Protein AF-0000000080109966 (afdb_homodimer)

Solvent-accessible surface area (backbone atoms only — not comparable to full-atom values): 27355 Å² total; per-residue (Å²): 128,80,76,70,74,78,79,80,49,72,64,58,54,46,51,51,26,49,49,49,33,51,51,50,41,39,62,75,49,40,36,89,79,48,76,66,46,79,45,30,52,70,54,49,49,53,51,50,55,56,47,50,54,44,41,43,67,30,45,49,44,52,56,58,69,74,52,90,69,56,68,71,59,49,49,52,36,50,65,65,22,52,47,59,45,52,53,48,54,26,33,63,72,16,30,91,47,97,38,50,34,45,89,60,54,27,27,40,50,80,90,51,39,43,59,24,57,37,54,87,89,49,63,86,81,40,62,62,16,48,54,47,27,68,67,49,42,58,53,55,53,46,36,39,60,32,33,26,50,42,46,45,71,68,56,68,52,70,68,57,47,49,51,51,50,49,48,55,42,44,50,67,72,49,89,89,61,48,71,67,56,39,51,50,21,50,51,52,44,53,51,51,39,50,51,49,41,52,47,38,61,69,62,56,80,44,98,45,43,40,45,48,49,51,56,56,52,47,48,54,51,29,46,52,50,37,49,51,52,51,54,58,44,44,61,50,35,51,72,70,57,65,49,57,94,69,42,74,80,71,104,131,79,75,69,74,75,79,79,49,72,65,56,54,46,50,52,26,49,48,49,34,53,51,49,39,39,62,76,49,40,36,90,80,47,76,66,46,78,46,31,52,69,54,49,49,52,51,49,56,56,46,50,55,45,41,43,67,28,45,47,45,55,57,59,68,74,51,90,68,56,66,72,58,49,50,50,36,47,66,66,23,53,46,58,46,52,53,49,52,26,34,64,70,16,30,90,47,95,38,48,34,45,88,59,54,28,28,40,51,80,87,50,39,42,61,23,56,37,55,87,89,49,63,87,80,39,62,62,17,49,54,49,27,68,66,50,43,58,52,56,52,46,35,39,59,32,33,25,51,43,46,43,70,68,56,68,51,70,69,57,47,49,50,51,50,50,48,54,41,44,52,67,72,49,90,88,60,48,70,67,55,38,52,50,22,49,53,54,44,52,50,50,40,49,51,48,41,52,45,37,61,69,62,56,81,44,97,44,44,38,46,50,50,50,57,56,51,48,48,54,53,28,47,51,51,35,49,52,52,50,53,59,44,43,59,53,34,52,73,70,56,65,49,57,93,70,41,73,79,69,105

Structure (mmCIF, N/CA/C/O backbone):
data_AF-0000000080109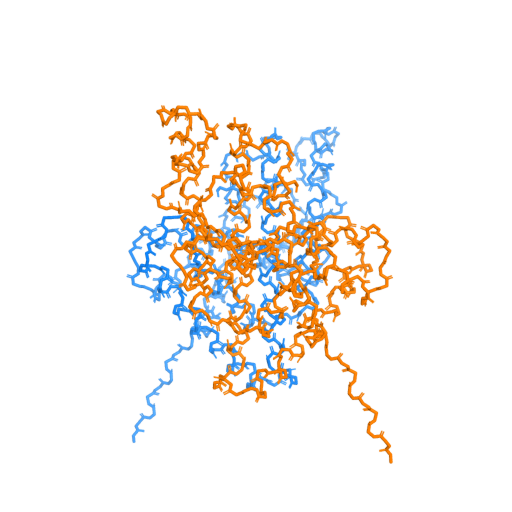966-model_v1
#
loop_
_entity.id
_entity.type
_entity.pdbx_description
1 polymer 'NR LBD domain-containing protein'
#
loop_
_atom_site.group_PDB
_atom_site.id
_atom_site.type_symbol
_atom_site.label_atom_id
_atom_site.label_alt_id
_atom_site.label_comp_id
_atom_site.label_asym_id
_atom_site.label_entity_id
_atom_site.label_seq_id
_atom_site.pdbx_PDB_ins_code
_atom_site.Cartn_x
_atom_site.Cartn_y
_atom_site.Cartn_z
_atom_site.occupancy
_atom_site.B_iso_or_equiv
_atom_site.auth_seq_id
_atom_site.auth_comp_id
_atom_site.auth_asym_id
_atom_site.auth_atom_id
_atom_site.pdbx_PDB_model_num
ATOM 1 N N . MET A 1 1 ? -33.906 -0.438 33.156 1 23.98 1 MET A N 1
ATOM 2 C CA . MET A 1 1 ? -32.656 -1.022 32.75 1 23.98 1 MET A CA 1
ATOM 3 C C . MET A 1 1 ? -31.734 0.039 32.125 1 23.98 1 MET A C 1
ATOM 5 O O . MET A 1 1 ? -32.094 0.695 31.156 1 23.98 1 MET A O 1
ATOM 9 N N . LYS A 1 2 ? -30.953 0.72 32.875 1 25.47 2 LYS A N 1
ATOM 10 C CA . LYS A 1 2 ? -30.219 1.925 32.531 1 25.47 2 LYS A CA 1
ATOM 11 C C . LYS A 1 2 ? -29.328 1.691 31.312 1 25.47 2 LYS A C 1
ATOM 13 O O . LYS A 1 2 ? -28.547 0.739 31.266 1 25.47 2 LYS A O 1
ATOM 18 N N . LEU A 1 3 ? -29.703 2.074 30.141 1 28.98 3 LEU A N 1
ATOM 19 C CA . LEU A 1 3 ? -29.016 1.954 28.875 1 28.98 3 LEU A CA 1
ATOM 20 C C . LEU A 1 3 ? -27.547 2.332 29.016 1 28.98 3 LEU A C 1
ATOM 22 O O . LEU A 1 3 ? -27.219 3.447 29.422 1 28.98 3 LEU A O 1
ATOM 26 N N . GLU A 1 4 ? -26.719 1.454 29.531 1 35.88 4 GLU A N 1
ATOM 27 C CA . GLU A 1 4 ? -25.297 1.695 29.781 1 35.88 4 GLU A CA 1
ATOM 28 C C . GLU A 1 4 ? -24.703 2.625 28.734 1 35.88 4 GLU A C 1
ATOM 30 O O . GLU A 1 4 ? -25.062 2.547 27.547 1 35.88 4 GLU A O 1
ATOM 35 N N . LYS A 1 5 ? -24.312 3.693 28.984 1 40.41 5 LYS A N 1
ATOM 36 C CA . LYS A 1 5 ? -23.734 4.746 28.156 1 40.41 5 LYS A CA 1
ATOM 37 C C . LYS A 1 5 ? -22.906 4.16 27.016 1 40.41 5 LYS A C 1
ATOM 39 O O . LYS A 1 5 ? -22.031 3.33 27.234 1 40.41 5 LYS A O 1
ATOM 44 N N . PRO A 1 6 ? -23.234 4.098 25.766 1 42.22 6 PRO A N 1
ATOM 45 C CA . PRO A 1 6 ? -22.562 3.508 24.609 1 42.22 6 PRO A CA 1
ATOM 46 C C . PRO A 1 6 ? -21.062 3.748 24.594 1 42.22 6 PRO A C 1
ATOM 48 O O . PRO A 1 6 ? -20.609 4.844 24.922 1 42.22 6 PRO A O 1
ATOM 51 N N . ARG A 1 7 ? -20.125 2.805 24.969 1 49.78 7 ARG A N 1
ATOM 52 C CA . ARG A 1 7 ? -18.672 2.848 24.938 1 49.78 7 ARG A CA 1
ATOM 53 C C . ARG A 1 7 ? -18.172 3.76 23.812 1 49.78 7 ARG A C 1
ATOM 55 O O . ARG A 1 7 ? -18.625 3.654 22.672 1 49.78 7 ARG A O 1
ATOM 62 N N . SER A 1 8 ? -17.609 4.941 24.125 1 65 8 SER A N 1
ATOM 63 C CA . SER A 1 8 ? -17.094 5.953 23.203 1 65 8 SER A CA 1
ATOM 64 C C . SER A 1 8 ? -16.312 5.316 22.062 1 65 8 SER A C 1
ATOM 66 O O . SER A 1 8 ? -15.492 4.426 22.297 1 65 8 SER A O 1
ATOM 68 N N . SER A 1 9 ? -16.734 5.551 20.812 1 88.12 9 SER A N 1
ATOM 69 C CA . SER A 1 9 ? -16.188 4.926 19.625 1 88.12 9 SER A CA 1
ATOM 70 C C . SER A 1 9 ? -14.734 5.348 19.391 1 88.12 9 SER A C 1
ATOM 72 O O . SER A 1 9 ? -14.289 6.367 19.938 1 88.12 9 SER A O 1
ATOM 74 N N . LEU A 1 10 ? -13.844 4.48 19.062 1 93.44 10 LEU A N 1
ATOM 75 C CA . LEU A 1 10 ? -12.469 4.773 18.688 1 93.44 10 LEU A CA 1
ATOM 76 C C . LEU A 1 10 ? -12.398 6.012 17.797 1 93.44 10 LEU A C 1
ATOM 78 O O . LEU A 1 10 ? -11.523 6.863 17.969 1 93.44 10 LEU A O 1
ATOM 82 N N . LEU A 1 11 ? -13.383 6.195 17.016 1 94.38 11 LEU A N 1
ATOM 83 C CA . LEU A 1 11 ? -13.422 7.301 16.062 1 94.38 11 LEU A CA 1
ATOM 84 C C . LEU A 1 11 ? -13.688 8.625 16.781 1 94.38 11 LEU A C 1
ATOM 86 O O . LEU A 1 11 ? -13.055 9.633 16.469 1 94.38 11 LEU A O 1
ATOM 90 N N . ASP A 1 12 ? -14.547 8.586 17.719 1 94.25 12 ASP A N 1
ATOM 91 C CA . ASP A 1 12 ? -14.852 9.805 18.453 1 94.25 12 ASP A CA 1
ATOM 92 C C . ASP A 1 12 ? -13.672 10.227 19.328 1 94.25 12 ASP A C 1
ATOM 94 O O . ASP A 1 12 ? -13.359 11.414 19.422 1 94.25 12 ASP A O 1
ATOM 98 N N . GLY A 1 13 ? -13.156 9.242 19.938 1 95.44 13 GLY A N 1
ATOM 99 C CA . GLY A 1 13 ? -11.961 9.547 20.703 1 95.44 13 GLY A CA 1
ATOM 100 C C . GLY A 1 13 ? -10.836 10.125 19.875 1 95.44 13 GLY A C 1
ATOM 101 O O . GLY A 1 13 ? -10.141 11.047 20.312 1 95.44 13 GLY A O 1
ATOM 102 N N . LEU A 1 14 ? -10.688 9.617 18.734 1 96.44 14 LEU A N 1
ATOM 103 C CA . LEU A 1 14 ? -9.625 10.094 17.844 1 96.44 14 LEU A CA 1
ATOM 104 C C . LEU A 1 14 ? -9.93 11.492 17.328 1 96.44 14 LEU A C 1
ATOM 106 O O . LEU A 1 14 ? -9.016 12.297 17.125 1 96.44 14 LEU A O 1
ATOM 110 N N . LYS A 1 15 ? -11.188 11.781 17.141 1 97 15 LYS A N 1
ATOM 111 C CA . LYS A 1 15 ? -11.57 13.141 16.734 1 97 15 LYS A CA 1
ATOM 112 C C . LYS A 1 15 ? -11.141 14.156 17.781 1 97 15 LYS A C 1
ATOM 114 O O . LYS A 1 15 ? -10.641 15.234 17.453 1 97 15 LYS A O 1
ATOM 119 N N . ASN A 1 16 ? -11.352 13.734 18.953 1 96.81 16 ASN A N 1
ATOM 120 C CA . ASN A 1 16 ? -10.93 14.602 20.047 1 96.81 16 ASN A CA 1
ATOM 121 C C . ASN A 1 16 ? -9.414 14.758 20.078 1 96.81 16 ASN A C 1
ATOM 123 O O . ASN A 1 16 ? -8.898 15.859 20.281 1 96.81 16 ASN A O 1
ATOM 127 N N . ALA A 1 17 ? -8.711 13.703 19.922 1 97.75 17 ALA A N 1
ATOM 128 C CA . ALA A 1 17 ? -7.254 13.727 19.938 1 97.75 17 ALA A CA 1
ATOM 129 C C . ALA A 1 17 ? -6.707 14.562 18.781 1 97.75 17 ALA A C 1
ATOM 131 O O . ALA A 1 17 ? -5.746 15.32 18.969 1 97.75 17 ALA A O 1
ATOM 132 N N . TYR A 1 18 ? -7.277 14.422 17.672 1 98.06 18 TYR A N 1
ATOM 133 C CA . TYR A 1 18 ? -6.859 15.195 16.5 1 98.06 18 TYR A CA 1
ATOM 134 C C . TYR A 1 18 ? -7.16 16.672 16.703 1 98.06 18 TYR A C 1
ATOM 136 O O . TYR A 1 18 ? -6.387 17.531 16.266 1 98.06 18 TYR A O 1
ATOM 144 N N . GLY A 1 19 ? -8.289 16.953 17.359 1 97.75 19 GLY A N 1
ATOM 145 C CA . GLY A 1 19 ? -8.578 18.328 17.734 1 97.75 19 GLY A CA 1
ATOM 146 C C . GLY A 1 19 ? -7.531 18.922 18.656 1 97.75 19 GLY A C 1
ATOM 147 O O . GLY A 1 19 ? -7.102 20.062 18.469 1 97.75 19 GLY A O 1
ATOM 148 N N . LYS A 1 20 ? -7.121 18.156 19.547 1 97.94 20 LYS A N 1
ATOM 149 C CA . LYS A 1 20 ? -6.07 18.594 20.453 1 97.94 20 LYS A CA 1
ATOM 150 C C . LYS A 1 20 ? -4.762 18.844 19.703 1 97.94 20 LYS A C 1
ATOM 152 O O . LYS A 1 20 ? -4.012 19.766 20.031 1 97.94 20 LYS A O 1
ATOM 157 N N . LEU A 1 21 ? -4.484 17.984 18.766 1 98.12 21 LEU A N 1
ATOM 158 C CA . LEU A 1 21 ? -3.299 18.172 17.938 1 98.12 21 LEU A CA 1
ATOM 159 C C . LEU A 1 21 ? -3.359 19.5 17.188 1 98.12 21 LEU A C 1
ATOM 161 O O . LEU A 1 21 ? -2.377 20.234 17.156 1 98.12 21 LEU A O 1
ATOM 165 N N . GLN A 1 22 ? -4.527 19.812 16.656 1 97 22 GLN A N 1
ATOM 166 C CA . GLN A 1 22 ? -4.691 21.062 15.922 1 97 22 GLN A CA 1
ATOM 167 C C . GLN A 1 22 ? -4.535 22.266 16.844 1 97 22 GLN A C 1
ATOM 169 O O . GLN A 1 22 ? -3.912 23.266 16.484 1 97 22 GLN A O 1
ATOM 174 N N . ASP A 1 23 ? -5.039 22.109 18.016 1 97.56 23 ASP A N 1
ATOM 175 C CA . ASP A 1 23 ? -4.898 23.172 19 1 97.56 23 ASP A CA 1
ATOM 176 C C . ASP A 1 23 ? -3.434 23.375 19.391 1 97.56 23 ASP A C 1
ATOM 178 O O . ASP A 1 23 ? -2.969 24.516 19.5 1 97.56 23 ASP A O 1
ATOM 182 N N . SER A 1 24 ? -2.77 22.328 19.578 1 97.94 24 SER A N 1
ATOM 183 C CA . SER A 1 24 ? -1.355 22.391 19.938 1 97.94 24 SER A CA 1
ATOM 184 C C . SER A 1 24 ? -0.531 23 18.812 1 97.94 24 SER A C 1
ATOM 186 O O . SER A 1 24 ? 0.406 23.766 19.047 1 97.94 24 SER A O 1
ATOM 188 N N . ARG A 1 25 ? -0.848 22.656 17.609 1 97.25 25 ARG A N 1
ATOM 189 C CA . ARG A 1 25 ? -0.185 23.234 16.453 1 97.25 25 ARG A CA 1
ATOM 190 C C . ARG A 1 25 ? -0.422 24.75 16.406 1 97.25 25 ARG A C 1
ATOM 192 O O . ARG A 1 25 ? 0.512 25.516 16.172 1 97.25 25 ARG A O 1
ATOM 199 N N . ASN A 1 26 ? -1.651 25.141 16.609 1 96.94 26 ASN A N 1
ATOM 200 C CA . ASN A 1 26 ? -1.993 26.547 16.594 1 96.94 26 ASN A CA 1
ATOM 201 C C . ASN A 1 26 ? -1.209 27.344 17.641 1 96.94 26 ASN A C 1
ATOM 203 O O . ASN A 1 26 ? -0.72 28.438 17.359 1 96.94 26 ASN A O 1
ATOM 207 N N . LYS A 1 27 ? -1.107 26.766 18.75 1 97 27 LYS A N 1
ATOM 208 C CA . LYS A 1 27 ? -0.393 27.422 19.844 1 97 27 LYS A CA 1
ATOM 209 C C . LYS A 1 27 ? 1.11 27.438 19.578 1 97 27 LYS A C 1
ATOM 211 O O . LYS A 1 27 ? 1.758 28.469 19.719 1 97 27 LYS A O 1
ATOM 216 N N . THR A 1 28 ? 1.694 26.312 19.188 1 97.12 28 THR A N 1
ATOM 217 C CA . THR A 1 28 ? 3.137 26.156 19.047 1 97.12 28 THR A CA 1
ATOM 218 C C . THR A 1 28 ? 3.662 26.953 17.859 1 97.12 28 THR A C 1
ATOM 220 O O . THR A 1 28 ? 4.727 27.562 17.938 1 97.12 28 THR A O 1
ATOM 223 N N . PHE A 1 29 ? 2.863 26.969 16.797 1 95.81 29 PHE A N 1
ATOM 224 C CA . PHE A 1 29 ? 3.322 27.641 15.586 1 95.81 29 PHE A CA 1
ATOM 225 C C . PHE A 1 29 ? 2.756 29.062 15.508 1 95.81 29 PHE A C 1
ATOM 227 O O . PHE A 1 29 ? 2.967 29.766 14.516 1 95.81 29 PHE A O 1
ATOM 234 N N . GLN A 1 30 ? 1.985 29.469 16.531 1 91.06 30 GLN A N 1
ATOM 235 C CA . GLN A 1 30 ? 1.347 30.781 16.547 1 91.06 30 GLN A CA 1
ATOM 236 C C . GLN A 1 30 ? 0.65 31.078 15.219 1 91.06 30 GLN A C 1
ATOM 238 O O . GLN A 1 30 ? 0.884 32.125 14.609 1 91.06 30 GLN A O 1
ATOM 243 N N . LYS A 1 31 ? -0.192 30.25 14.781 1 86.56 31 LYS A N 1
ATOM 244 C CA . LYS A 1 31 ? -0.74 30.234 13.43 1 86.56 31 LYS A CA 1
ATOM 245 C C . LYS A 1 31 ? -1.611 31.469 13.18 1 86.56 31 LYS A C 1
ATOM 247 O O . LYS A 1 31 ? -1.695 31.953 12.047 1 86.56 31 LYS A O 1
ATOM 252 N N . LYS A 1 32 ? -2.234 31.969 14.172 1 85 32 LYS A N 1
ATOM 253 C CA . LYS A 1 32 ? -3.098 33.125 14 1 85 32 LYS A CA 1
ATOM 254 C C . LYS A 1 32 ? -2.291 34.344 13.57 1 85 32 LYS A C 1
ATOM 256 O O . LYS A 1 32 ? -2.768 35.188 12.781 1 85 32 LYS A O 1
ATOM 261 N N . ALA A 1 33 ? -1.132 34.406 13.984 1 87.75 33 ALA A N 1
ATOM 262 C CA . ALA A 1 33 ? -0.291 35.562 13.695 1 87.75 33 ALA A CA 1
ATOM 263 C C . ALA A 1 33 ? 0.687 35.281 12.562 1 87.75 33 ALA A C 1
ATOM 265 O O . ALA A 1 33 ? 1.364 36.188 12.062 1 87.75 33 ALA A O 1
ATOM 266 N N . HIS A 1 34 ? 0.586 34.094 12.164 1 88.62 34 HIS A N 1
ATOM 267 C CA . HIS A 1 34 ? 1.585 33.656 11.203 1 88.62 34 HIS A CA 1
ATOM 268 C C . HIS A 1 34 ? 1.136 33.938 9.773 1 88.62 34 HIS A C 1
ATOM 270 O O . HIS A 1 34 ? -0.003 33.656 9.406 1 88.62 34 HIS A O 1
ATOM 276 N N . ILE A 1 35 ? 2.002 34.625 9.016 1 92.06 35 ILE A N 1
ATOM 277 C CA . ILE A 1 35 ? 1.755 34.812 7.59 1 92.06 35 ILE A CA 1
ATOM 278 C C . ILE A 1 35 ? 2.4 33.688 6.793 1 92.06 35 ILE A C 1
ATOM 280 O O . ILE A 1 35 ? 3.627 33.562 6.77 1 92.06 35 ILE A O 1
ATOM 284 N N . PRO A 1 36 ? 1.608 32.906 6.156 1 92.75 36 PRO A N 1
ATOM 285 C CA . PRO A 1 36 ? 2.145 31.766 5.402 1 92.75 36 PRO A CA 1
ATOM 286 C C . PRO A 1 36 ? 3.193 32.188 4.371 1 92.75 36 PRO A C 1
ATOM 288 O O . PRO A 1 36 ? 3.045 33.219 3.723 1 92.75 36 PRO A O 1
ATOM 291 N N . LYS A 1 37 ? 4.195 31.359 4.227 1 94.56 37 LYS A N 1
ATOM 292 C CA . LYS A 1 37 ? 5.262 31.625 3.264 1 94.56 37 LYS A CA 1
ATOM 293 C C . LYS A 1 37 ? 5.777 30.328 2.648 1 94.56 37 LYS A C 1
ATOM 295 O O . LYS A 1 37 ? 5.508 29.25 3.162 1 94.56 37 LYS A O 1
ATOM 300 N N . VAL A 1 38 ? 6.551 30.547 1.606 1 94.44 38 VAL A N 1
ATOM 301 C CA . VAL A 1 38 ? 7.254 29.422 0.988 1 94.44 38 VAL A CA 1
ATOM 302 C C . VAL A 1 38 ? 8.469 29.047 1.834 1 94.44 38 VAL A C 1
ATOM 304 O O . VAL A 1 38 ? 9.18 29.922 2.338 1 94.44 38 VAL A O 1
ATOM 307 N N . VAL A 1 39 ? 8.633 27.719 1.934 1 93.38 39 VAL A N 1
ATOM 308 C CA . VAL A 1 39 ? 9.742 27.297 2.781 1 93.38 39 VAL A CA 1
ATOM 309 C C . VAL A 1 39 ? 10.781 26.547 1.944 1 93.38 39 VAL A C 1
ATOM 311 O O . VAL A 1 39 ? 10.469 26.031 0.87 1 93.38 39 VAL A O 1
ATOM 314 N N . ASN A 1 40 ? 12.016 26.547 2.459 1 89.06 40 ASN A N 1
ATOM 315 C CA . ASN A 1 40 ? 13.055 25.703 1.894 1 89.06 40 ASN A CA 1
ATOM 316 C C . ASN A 1 40 ? 13.18 24.375 2.654 1 89.06 40 ASN A C 1
ATOM 318 O O . ASN A 1 40 ? 12.414 24.125 3.59 1 89.06 40 ASN A O 1
ATOM 322 N N . TYR A 1 41 ? 14.086 23.609 2.229 1 86.19 41 TYR A N 1
ATOM 323 C CA . TYR A 1 41 ? 14.211 22.25 2.742 1 86.19 41 TYR A CA 1
ATOM 324 C C . TYR A 1 41 ? 14.539 22.266 4.23 1 86.19 41 TYR A C 1
ATOM 326 O O . TYR A 1 41 ? 13.992 21.469 4.996 1 86.19 41 TYR A O 1
ATOM 334 N N . GLN A 1 42 ? 15.438 23.078 4.59 1 84.69 42 GLN A N 1
ATOM 335 C CA . GLN A 1 42 ? 15.828 23.156 5.992 1 84.69 42 GLN A CA 1
ATOM 336 C C . GLN A 1 42 ? 14.664 23.594 6.871 1 84.69 42 GLN A C 1
ATOM 338 O O . GLN A 1 42 ? 14.484 23.078 7.977 1 84.69 42 GLN A O 1
ATOM 343 N N . GLU A 1 43 ? 13.938 24.516 6.41 1 89 43 GLU A N 1
ATOM 344 C CA . GLU A 1 43 ? 12.758 24.984 7.145 1 89 43 GLU A CA 1
ATOM 345 C C . GLU A 1 43 ? 11.719 23.875 7.266 1 89 43 GLU A C 1
ATOM 347 O O . GLU A 1 43 ? 11.094 23.719 8.32 1 89 43 GLU A O 1
ATOM 352 N N . LEU A 1 44 ? 11.5 23.172 6.223 1 90.44 44 LEU A N 1
ATOM 353 C CA . LEU A 1 44 ? 10.586 22.031 6.258 1 90.44 44 LEU A CA 1
ATOM 354 C C . LEU A 1 44 ? 11 21.031 7.328 1 90.44 44 LEU A C 1
ATOM 356 O O . LEU A 1 44 ? 10.164 20.562 8.102 1 90.44 44 LEU A O 1
ATOM 360 N N . LYS A 1 45 ? 12.242 20.703 7.352 1 86.31 45 LYS A N 1
ATOM 361 C CA . LYS A 1 45 ? 12.758 19.75 8.32 1 86.31 45 LYS A CA 1
ATOM 362 C C . LYS A 1 45 ? 12.484 20.203 9.75 1 86.31 45 LYS A C 1
ATOM 364 O O . LYS A 1 45 ? 12.102 19.406 10.602 1 86.31 45 LYS A O 1
ATOM 369 N N . ASN A 1 46 ? 12.727 21.438 9.938 1 89.5 46 ASN A N 1
ATOM 370 C CA . ASN A 1 46 ? 12.516 22 11.273 1 89.5 46 ASN A CA 1
ATOM 371 C C . ASN A 1 46 ? 11.039 21.953 11.664 1 89.5 46 ASN A C 1
ATOM 373 O O . ASN A 1 46 ? 10.711 21.609 12.805 1 89.5 46 ASN A O 1
ATOM 377 N N . ILE A 1 47 ? 10.234 22.312 10.781 1 93.12 47 ILE A N 1
ATOM 378 C CA . ILE A 1 47 ? 8.797 22.312 11.031 1 93.12 47 ILE A CA 1
ATOM 379 C C . ILE A 1 47 ? 8.328 20.891 11.312 1 93.12 47 ILE A C 1
ATOM 381 O O . ILE A 1 47 ? 7.578 20.641 12.266 1 93.12 47 ILE A O 1
ATOM 385 N N . CYS A 1 48 ? 8.75 19.922 10.547 1 91.62 48 CYS A N 1
ATOM 386 C CA . CYS A 1 48 ? 8.367 18.531 10.734 1 91.62 48 CYS A CA 1
ATOM 387 C C . CYS A 1 48 ? 8.852 18.016 12.078 1 91.62 48 CYS A C 1
ATOM 389 O O . CYS A 1 48 ? 8.156 17.25 12.742 1 91.62 48 CYS A O 1
ATOM 391 N N . GLY A 1 49 ? 10.062 18.422 12.422 1 91.06 49 GLY A N 1
ATOM 392 C CA . GLY A 1 49 ? 10.586 18.016 13.711 1 91.06 49 GLY A CA 1
ATOM 393 C C . GLY A 1 49 ? 9.711 18.438 14.875 1 91.06 49 GLY A C 1
ATOM 394 O O . GLY A 1 49 ? 9.43 17.641 15.773 1 91.06 49 GLY A O 1
ATOM 395 N N . ILE A 1 50 ? 9.32 19.625 14.852 1 94.69 50 ILE A N 1
ATOM 396 C CA . ILE A 1 50 ? 8.438 20.141 15.891 1 94.69 50 ILE A CA 1
ATOM 397 C C . ILE A 1 50 ? 7.094 19.422 15.836 1 94.69 50 ILE A C 1
ATOM 399 O O . ILE A 1 50 ? 6.559 19.016 16.875 1 94.69 50 ILE A O 1
ATOM 403 N N . ASP A 1 51 ? 6.617 19.297 14.672 1 95.56 51 ASP A N 1
ATOM 404 C CA . ASP A 1 51 ? 5.301 18.688 14.492 1 95.56 51 ASP A CA 1
ATOM 405 C C . ASP A 1 51 ? 5.301 17.234 14.961 1 95.56 51 ASP A C 1
ATOM 407 O O . ASP A 1 51 ? 4.297 16.75 15.492 1 95.56 51 ASP A O 1
ATOM 411 N N . PHE A 1 52 ? 6.398 16.469 14.773 1 95.12 52 PHE A N 1
ATOM 412 C CA . PHE A 1 52 ? 6.488 15.094 15.234 1 95.12 52 PHE A CA 1
ATOM 413 C C . PHE A 1 52 ? 6.27 15.016 16.734 1 95.12 52 PHE A C 1
ATOM 415 O O . PHE A 1 52 ? 5.598 14.102 17.219 1 95.12 52 PHE A O 1
ATOM 422 N N . LYS A 1 53 ? 6.824 15.953 17.375 1 95.25 53 LYS A N 1
ATOM 423 C CA . LYS A 1 53 ? 6.641 15.969 18.828 1 95.25 53 LYS A CA 1
ATOM 424 C C . LYS A 1 53 ? 5.172 16.188 19.188 1 95.25 53 LYS A C 1
ATOM 426 O O . LYS A 1 53 ? 4.656 15.547 20.125 1 95.25 53 LYS A O 1
ATOM 431 N N . LEU A 1 54 ? 4.539 17.047 18.484 1 97.56 54 LEU A N 1
ATOM 432 C CA . LEU A 1 54 ? 3.131 17.312 18.734 1 97.56 54 LEU A CA 1
ATOM 433 C C . LEU A 1 54 ? 2.268 16.109 18.406 1 97.56 54 LEU A C 1
ATOM 435 O O . LEU A 1 54 ? 1.308 15.812 19.109 1 97.56 54 LEU A O 1
ATOM 439 N N . ILE A 1 55 ? 2.562 15.438 17.344 1 97.62 55 ILE A N 1
ATOM 440 C CA . ILE A 1 55 ? 1.835 14.25 16.922 1 97.62 55 ILE A CA 1
ATOM 441 C C . ILE A 1 55 ? 1.97 13.156 17.984 1 97.62 55 ILE A C 1
ATOM 443 O O . ILE A 1 55 ? 0.986 12.5 18.328 1 97.62 55 ILE A O 1
ATOM 447 N N . ILE A 1 56 ? 3.176 13.016 18.469 1 96.88 56 ILE A N 1
ATOM 448 C CA . ILE A 1 56 ? 3.416 12 19.484 1 96.88 56 ILE A CA 1
ATOM 449 C C . ILE A 1 56 ? 2.617 12.336 20.75 1 96.88 56 ILE A C 1
ATOM 451 O O . ILE A 1 56 ? 1.92 11.469 21.281 1 96.88 56 ILE A O 1
ATOM 455 N N . GLN A 1 57 ? 2.592 13.523 21.094 1 97.06 57 GLN A N 1
ATOM 456 C CA . GLN A 1 57 ? 1.991 13.961 22.359 1 97.06 57 GLN A CA 1
ATOM 457 C C . GLN A 1 57 ? 0.469 13.867 22.297 1 97.06 57 GLN A C 1
ATOM 459 O O . GLN A 1 57 ? -0.183 13.617 23.312 1 97.06 57 GLN A O 1
ATOM 464 N N . ASN A 1 58 ? -0.048 14.062 21.156 1 96.75 58 ASN A N 1
ATOM 465 C CA . ASN A 1 58 ? -1.495 14.242 21.109 1 96.75 58 ASN A CA 1
ATOM 466 C C . ASN A 1 58 ? -2.184 13.055 20.438 1 96.75 58 ASN A C 1
ATOM 468 O O . ASN A 1 58 ? -3.23 12.602 20.891 1 96.75 58 ASN A O 1
ATOM 472 N N . LEU A 1 59 ? -1.642 12.562 19.344 1 96.06 59 LEU A N 1
ATOM 473 C CA . LEU A 1 59 ? -2.307 11.516 18.594 1 96.06 59 LEU A CA 1
ATOM 474 C C . LEU A 1 59 ? -1.768 10.141 18.969 1 96.06 59 LEU A C 1
ATOM 476 O O . LEU A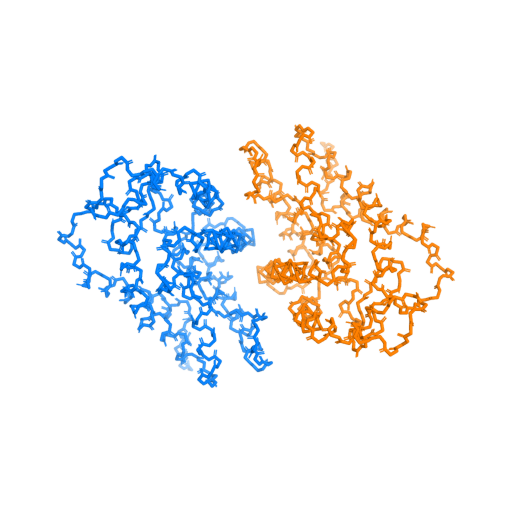 1 59 ? -2.539 9.227 19.266 1 96.06 59 LEU A O 1
ATOM 480 N N . VAL A 1 60 ? -0.498 10.016 18.938 1 96.38 60 VAL A N 1
ATOM 481 C CA . VAL A 1 60 ? 0.122 8.734 19.25 1 96.38 60 VAL A CA 1
ATOM 482 C C . VAL A 1 60 ? -0.211 8.328 20.688 1 96.38 60 VAL A C 1
ATOM 484 O O . VAL A 1 60 ? -0.477 7.152 20.953 1 96.38 60 VAL A O 1
ATOM 487 N N . SER A 1 61 ? -0.175 9.297 21.547 1 95.62 61 SER A N 1
ATOM 488 C CA . SER A 1 61 ? -0.509 9.016 22.938 1 95.62 61 SER A CA 1
ATOM 489 C C . SER A 1 61 ? -1.924 8.461 23.062 1 95.62 61 SER A C 1
ATOM 491 O O . SER A 1 61 ? -2.191 7.621 23.922 1 95.62 61 SER A O 1
ATOM 493 N N . PHE A 1 62 ? -2.82 8.891 22.312 1 96.31 62 PHE A N 1
ATOM 494 C CA . PHE A 1 62 ? -4.176 8.352 22.281 1 96.31 62 PHE A CA 1
ATOM 495 C C . PHE A 1 62 ? -4.168 6.871 21.922 1 96.31 62 PHE A C 1
ATOM 497 O O . PHE A 1 62 ? -4.805 6.062 22.609 1 96.31 62 PHE A O 1
ATOM 504 N N . PHE A 1 63 ? -3.434 6.512 20.859 1 95.94 63 PHE A N 1
ATOM 505 C CA . PHE A 1 63 ? -3.355 5.125 20.438 1 95.94 63 PHE A CA 1
ATOM 506 C C . PHE A 1 63 ? -2.693 4.258 21.5 1 95.94 63 PHE A C 1
ATOM 508 O O . PHE A 1 63 ? -3.154 3.152 21.781 1 95.94 63 PHE A O 1
ATOM 515 N N . GLU A 1 64 ? -1.681 4.805 22.094 1 93.94 64 GLU A N 1
ATOM 516 C CA . GLU A 1 64 ? -0.932 4.043 23.094 1 93.94 64 GLU A CA 1
ATOM 517 C C . GLU A 1 64 ? -1.764 3.816 24.344 1 93.94 64 GLU A C 1
ATOM 519 O O . GLU A 1 64 ? -1.553 2.838 25.078 1 93.94 64 GLU A O 1
ATOM 524 N N . SER A 1 65 ? -2.668 4.633 24.562 1 91.81 65 SER A N 1
ATOM 525 C CA . SER A 1 65 ? -3.535 4.496 25.734 1 91.81 65 SER A CA 1
ATOM 526 C C . SER A 1 65 ? -4.598 3.424 25.5 1 91.81 65 SER A C 1
ATOM 528 O O . SER A 1 65 ? -5.227 2.953 26.453 1 91.81 65 SER A O 1
ATOM 530 N N . LYS A 1 66 ? -4.82 3.029 24.312 1 87.5 66 LYS A N 1
ATOM 531 C CA . LYS A 1 66 ? -5.863 2.064 23.969 1 87.5 66 LYS A CA 1
ATOM 532 C C . LYS A 1 66 ? -5.312 0.642 23.953 1 87.5 66 LYS A C 1
ATOM 534 O O . LYS A 1 66 ? -6.062 -0.319 23.766 1 87.5 66 LYS A O 1
ATOM 539 N N . ASP A 1 67 ? -3.99 0.538 24.062 1 82.5 67 ASP A N 1
ATOM 540 C CA . ASP A 1 67 ? -3.457 -0.812 23.906 1 82.5 67 ASP A CA 1
ATOM 541 C C . ASP A 1 67 ? -2.703 -1.255 25.156 1 82.5 67 ASP A C 1
ATOM 543 O O . ASP A 1 67 ? -2.477 -0.455 26.062 1 82.5 67 ASP A O 1
ATOM 547 N N . PHE A 1 68 ? -2.539 -2.588 25.188 1 88.69 68 PHE A N 1
ATOM 548 C CA . PHE A 1 68 ? -1.844 -3.199 26.312 1 88.69 68 PHE A CA 1
ATOM 549 C C . PHE A 1 68 ? -0.506 -3.781 25.875 1 88.69 68 PHE A C 1
ATOM 551 O O . PHE A 1 68 ? -0.04 -4.777 26.438 1 88.69 68 PHE A O 1
ATOM 558 N N . LEU A 1 69 ? 0.041 -3.191 24.812 1 93.5 69 LEU A N 1
ATOM 559 C CA . LEU A 1 69 ? 1.294 -3.705 24.266 1 93.5 69 LEU A CA 1
ATOM 560 C C . LEU A 1 69 ? 2.48 -3.246 25.094 1 93.5 69 LEU A C 1
ATOM 562 O O . LEU A 1 69 ? 2.4 -2.225 25.797 1 93.5 69 LEU A O 1
ATOM 566 N N . ASP A 1 70 ? 3.512 -4.027 25.031 1 94.38 70 ASP A N 1
ATOM 567 C CA . ASP A 1 70 ? 4.727 -3.627 25.734 1 94.38 70 ASP A CA 1
ATOM 568 C C . ASP A 1 70 ? 5.41 -2.459 25.031 1 94.38 70 ASP A C 1
ATOM 570 O O . ASP A 1 70 ? 5.055 -2.113 23.906 1 94.38 70 ASP A O 1
ATOM 574 N N . ASN A 1 71 ? 6.359 -1.816 25.656 1 94.25 71 ASN A N 1
ATOM 575 C CA . ASN A 1 71 ? 6.961 -0.572 25.188 1 94.25 71 ASN A CA 1
ATOM 576 C C . ASN A 1 71 ? 7.695 -0.764 23.859 1 94.25 71 ASN A C 1
ATOM 578 O O . ASN A 1 71 ? 7.598 0.077 22.969 1 94.25 71 ASN A O 1
ATOM 582 N N . PRO A 1 72 ? 8.383 -1.861 23.672 1 95.19 72 PRO A N 1
ATOM 583 C CA . PRO A 1 72 ? 9.062 -2.037 22.391 1 95.19 72 PRO A CA 1
ATOM 584 C C . PRO A 1 72 ? 8.094 -2.092 21.203 1 95.19 72 PRO A C 1
ATOM 586 O O . PRO A 1 72 ? 8.391 -1.555 20.141 1 95.19 72 PRO A O 1
ATOM 589 N N . GLN A 1 73 ? 6.953 -2.678 21.422 1 96.12 73 GLN A N 1
ATOM 590 C CA . GLN A 1 73 ? 5.969 -2.785 20.344 1 96.12 73 GLN A CA 1
ATOM 591 C C . GLN A 1 73 ? 5.246 -1.458 20.125 1 96.12 73 GLN A C 1
ATOM 593 O O . GLN A 1 73 ? 4.922 -1.104 19 1 96.12 73 GLN A O 1
ATOM 598 N N . LYS A 1 74 ? 5.07 -0.745 21.219 1 96 74 LYS A N 1
ATOM 599 C CA . LYS A 1 74 ? 4.512 0.598 21.078 1 96 74 LYS A CA 1
ATOM 600 C C . LYS A 1 74 ? 5.449 1.503 20.281 1 96 74 LYS A C 1
ATOM 602 O O . LYS A 1 74 ? 5.008 2.252 19.406 1 96 74 LYS A O 1
ATOM 607 N N . LYS A 1 75 ? 6.676 1.404 20.609 1 95.06 75 LYS A N 1
ATOM 608 C CA . LYS A 1 75 ? 7.68 2.197 19.906 1 95.06 75 LYS A CA 1
ATOM 609 C C . LYS A 1 75 ? 7.727 1.833 18.422 1 95.06 75 LYS A C 1
ATOM 611 O O . LYS A 1 75 ? 7.887 2.707 17.562 1 95.06 75 LYS A O 1
ATOM 616 N N . LEU A 1 76 ? 7.629 0.557 18.156 1 95.06 76 LEU A N 1
ATOM 617 C CA . LEU A 1 76 ? 7.645 0.073 16.781 1 95.06 76 LEU A CA 1
ATOM 618 C C . LEU A 1 76 ? 6.504 0.685 15.977 1 95.06 76 LEU A C 1
ATOM 620 O O . LEU A 1 76 ? 6.719 1.174 14.867 1 95.06 76 LEU A O 1
ATOM 624 N N . LEU A 1 77 ? 5.309 0.68 16.578 1 95.94 77 LEU A N 1
ATOM 625 C CA . LEU A 1 77 ? 4.137 1.22 15.898 1 95.94 77 LEU A CA 1
ATOM 626 C C . LEU A 1 77 ? 4.25 2.732 15.742 1 95.94 77 LEU A C 1
ATOM 628 O O . LEU A 1 77 ? 3.916 3.277 14.688 1 95.94 77 LEU A O 1
ATOM 632 N N . ARG A 1 78 ? 4.75 3.375 16.734 1 95.5 78 ARG A N 1
ATOM 633 C CA . ARG A 1 78 ? 4.941 4.82 16.703 1 95.5 78 ARG A CA 1
ATOM 634 C C . ARG A 1 78 ? 5.91 5.219 15.594 1 95.5 78 ARG A C 1
ATOM 636 O O . ARG A 1 78 ? 5.613 6.105 14.789 1 95.5 78 ARG A O 1
ATOM 643 N N . ASP A 1 79 ? 7.008 4.566 15.547 1 92.75 79 ASP A N 1
ATOM 644 C CA . ASP A 1 79 ? 8.047 4.895 14.578 1 92.75 79 ASP A CA 1
ATOM 645 C C . ASP A 1 79 ? 7.57 4.641 13.148 1 92.75 79 ASP A C 1
ATOM 647 O O . ASP A 1 79 ? 7.93 5.383 12.227 1 92.75 79 ASP A O 1
ATOM 651 N N . ASN A 1 80 ? 6.789 3.607 13.016 1 92 80 ASN A N 1
ATOM 652 C CA . ASN A 1 80 ? 6.281 3.264 11.695 1 92 80 ASN A CA 1
ATOM 653 C C . ASN A 1 80 ? 5.164 4.207 11.258 1 92 80 ASN A C 1
ATOM 655 O O . ASN A 1 80 ? 4.832 4.281 10.07 1 92 80 ASN A O 1
ATOM 659 N N . PHE A 1 81 ? 4.621 4.953 12.18 1 95.5 81 PHE A N 1
ATOM 660 C CA . PHE A 1 81 ? 3.412 5.738 11.961 1 95.5 81 PHE A CA 1
ATOM 661 C C . PHE A 1 81 ? 3.76 7.18 11.609 1 95.5 81 PHE A C 1
ATOM 663 O O . PHE A 1 81 ? 3.07 7.816 10.812 1 95.5 81 PHE A O 1
ATOM 670 N N . LEU A 1 82 ? 4.766 7.719 12.109 1 94.62 82 LEU A N 1
ATOM 671 C CA . LEU A 1 82 ? 5 9.156 12.133 1 94.62 82 LEU A CA 1
ATOM 672 C C . LEU A 1 82 ? 5.145 9.711 10.719 1 94.62 82 LEU A C 1
ATOM 674 O O . LEU A 1 82 ? 4.477 10.68 10.352 1 94.62 82 LEU A O 1
ATOM 678 N N . VAL A 1 83 ? 5.887 9.086 9.93 1 91.75 83 VAL A N 1
ATOM 679 C CA . VAL A 1 83 ? 6.152 9.602 8.594 1 91.75 83 VAL A CA 1
ATOM 680 C C . VAL A 1 83 ? 4.918 9.422 7.715 1 91.75 83 VAL A C 1
ATOM 682 O O . VAL A 1 83 ? 4.484 10.367 7.043 1 91.75 83 VAL A O 1
ATOM 685 N N . PRO A 1 84 ? 4.305 8.25 7.789 1 93.94 84 PRO A N 1
ATOM 686 C CA . PRO A 1 84 ? 3.078 8.102 7.004 1 93.94 84 PRO A CA 1
ATOM 687 C C . PRO A 1 84 ? 1.993 9.102 7.406 1 93.94 84 PRO A C 1
ATOM 689 O O . PRO A 1 84 ? 1.286 9.633 6.547 1 93.94 84 PRO A O 1
ATOM 692 N N . PHE A 1 85 ? 1.91 9.32 8.633 1 96.56 85 PHE A N 1
ATOM 693 C CA . PHE A 1 85 ? 0.888 10.258 9.078 1 96.56 85 PHE A CA 1
ATOM 694 C C . PHE A 1 85 ? 1.209 11.672 8.609 1 96.56 85 PHE A C 1
ATOM 696 O O . PHE A 1 85 ? 0.324 12.391 8.141 1 96.56 85 PHE A O 1
ATOM 703 N N . GLU A 1 86 ? 2.396 12.07 8.781 1 94.19 86 GLU A N 1
ATOM 704 C CA . GLU A 1 86 ? 2.793 13.414 8.359 1 94.19 86 GLU A CA 1
ATOM 705 C C . GLU A 1 86 ? 2.492 13.641 6.883 1 94.19 86 GLU A C 1
ATOM 707 O O . GLU A 1 86 ? 1.977 14.695 6.504 1 94.19 86 GLU A O 1
ATOM 712 N N . LEU A 1 87 ? 2.838 12.695 6.137 1 92.56 87 LEU A N 1
ATOM 713 C CA . LEU A 1 87 ? 2.58 12.797 4.707 1 92.56 87 LEU A CA 1
ATOM 714 C C . LEU A 1 87 ? 1.082 12.836 4.426 1 92.56 87 LEU A C 1
ATOM 716 O O . LEU A 1 87 ? 0.619 13.641 3.619 1 92.56 87 LEU A O 1
ATOM 720 N N . PHE A 1 88 ? 0.391 11.992 5.074 1 96.38 88 PHE A N 1
ATOM 721 C CA . PHE A 1 88 ? -1.047 11.875 4.867 1 96.38 88 PHE A CA 1
ATOM 722 C C . PHE A 1 88 ? -1.77 13.133 5.336 1 96.38 88 PHE A C 1
ATOM 724 O O . PHE A 1 88 ? -2.605 13.68 4.613 1 96.38 88 PHE A O 1
ATOM 731 N N . ASP A 1 89 ? -1.467 13.523 6.473 1 97 89 ASP A N 1
ATOM 732 C CA . ASP A 1 89 ? -2.062 14.719 7.062 1 97 89 ASP A CA 1
ATOM 733 C C . ASP A 1 89 ? -1.743 15.961 6.23 1 97 89 ASP A C 1
ATOM 735 O O . ASP A 1 89 ? -2.6 16.828 6.043 1 97 89 ASP A O 1
ATOM 739 N N . GLY A 1 90 ? -0.509 16.062 5.805 1 93.88 90 GLY A N 1
ATOM 740 C CA . GLY A 1 90 ? -0.135 17.156 4.922 1 93.88 90 GLY A CA 1
ATOM 741 C C . GLY A 1 90 ? -0.915 17.156 3.619 1 93.88 90 GLY A C 1
ATOM 742 O O . GLY A 1 90 ? -1.378 18.219 3.174 1 93.88 90 GLY A O 1
ATOM 743 N N . ALA A 1 91 ? -1.039 16.016 3.053 1 94.44 91 ALA A N 1
ATOM 744 C CA . ALA A 1 91 ? -1.8 15.898 1.812 1 94.44 91 ALA A CA 1
ATOM 745 C C . ALA A 1 91 ? -3.271 16.234 2.039 1 94.44 91 ALA A C 1
ATOM 747 O O . ALA A 1 91 ? -3.912 16.859 1.189 1 94.44 91 ALA A O 1
ATOM 748 N N . PHE A 1 92 ? -3.777 15.773 3.162 1 95.56 92 PHE A N 1
ATOM 749 C CA . PHE A 1 92 ? -5.172 16.031 3.506 1 95.56 92 PHE A CA 1
ATOM 750 C C . PHE A 1 92 ? -5.426 17.516 3.65 1 95.56 92 PHE A C 1
ATOM 752 O O . PHE A 1 92 ? -6.43 18.031 3.148 1 95.56 92 PHE A O 1
ATOM 759 N N . ARG A 1 93 ? -4.457 18.172 4.215 1 92.25 93 ARG A N 1
ATOM 760 C CA . ARG A 1 93 ? -4.574 19.625 4.383 1 92.25 93 ARG A CA 1
ATOM 7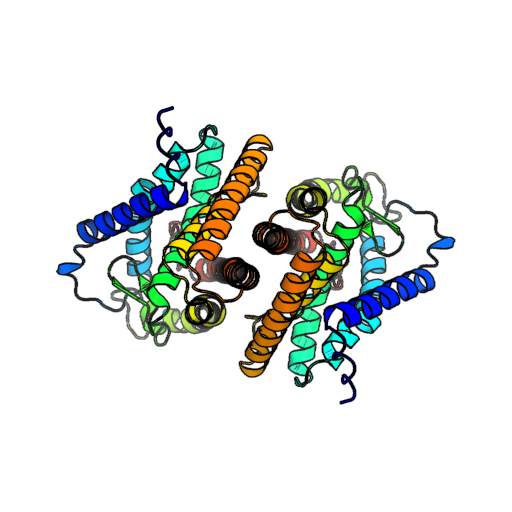61 C C . ARG A 1 93 ? -4.422 20.344 3.045 1 92.25 93 ARG A C 1
ATOM 763 O O . ARG A 1 93 ? -4.977 21.422 2.85 1 92.25 93 ARG A O 1
ATOM 770 N N . SER A 1 94 ? -3.758 19.703 2.117 1 90.81 94 SER A N 1
ATOM 771 C CA . SER A 1 94 ? -3.369 20.359 0.875 1 90.81 94 SER A CA 1
ATOM 772 C C . SER A 1 94 ? -4.32 20.016 -0.261 1 90.81 94 SER A C 1
ATOM 774 O O . SER A 1 94 ? -4.137 20.453 -1.396 1 90.81 94 SER A O 1
ATOM 776 N N . ALA A 1 95 ? -5.234 19.188 -0.02 1 86.62 95 ALA A N 1
ATOM 777 C CA . ALA A 1 95 ? -6.059 18.594 -1.068 1 86.62 95 ALA A CA 1
ATOM 778 C C . ALA A 1 95 ? -6.684 19.672 -1.95 1 86.62 95 ALA A C 1
ATOM 780 O O . ALA A 1 95 ? -6.781 19.5 -3.168 1 86.62 95 ALA A O 1
ATOM 781 N N . ASP A 1 96 ? -7 20.781 -1.455 1 83.56 96 ASP A N 1
ATOM 782 C CA . ASP A 1 96 ? -7.656 21.828 -2.223 1 83.56 96 ASP A CA 1
ATOM 783 C C . ASP A 1 96 ? -6.691 22.984 -2.518 1 83.56 96 ASP A C 1
ATOM 785 O O . ASP A 1 96 ? -7.117 24.078 -2.881 1 83.56 96 ASP A O 1
ATOM 789 N N . CYS A 1 97 ? -5.422 22.672 -2.309 1 82.5 97 CYS A N 1
ATOM 790 C CA . CYS A 1 97 ? -4.422 23.719 -2.467 1 82.5 97 CYS A CA 1
ATOM 791 C C . CYS A 1 97 ? -3.498 23.422 -3.643 1 82.5 97 CYS A C 1
ATOM 793 O O . CYS A 1 97 ? -3.4 22.281 -4.086 1 82.5 97 CYS A O 1
ATOM 795 N N . GLU A 1 98 ? -2.906 24.438 -4.109 1 81.81 98 GLU A N 1
ATOM 796 C CA . GLU A 1 98 ? -1.922 24.297 -5.176 1 81.81 98 GLU A CA 1
ATOM 797 C C . GLU A 1 98 ? -0.549 23.922 -4.621 1 81.81 98 GLU A C 1
ATOM 799 O O . GLU A 1 98 ? 0.304 23.406 -5.344 1 81.81 98 GLU A O 1
ATOM 804 N N . PHE A 1 99 ? -0.404 24.25 -3.326 1 88.12 99 PHE A N 1
ATOM 805 C CA . PHE A 1 99 ? 0.878 24.016 -2.67 1 88.12 99 PHE A CA 1
ATOM 806 C C . PHE A 1 99 ? 0.75 22.953 -1.584 1 88.12 99 PHE A C 1
ATOM 808 O O . PHE A 1 99 ? -0.355 22.656 -1.125 1 88.12 99 PHE A O 1
ATOM 815 N N . TYR A 1 100 ? 1.876 22.391 -1.293 1 91.25 100 TYR A N 1
ATOM 816 C CA . TYR A 1 100 ? 1.893 21.453 -0.18 1 91.25 100 TYR A CA 1
ATOM 817 C C . TYR A 1 100 ? 1.952 22.172 1.154 1 91.25 100 TYR A C 1
ATOM 819 O O . TYR A 1 100 ? 2.975 22.781 1.496 1 91.25 100 TYR A O 1
ATOM 827 N N . GLN A 1 101 ? 0.93 22.062 1.942 1 94 101 GLN A N 1
ATOM 828 C CA . GLN A 1 101 ? 0.793 22.828 3.17 1 94 101 GLN A CA 1
ATOM 829 C C . GLN A 1 101 ? 1.4 22.094 4.359 1 94 101 GLN A C 1
ATOM 831 O O . GLN A 1 101 ? 1.173 20.891 4.535 1 94 101 GLN A O 1
ATOM 836 N N . LEU A 1 102 ? 2.133 22.812 5.098 1 95 102 LEU A N 1
ATOM 837 C CA . LEU A 1 102 ? 2.75 22.266 6.305 1 95 102 LEU A CA 1
ATOM 838 C C . LEU A 1 102 ? 1.897 22.578 7.531 1 95 102 LEU A C 1
ATOM 840 O O . LEU A 1 102 ? 0.937 23.344 7.453 1 95 102 LEU A O 1
ATOM 844 N N . ALA A 1 103 ? 2.307 22 8.617 1 95 103 ALA A N 1
ATOM 845 C CA . ALA A 1 103 ? 1.508 22.078 9.836 1 95 103 ALA A CA 1
ATOM 846 C C . ALA A 1 103 ? 1.434 23.516 10.352 1 95 103 ALA A C 1
ATOM 848 O O . ALA A 1 103 ? 0.44 23.906 10.969 1 95 103 ALA A O 1
ATOM 849 N N . ASN A 1 104 ? 2.424 24.297 10.109 1 95.19 104 ASN A N 1
ATOM 850 C CA . ASN A 1 104 ? 2.455 25.656 10.609 1 95.19 104 ASN A CA 1
ATOM 851 C C . ASN A 1 104 ? 1.737 26.625 9.664 1 95.19 104 ASN A C 1
ATOM 853 O O . ASN A 1 104 ? 1.612 27.812 9.961 1 95.19 104 ASN A O 1
ATOM 857 N N . GLY A 1 105 ? 1.306 26.109 8.5 1 93.44 105 GLY A N 1
ATOM 858 C CA . GLY A 1 105 ? 0.625 26.953 7.523 1 93.44 105 GLY A CA 1
ATOM 859 C C . GLY A 1 105 ? 1.504 27.328 6.348 1 93.44 105 GLY A C 1
ATOM 860 O O . GLY A 1 105 ? 1.005 27.766 5.309 1 93.44 105 GLY A O 1
ATOM 861 N N . ASP A 1 106 ? 2.756 27.172 6.523 1 95.62 106 ASP A N 1
ATOM 862 C CA . ASP A 1 106 ? 3.664 27.422 5.406 1 95.62 106 ASP A CA 1
ATOM 863 C C . ASP A 1 106 ? 3.498 26.359 4.32 1 95.62 106 ASP A C 1
ATOM 865 O O . ASP A 1 106 ? 2.727 25.406 4.48 1 95.62 106 ASP A O 1
ATOM 869 N N . PHE A 1 107 ? 4.172 26.609 3.184 1 94.81 107 PHE A N 1
ATOM 870 C CA . PHE A 1 107 ? 3.92 25.656 2.102 1 94.81 107 PHE A CA 1
ATOM 871 C C . PHE A 1 107 ? 5.172 25.453 1.26 1 94.81 107 PHE A C 1
ATOM 873 O O . PHE A 1 107 ? 6.074 26.297 1.264 1 94.81 107 PHE A O 1
ATOM 880 N N . VAL A 1 108 ? 5.254 24.328 0.669 1 93.31 108 VAL A N 1
ATOM 881 C CA . VAL A 1 108 ? 6.27 24.031 -0.334 1 93.31 108 VAL A CA 1
ATOM 882 C C . VAL A 1 108 ? 5.73 24.344 -1.727 1 93.31 108 VAL A C 1
ATOM 884 O O . VAL A 1 108 ? 4.652 23.875 -2.104 1 93.31 108 VAL A O 1
ATOM 887 N N . ASP A 1 109 ? 6.508 25.172 -2.436 1 93.88 109 ASP A N 1
ATOM 888 C CA . ASP A 1 109 ? 6.16 25.453 -3.828 1 93.88 109 ASP A CA 1
ATOM 889 C C . ASP A 1 109 ? 6.777 24.406 -4.762 1 93.88 109 ASP A C 1
ATOM 891 O O . ASP A 1 109 ? 7.93 24.547 -5.18 1 93.88 109 ASP A O 1
ATOM 895 N N . ILE A 1 110 ? 6 23.516 -5.195 1 89.5 110 ILE A N 1
ATOM 896 C CA . ILE A 1 110 ? 6.512 22.375 -5.949 1 89.5 110 ILE A CA 1
ATOM 897 C C . ILE A 1 110 ? 6.855 22.812 -7.371 1 89.5 110 ILE A C 1
ATOM 899 O O . ILE A 1 110 ? 7.531 22.078 -8.102 1 89.5 110 ILE A O 1
ATOM 903 N N . ASN A 1 111 ? 6.387 23.969 -7.754 1 88.81 111 ASN A N 1
ATOM 904 C CA . ASN A 1 111 ? 6.691 24.469 -9.086 1 88.81 111 ASN A CA 1
ATOM 905 C C . ASN A 1 111 ? 8.008 25.25 -9.102 1 88.81 111 ASN A C 1
ATOM 907 O O . ASN A 1 111 ? 8.531 25.578 -10.164 1 88.81 111 ASN A O 1
ATOM 911 N N . ASN A 1 112 ? 8.57 25.531 -7.996 1 89.06 112 ASN A N 1
ATOM 912 C CA . ASN A 1 112 ? 9.836 26.25 -7.859 1 89.06 112 ASN A CA 1
ATOM 913 C C . ASN A 1 112 ? 10.766 25.562 -6.859 1 89.06 112 ASN A C 1
ATOM 915 O O . ASN A 1 112 ? 11.219 26.188 -5.898 1 89.06 112 ASN A O 1
ATOM 919 N N . LEU A 1 113 ? 11.164 24.391 -7.156 1 90 113 LEU A N 1
ATOM 920 C CA . LEU A 1 113 ? 11.891 23.547 -6.211 1 90 113 LEU A CA 1
ATOM 921 C C . LEU A 1 113 ? 13.359 23.938 -6.156 1 90 113 LEU A C 1
ATOM 923 O O . LEU A 1 113 ? 14.07 23.547 -5.227 1 90 113 LEU A O 1
ATOM 927 N N . ASN A 1 114 ? 13.789 24.688 -7.148 1 87.56 114 ASN A N 1
ATOM 928 C CA . ASN A 1 114 ? 15.164 25.188 -7.066 1 87.56 114 ASN A CA 1
ATOM 929 C C . ASN A 1 114 ? 15.383 26.031 -5.809 1 87.56 114 ASN A C 1
ATOM 931 O O . ASN A 1 114 ? 16.406 25.891 -5.145 1 87.56 114 ASN A O 1
ATOM 935 N N . LYS A 1 115 ? 14.461 26.781 -5.508 1 87.69 115 LYS A N 1
ATOM 936 C CA . LYS A 1 115 ? 14.539 27.609 -4.297 1 87.69 115 LYS A CA 1
ATOM 937 C C . LYS A 1 115 ? 14.375 26.75 -3.047 1 87.69 115 LYS A C 1
ATOM 939 O O . LYS A 1 115 ? 14.977 27.031 -2.01 1 87.69 115 LYS A O 1
ATOM 944 N N . PHE A 1 116 ? 13.641 25.703 -3.141 1 89.56 116 PHE A N 1
ATOM 945 C CA . PHE A 1 116 ? 13.398 24.781 -2.031 1 89.56 116 PHE A CA 1
ATOM 946 C C . PHE A 1 116 ? 14.695 24.125 -1.574 1 89.56 116 PHE A C 1
ATOM 948 O O . PHE A 1 116 ? 14.93 23.984 -0.373 1 89.56 116 PHE A O 1
ATOM 955 N N . TYR A 1 117 ? 15.5 23.828 -2.488 1 87.56 117 TYR A N 1
ATOM 956 C CA . TYR A 1 117 ? 16.703 23.062 -2.156 1 87.56 117 TYR A CA 1
ATOM 957 C C . TYR A 1 117 ? 17.891 24 -1.949 1 87.56 117 TYR A C 1
ATOM 959 O O . TYR A 1 117 ? 19 23.547 -1.692 1 87.56 117 TYR A O 1
ATOM 967 N N . GLN A 1 118 ? 17.594 25.234 -2.092 1 84 118 GLN A N 1
ATOM 968 C CA . GLN A 1 118 ? 18.641 26.219 -1.847 1 84 118 GLN A CA 1
ATOM 969 C C . GLN A 1 118 ? 18.828 26.469 -0.352 1 84 118 GLN A C 1
ATOM 971 O O . GLN A 1 118 ? 17.844 26.578 0.388 1 84 118 GLN A O 1
ATOM 976 N N . LYS A 1 119 ? 20.125 26.359 -0.02 1 74.75 119 LYS A N 1
ATOM 977 C CA . LYS A 1 119 ? 20.391 26.672 1.379 1 74.75 119 LYS A CA 1
ATOM 978 C C . LYS A 1 119 ? 20.25 28.172 1.639 1 74.75 119 LYS A C 1
ATOM 980 O O . LYS A 1 119 ? 20.547 29 0.767 1 74.75 119 LYS A O 1
ATOM 985 N N . SER A 1 120 ? 19.734 28.359 2.82 1 66.25 120 SER A N 1
ATOM 986 C CA . SER A 1 120 ? 19.609 29.766 3.176 1 66.25 120 SER A CA 1
ATOM 987 C C . SER A 1 120 ? 20.938 30.484 3.084 1 66.25 120 SER A C 1
ATOM 989 O O . SER A 1 120 ? 21.953 29.984 3.584 1 66.25 120 SER A O 1
ATOM 991 N N . GLY A 1 121 ? 20.953 31.516 2.449 1 65.12 121 GLY A N 1
ATOM 992 C CA . GLY A 1 121 ? 22.156 32.312 2.355 1 65.12 121 GLY A CA 1
ATOM 993 C C . GLY A 1 121 ? 23.047 31.938 1.188 1 65.12 121 GLY A C 1
ATOM 994 O O . GLY A 1 121 ? 24.062 32.562 0.943 1 65.12 121 GLY A O 1
ATOM 995 N N . GLU A 1 122 ? 22.672 30.781 0.667 1 66 122 GLU A N 1
ATOM 996 C CA . GLU A 1 122 ? 23.5 30.328 -0.451 1 66 122 GLU A CA 1
ATOM 997 C C . GLU A 1 122 ? 23.203 31.141 -1.708 1 66 122 GLU A C 1
ATOM 999 O O . GLU A 1 122 ? 22.125 31.719 -1.851 1 66 122 GLU A O 1
ATOM 1004 N N . ASN A 1 123 ? 24.312 31.25 -2.416 1 61.94 123 ASN A N 1
ATOM 1005 C CA . ASN A 1 123 ? 24.172 31.906 -3.715 1 61.94 123 ASN A CA 1
ATOM 1006 C C . ASN A 1 123 ? 23.109 31.234 -4.578 1 61.94 123 ASN A C 1
ATOM 1008 O O . ASN A 1 123 ? 23.094 30.016 -4.715 1 61.94 123 ASN A O 1
ATOM 1012 N N . PRO A 1 124 ? 22.172 32.094 -5.004 1 58.81 124 PRO A N 1
ATOM 1013 C CA . PRO A 1 124 ? 21.047 31.562 -5.805 1 58.81 124 PRO A CA 1
ATOM 1014 C C . PRO A 1 124 ? 21.516 30.734 -7 1 58.81 124 PRO A C 1
ATOM 1016 O O . PRO A 1 124 ? 20.797 29.875 -7.48 1 58.81 124 PRO A O 1
ATOM 1019 N N . ALA A 1 125 ? 22.703 31.078 -7.438 1 57.69 125 ALA A N 1
ATOM 1020 C CA . ALA A 1 125 ? 23.234 30.359 -8.594 1 57.69 125 ALA A CA 1
ATOM 1021 C C . ALA A 1 125 ? 23.812 29.016 -8.18 1 57.69 125 ALA A C 1
ATOM 1023 O O . ALA A 1 125 ? 24.531 28.375 -8.945 1 57.69 125 ALA A O 1
ATOM 1024 N N . ASN A 1 126 ? 23.328 28.516 -7.09 1 65.56 126 ASN A N 1
ATOM 1025 C CA . ASN A 1 126 ? 23.891 27.281 -6.566 1 65.56 126 ASN A CA 1
ATOM 1026 C C . ASN A 1 126 ? 23.5 26.078 -7.426 1 65.56 126 ASN A C 1
ATOM 1028 O O . ASN A 1 126 ? 22.344 25.656 -7.422 1 65.56 126 ASN A O 1
ATOM 1032 N N . ARG A 1 127 ? 24.344 25.672 -8.219 1 70.25 127 ARG A N 1
ATOM 1033 C CA . ARG A 1 127 ? 24.234 24.578 -9.18 1 70.25 127 ARG A CA 1
ATOM 1034 C C . ARG A 1 127 ? 23.766 23.297 -8.492 1 70.25 127 ARG A C 1
ATOM 1036 O O . ARG A 1 127 ? 23.062 22.5 -9.102 1 70.25 127 ARG A O 1
ATOM 1043 N N . ILE A 1 128 ? 23.953 23.297 -7.191 1 76.69 128 ILE A N 1
ATOM 1044 C CA . ILE A 1 128 ? 23.594 22.062 -6.488 1 76.69 128 ILE A CA 1
ATOM 1045 C C . ILE A 1 128 ? 22.078 21.984 -6.336 1 76.69 128 ILE A C 1
ATOM 1047 O O . ILE A 1 128 ? 21.469 20.938 -6.566 1 76.69 128 ILE A O 1
ATOM 1051 N N . ALA A 1 129 ? 21.516 23.172 -6.109 1 81.56 129 ALA A N 1
ATOM 1052 C CA . ALA A 1 129 ? 20.062 23.219 -5.965 1 81.56 129 ALA A CA 1
ATOM 1053 C C . ALA A 1 129 ? 19.375 22.859 -7.277 1 81.56 129 ALA A C 1
ATOM 1055 O O . ALA A 1 129 ? 18.359 22.172 -7.273 1 81.56 129 ALA A O 1
ATOM 1056 N N . ASP A 1 130 ? 20 23.266 -8.305 1 84.25 130 ASP A N 1
ATOM 1057 C CA . ASP A 1 130 ? 19.438 22.969 -9.617 1 84.25 130 ASP A CA 1
ATOM 1058 C C . ASP A 1 130 ? 19.531 21.469 -9.922 1 84.25 130 ASP A C 1
ATOM 1060 O O . ASP A 1 130 ? 18.594 20.875 -10.445 1 84.25 130 ASP A O 1
ATOM 1064 N N . ASP A 1 131 ? 20.641 20.906 -9.578 1 83.44 131 ASP A N 1
ATOM 1065 C CA . ASP A 1 131 ? 20.859 19.484 -9.836 1 83.44 131 ASP A CA 1
ATOM 1066 C C . ASP A 1 131 ? 19.922 18.625 -8.992 1 83.44 131 ASP A C 1
ATOM 1068 O O . ASP A 1 131 ? 19.359 17.656 -9.492 1 83.44 131 ASP A O 1
ATOM 1072 N N . VAL A 1 132 ? 19.75 19.031 -7.793 1 84 132 VAL A N 1
ATOM 1073 C CA . VAL A 1 132 ? 18.875 18.297 -6.887 1 84 132 VAL A CA 1
ATOM 1074 C C . VAL A 1 132 ? 17.422 18.406 -7.371 1 84 132 VAL A C 1
ATOM 1076 O O . VAL A 1 132 ? 16.688 17.422 -7.336 1 84 132 VAL A O 1
ATOM 1079 N N . THR A 1 133 ? 17.141 19.547 -7.852 1 87.94 133 THR A N 1
ATOM 1080 C CA . THR A 1 133 ? 15.789 19.766 -8.352 1 87.94 133 THR A CA 1
ATOM 1081 C C . THR A 1 133 ? 15.508 18.875 -9.562 1 87.94 133 THR A C 1
ATOM 1083 O O . THR A 1 133 ? 14.398 18.344 -9.703 1 87.94 133 THR A O 1
ATOM 1086 N N . LYS A 1 134 ? 16.453 18.766 -10.352 1 86.81 134 LYS A N 1
ATOM 1087 C CA . LYS A 1 134 ? 16.297 17.938 -11.547 1 86.81 134 LYS A CA 1
ATOM 1088 C C . LYS A 1 134 ? 16.047 16.484 -11.18 1 86.81 134 LYS A C 1
ATOM 1090 O O . LYS A 1 134 ? 15.266 15.789 -11.844 1 86.81 134 LYS A O 1
ATOM 1095 N N . VAL A 1 135 ? 16.625 16.094 -10.07 1 84.12 135 VAL A N 1
ATOM 1096 C CA . VAL A 1 135 ? 16.578 14.688 -9.703 1 84.12 135 VAL A CA 1
ATOM 1097 C C . VAL A 1 135 ? 15.375 14.438 -8.789 1 84.12 135 VAL A C 1
ATOM 1099 O O . VAL A 1 135 ? 14.664 13.438 -8.945 1 84.12 135 VAL A O 1
ATOM 1102 N N . LEU A 1 136 ? 15.125 15.312 -7.93 1 86.25 136 LEU A N 1
ATOM 1103 C CA . LEU A 1 136 ? 14.109 15.062 -6.906 1 86.25 136 LEU A CA 1
ATOM 1104 C C . LEU A 1 136 ? 12.789 15.719 -7.273 1 86.25 136 LEU A C 1
ATOM 1106 O O . LEU A 1 136 ? 11.742 15.359 -6.73 1 86.25 136 LEU A O 1
ATOM 1110 N N . GLY A 1 137 ? 12.805 16.656 -8.18 1 87.06 137 GLY A N 1
ATOM 1111 C CA . GLY A 1 137 ? 11.617 17.375 -8.594 1 87.06 137 GLY A CA 1
ATOM 1112 C C . GLY A 1 137 ? 10.516 16.469 -9.109 1 87.06 137 GLY A C 1
ATOM 1113 O O . GLY A 1 137 ? 9.359 16.594 -8.711 1 87.06 137 GLY A O 1
ATOM 1114 N N . PRO A 1 138 ? 10.891 15.586 -9.914 1 85.69 138 PRO A N 1
ATOM 1115 C CA . PRO A 1 138 ? 9.891 14.664 -10.461 1 85.69 138 PRO A CA 1
ATOM 1116 C C . PRO A 1 138 ? 9.172 13.867 -9.375 1 85.69 138 PRO A C 1
ATOM 1118 O O . PRO A 1 138 ? 7.988 13.539 -9.531 1 85.69 138 PRO A O 1
ATOM 1121 N N . TYR A 1 139 ? 9.82 13.617 -8.305 1 83.25 139 TYR A N 1
ATOM 1122 C CA . TYR A 1 139 ? 9.203 12.844 -7.23 1 83.25 139 TYR A CA 1
ATOM 1123 C C . TYR A 1 139 ? 8.133 13.664 -6.516 1 83.25 139 TYR A C 1
ATOM 1125 O O . TYR A 1 139 ? 7.113 13.125 -6.09 1 83.25 139 TYR A O 1
ATOM 1133 N N . TRP A 1 140 ? 8.344 14.938 -6.434 1 87.56 140 TRP A N 1
ATOM 1134 C CA . TRP A 1 140 ? 7.32 15.82 -5.879 1 87.56 140 TRP A CA 1
ATOM 1135 C C . TRP A 1 140 ? 6.066 15.805 -6.742 1 87.56 140 TRP A C 1
ATOM 1137 O O . TRP A 1 140 ? 4.949 15.695 -6.227 1 87.56 140 TRP A O 1
ATOM 1147 N N . LYS A 1 141 ? 6.312 15.836 -7.953 1 87.06 141 LYS A N 1
ATOM 1148 C CA . LYS A 1 141 ? 5.195 15.859 -8.891 1 87.06 141 LYS A CA 1
ATOM 1149 C C . LYS A 1 141 ? 4.457 14.523 -8.891 1 87.06 141 LYS A C 1
ATOM 1151 O O . LYS A 1 141 ? 3.227 14.484 -8.992 1 87.06 141 LYS A O 1
ATOM 1156 N N . LEU A 1 142 ? 5.211 13.539 -8.773 1 86.5 142 LEU A N 1
ATOM 1157 C CA . LEU A 1 142 ? 4.602 12.211 -8.734 1 86.5 142 LEU A CA 1
ATOM 1158 C C . LEU A 1 142 ? 3.76 12.039 -7.473 1 86.5 142 LEU A C 1
ATOM 1160 O O . LEU A 1 142 ? 2.666 11.477 -7.523 1 86.5 142 LEU A O 1
ATOM 1164 N N . ASN A 1 143 ? 4.258 12.461 -6.402 1 87.56 143 ASN A N 1
ATOM 1165 C CA . ASN A 1 143 ? 3.5 12.383 -5.16 1 87.56 143 ASN A CA 1
ATOM 1166 C C . ASN A 1 143 ? 2.219 13.211 -5.227 1 87.56 143 ASN A C 1
ATOM 1168 O O . ASN A 1 143 ? 1.184 12.805 -4.695 1 87.56 143 ASN A O 1
ATOM 1172 N N . GLN A 1 144 ? 2.322 14.336 -5.781 1 88.19 144 GLN A N 1
ATOM 1173 C CA . GLN A 1 144 ? 1.127 15.148 -5.98 1 88.19 144 GLN A CA 1
ATOM 1174 C C . GLN A 1 144 ? 0.086 14.414 -6.812 1 88.19 144 GLN A C 1
ATOM 1176 O O . GLN A 1 144 ? -1.1 14.406 -6.473 1 88.19 144 GLN A O 1
ATOM 1181 N N . LYS A 1 145 ? 0.585 13.852 -7.816 1 84.12 145 LYS A N 1
ATOM 1182 C CA . LYS A 1 145 ? -0.306 13.133 -8.719 1 84.12 145 LYS A CA 1
ATOM 1183 C C . LYS A 1 145 ? -0.944 11.938 -8.016 1 84.12 145 LYS A C 1
ATOM 1185 O O . LYS A 1 145 ? -2.131 11.664 -8.203 1 84.12 145 LYS A O 1
ATOM 1190 N N . VAL A 1 146 ? -0.221 11.273 -7.191 1 87.94 146 VAL A N 1
ATOM 1191 C CA . VAL A 1 146 ? -0.643 9.984 -6.641 1 87.94 146 VAL A CA 1
ATOM 1192 C C . VAL A 1 146 ? -1.512 10.219 -5.406 1 87.94 146 VAL A C 1
ATOM 1194 O O . VAL A 1 146 ? -2.572 9.602 -5.266 1 87.94 146 VAL A O 1
ATOM 1197 N N . LEU A 1 147 ? -1.089 11.109 -4.617 1 91.62 147 LEU A N 1
ATOM 1198 C CA . LEU A 1 147 ? -1.754 11.195 -3.322 1 91.62 147 LEU A CA 1
ATOM 1199 C C . LEU A 1 147 ? -2.617 12.453 -3.234 1 91.62 147 LEU A C 1
ATOM 1201 O O . LEU A 1 147 ? -3.818 12.367 -2.967 1 91.62 147 LEU A O 1
ATOM 1205 N N . TRP A 1 148 ? -2.062 13.594 -3.564 1 90 148 TRP A N 1
ATOM 1206 C CA . TRP A 1 148 ? -2.775 14.852 -3.359 1 90 148 TRP A CA 1
ATOM 1207 C C . TRP A 1 148 ? -4.012 14.93 -4.25 1 90 148 TRP A C 1
ATOM 1209 O O . TRP A 1 148 ? -5.102 15.258 -3.781 1 90 148 TRP A O 1
ATOM 1219 N N . LYS A 1 149 ? -3.807 14.672 -5.418 1 86.19 149 LYS A N 1
ATOM 1220 C CA . LYS A 1 149 ? -4.918 14.758 -6.355 1 86.19 149 LYS A CA 1
ATOM 1221 C C . LYS A 1 149 ? -5.977 13.703 -6.055 1 86.19 149 LYS A C 1
ATOM 1223 O O . LYS A 1 149 ? -7.172 13.945 -6.211 1 86.19 149 LYS A O 1
ATOM 1228 N N . HIS A 1 150 ? -5.492 12.602 -5.66 1 89.5 150 HIS A N 1
ATOM 1229 C CA . HIS A 1 150 ? -6.438 11.555 -5.312 1 89.5 150 HIS A CA 1
ATOM 1230 C C . HIS A 1 150 ? -7.285 11.945 -4.109 1 89.5 150 HIS A C 1
ATOM 1232 O O . HIS A 1 150 ? -8.492 11.695 -4.082 1 89.5 150 HIS A O 1
ATOM 1238 N N . LEU A 1 151 ? -6.672 12.523 -3.164 1 93 151 LEU A N 1
ATOM 1239 C CA . LEU A 1 151 ? -7.41 12.961 -1.982 1 93 151 LEU A CA 1
ATOM 1240 C C . LEU A 1 151 ? -8.438 14.023 -2.348 1 93 151 LEU A C 1
ATOM 1242 O O . LEU A 1 151 ? -9.539 14.047 -1.788 1 93 151 LEU A O 1
ATOM 1246 N N . LYS A 1 152 ? -8.047 14.836 -3.248 1 91.38 152 LYS A N 1
ATOM 1247 C CA . LYS A 1 152 ? -8.984 15.844 -3.732 1 91.38 152 LYS A CA 1
ATOM 1248 C C . LYS A 1 152 ? -10.195 15.188 -4.402 1 91.38 152 LYS A C 1
ATOM 1250 O O . LYS A 1 152 ? -11.328 15.633 -4.215 1 91.38 152 LYS A O 1
ATOM 1255 N N . GLU A 1 153 ? -9.961 14.211 -5.098 1 87.62 153 GLU A N 1
ATOM 1256 C CA . GLU A 1 153 ? -11.008 13.523 -5.84 1 87.62 153 GLU A CA 1
ATOM 1257 C C . GLU A 1 153 ? -11.93 12.75 -4.906 1 87.62 153 GLU A C 1
ATOM 1259 O O . GLU A 1 153 ? -13.148 12.758 -5.082 1 87.62 153 GLU A O 1
ATOM 1264 N N . VAL A 1 154 ? -11.32 12.078 -3.965 1 90.62 154 VAL A N 1
ATOM 1265 C CA . VAL A 1 154 ? -12.102 11.211 -3.086 1 90.62 154 VAL A CA 1
ATOM 1266 C C . VAL A 1 154 ? -12.867 12.062 -2.074 1 90.62 154 VAL A C 1
ATOM 1268 O O . VAL A 1 154 ? -13.922 11.656 -1.586 1 90.62 154 VAL A O 1
ATOM 1271 N N . GLN A 1 155 ? -12.359 13.211 -1.704 1 92.25 155 GLN A N 1
ATOM 1272 C CA . GLN A 1 155 ? -13 14.172 -0.81 1 92.25 155 GLN A CA 1
ATOM 1273 C C . GLN A 1 155 ? -13.367 13.516 0.521 1 92.25 155 GLN A C 1
ATOM 1275 O O . GLN A 1 155 ? -14.531 13.539 0.932 1 92.25 155 GLN A O 1
ATOM 1280 N N . LEU A 1 156 ? -12.391 13.086 1.217 1 95.31 156 LEU A N 1
ATOM 1281 C CA . LEU A 1 156 ? -12.594 12.508 2.543 1 95.31 156 LEU A CA 1
ATOM 1282 C C . LEU A 1 156 ? -13.094 13.562 3.52 1 95.31 156 LEU A C 1
ATOM 1284 O O . LEU A 1 156 ? -12.617 14.703 3.512 1 95.31 156 LEU A O 1
ATOM 1288 N N . ASP A 1 157 ? -14.094 13.195 4.262 1 95.38 157 ASP A N 1
ATOM 1289 C CA . ASP A 1 157 ? -14.367 14.047 5.418 1 95.38 157 ASP A CA 1
ATOM 1290 C C . ASP A 1 157 ? -13.469 13.664 6.598 1 95.38 157 ASP A C 1
ATOM 1292 O O . ASP A 1 157 ? -12.609 12.789 6.477 1 95.38 157 ASP A O 1
ATOM 1296 N N . LEU A 1 158 ? -13.641 14.328 7.711 1 96.19 158 LEU A N 1
ATOM 1297 C CA . LEU A 1 158 ? -12.734 14.156 8.852 1 96.19 158 LEU A CA 1
ATOM 1298 C C . LEU A 1 158 ? -12.836 12.742 9.406 1 96.19 158 LEU A C 1
ATOM 1300 O O . LEU A 1 158 ? -11.828 12.133 9.773 1 96.19 158 LEU A O 1
ATOM 1304 N N . SER A 1 159 ? -14.016 12.195 9.516 1 96.06 159 SER A N 1
ATOM 1305 C CA . SER A 1 159 ? -14.203 10.852 10.062 1 96.06 159 SER A CA 1
ATOM 1306 C C . SER A 1 159 ? -13.539 9.797 9.188 1 96.06 159 SER A C 1
ATOM 1308 O O . SER A 1 159 ? -12.906 8.875 9.703 1 96.06 159 SER A O 1
ATOM 1310 N N . GLU A 1 160 ? -13.672 9.969 7.914 1 96.12 160 GLU A N 1
ATOM 1311 C CA . GLU A 1 160 ? -13.055 9.055 6.957 1 96.12 160 GLU A CA 1
ATOM 1312 C C . GLU A 1 160 ? -11.539 9.156 7 1 96.12 160 GLU A C 1
ATOM 1314 O O . GLU A 1 160 ? -10.844 8.141 6.977 1 96.12 160 GLU A O 1
ATOM 1319 N N . PHE A 1 161 ? -11.109 10.391 7.062 1 97.69 161 PHE A N 1
ATOM 1320 C CA . PHE A 1 161 ? -9.68 10.625 7.199 1 97.69 161 PHE A CA 1
ATOM 1321 C C . PHE A 1 161 ? -9.133 9.961 8.461 1 97.69 161 PHE A C 1
ATOM 1323 O O . PHE A 1 161 ? -8.117 9.266 8.406 1 97.69 161 PHE A O 1
ATOM 1330 N N . LEU A 1 162 ? -9.797 10.125 9.508 1 97.75 162 LEU A N 1
ATOM 1331 C CA . LEU A 1 162 ? -9.32 9.609 10.781 1 97.75 162 LEU A CA 1
ATOM 1332 C C . LEU A 1 162 ? -9.43 8.086 10.828 1 97.75 162 LEU A C 1
ATOM 1334 O O . LEU A 1 162 ? -8.602 7.422 11.453 1 97.75 162 LEU A O 1
ATOM 1338 N N . PHE A 1 163 ? -10.422 7.543 10.188 1 97.31 163 PHE A N 1
ATOM 1339 C CA . PHE A 1 163 ? -10.469 6.094 10.016 1 97.31 163 PHE A CA 1
ATOM 1340 C C . PHE A 1 163 ? -9.164 5.578 9.43 1 97.31 163 PHE A C 1
ATOM 1342 O O . PHE A 1 163 ? -8.562 4.641 9.953 1 97.31 163 PHE A O 1
ATOM 1349 N N . LEU A 1 164 ? -8.711 6.195 8.352 1 97.06 164 LEU A N 1
ATOM 1350 C CA . LEU A 1 164 ? -7.484 5.77 7.68 1 97.06 164 LEU A CA 1
ATOM 1351 C C . LEU A 1 164 ? -6.273 5.961 8.586 1 97.06 164 LEU A C 1
ATOM 1353 O O . LEU A 1 164 ? -5.328 5.172 8.547 1 97.06 164 LEU A O 1
ATOM 1357 N N . VAL A 1 165 ? -6.324 6.988 9.367 1 97.81 165 VAL A N 1
ATOM 1358 C CA . VAL A 1 165 ? -5.238 7.238 10.312 1 97.81 165 VAL A CA 1
ATOM 1359 C C . VAL A 1 165 ? -5.117 6.066 11.281 1 97.81 165 VAL A C 1
ATOM 1361 O O . VAL A 1 165 ? -4.008 5.645 11.617 1 97.81 165 VAL A O 1
ATOM 1364 N N . VAL A 1 166 ? -6.184 5.555 11.711 1 96.62 166 VAL A N 1
ATOM 1365 C CA . VAL A 1 166 ? -6.188 4.414 12.625 1 96.62 166 VAL A CA 1
ATOM 1366 C C . VAL A 1 166 ? -5.586 3.195 11.93 1 96.62 166 VAL A C 1
ATOM 1368 O O . VAL A 1 166 ? -4.773 2.477 12.516 1 96.62 166 VAL A O 1
ATOM 1371 N N . VAL A 1 167 ? -5.977 3.025 10.734 1 95.06 167 VAL A N 1
ATOM 1372 C CA . VAL A 1 167 ? -5.5 1.872 9.977 1 95.06 167 VAL A CA 1
ATOM 1373 C C . VAL A 1 167 ? -3.992 1.977 9.766 1 95.06 167 VAL A C 1
ATOM 1375 O O . VAL A 1 167 ? -3.279 0.974 9.836 1 95.06 167 VAL A O 1
ATOM 1378 N N . VAL A 1 168 ? -3.555 3.164 9.555 1 95.44 168 VAL A N 1
ATOM 1379 C CA . VAL A 1 168 ? -2.129 3.396 9.336 1 95.44 168 VAL A CA 1
ATOM 1380 C C . VAL A 1 168 ? -1.361 3.133 10.633 1 95.44 168 VAL A C 1
ATOM 1382 O O . VAL A 1 168 ? -0.256 2.588 10.602 1 95.44 168 VAL A O 1
ATOM 1385 N N . TYR A 1 169 ? -1.916 3.51 11.727 1 97 169 TYR A N 1
ATOM 1386 C CA . TYR A 1 169 ? -1.213 3.314 12.992 1 97 169 TYR A CA 1
ATOM 1387 C C . TYR A 1 169 ? -1.114 1.833 13.336 1 97 169 TYR A C 1
ATOM 1389 O O . TYR A 1 169 ? -0.042 1.345 13.703 1 97 169 TYR A O 1
ATOM 1397 N N . TRP A 1 170 ? -2.219 1.19 13.281 1 95.25 170 TRP A N 1
ATOM 1398 C CA . TRP A 1 170 ? -2.248 -0.222 13.648 1 95.25 170 TRP A CA 1
ATOM 1399 C C . TRP A 1 170 ? -1.869 -1.1 12.461 1 95.25 170 TRP A C 1
ATOM 1401 O O . TRP A 1 170 ? -2.662 -1.938 12.023 1 95.25 170 TRP A O 1
ATOM 1411 N N . ASP A 1 171 ? -0.736 -0.928 12.102 1 90.56 171 ASP A N 1
ATOM 1412 C CA . ASP A 1 171 ? -0.164 -1.639 10.961 1 90.56 171 ASP A CA 1
ATOM 1413 C C . ASP A 1 171 ? 0.325 -3.027 11.367 1 90.56 171 ASP A C 1
ATOM 1415 O O . ASP A 1 171 ? 0.411 -3.336 12.562 1 90.56 171 ASP A O 1
ATOM 1419 N N . PHE A 1 172 ? 0.524 -3.836 10.375 1 84.44 172 PHE A N 1
ATOM 1420 C CA . PHE A 1 172 ? 1.023 -5.184 10.625 1 84.44 172 PHE A CA 1
ATOM 1421 C C . PHE A 1 172 ? 2.096 -5.562 9.617 1 84.44 172 PHE A C 1
ATOM 1423 O O . PHE A 1 172 ? 2.352 -4.816 8.664 1 84.44 172 PHE A O 1
ATOM 1430 N N . GLY A 1 173 ? 2.781 -6.641 9.953 1 80.69 173 GLY A N 1
ATOM 1431 C CA . GLY A 1 173 ? 3.816 -7.113 9.047 1 80.69 173 GLY A CA 1
ATOM 1432 C C . GLY A 1 173 ? 5.102 -6.309 9.141 1 80.69 173 GLY A C 1
ATOM 1433 O O . GLY A 1 173 ? 5.859 -6.23 8.172 1 80.69 173 GLY A O 1
ATOM 1434 N N . ILE A 1 174 ? 5.223 -5.613 10.125 1 86.06 174 ILE A N 1
ATOM 1435 C CA . ILE A 1 174 ? 6.449 -4.859 10.367 1 86.06 174 ILE A CA 1
ATOM 1436 C C . ILE A 1 174 ? 7.531 -5.789 10.914 1 86.06 174 ILE A C 1
ATOM 1438 O O . ILE A 1 174 ? 7.246 -6.664 11.734 1 86.06 174 ILE A O 1
ATOM 1442 N N . SER A 1 175 ? 8.734 -5.523 10.461 1 81.81 175 SER A N 1
ATOM 1443 C CA . SER A 1 175 ? 9.852 -6.309 10.977 1 81.81 175 SER A CA 1
ATOM 1444 C C . SER A 1 175 ? 9.93 -6.227 12.5 1 81.81 175 SER A C 1
ATOM 1446 O O . SER A 1 175 ? 9.797 -5.141 13.07 1 81.81 175 SER A O 1
ATOM 1448 N N . SER A 1 176 ? 10 -7.242 13.273 1 87.88 176 SER A N 1
ATOM 1449 C CA . SER A 1 176 ? 10.188 -7.328 14.719 1 87.88 176 SER A CA 1
ATOM 1450 C C . SER A 1 176 ? 8.852 -7.234 15.453 1 87.88 176 SER A C 1
ATOM 1452 O O . SER A 1 176 ? 8.82 -7.184 16.688 1 87.88 176 SER A O 1
ATOM 1454 N N . GLN A 1 177 ? 7.816 -7.137 14.641 1 91.81 177 GLN A N 1
ATOM 1455 C CA . GLN A 1 177 ? 6.496 -7.156 15.266 1 91.81 177 GLN A CA 1
ATOM 1456 C C . GLN A 1 177 ? 6.156 -8.547 15.789 1 91.81 177 GLN A C 1
ATOM 1458 O O . GLN A 1 177 ? 6.27 -9.539 15.055 1 91.81 177 GLN A O 1
ATOM 1463 N N . THR A 1 178 ? 5.781 -8.609 17.078 1 92.19 178 THR A N 1
ATOM 1464 C CA . THR A 1 178 ? 5.406 -9.891 17.656 1 92.19 178 THR A CA 1
ATOM 1465 C C . THR A 1 178 ? 4.039 -10.336 17.156 1 92.19 178 THR A C 1
ATOM 1467 O O . THR A 1 178 ? 3.271 -9.523 16.625 1 92.19 178 THR A O 1
ATOM 1470 N N . GLU A 1 179 ? 3.764 -11.617 17.312 1 88.06 179 GLU A N 1
ATOM 1471 C CA . GLU A 1 179 ? 2.457 -12.141 16.922 1 88.06 179 GLU A CA 1
ATOM 1472 C C . GLU A 1 179 ? 1.342 -11.508 17.75 1 88.06 179 GLU A C 1
ATOM 1474 O O . GLU A 1 179 ? 0.25 -11.258 17.234 1 88.06 179 GLU A O 1
ATOM 1479 N N . GLU A 1 180 ? 1.619 -11.297 18.953 1 92.56 180 GLU A N 1
ATOM 1480 C CA . GLU A 1 180 ? 0.649 -10.672 19.844 1 92.56 180 GLU A CA 1
ATOM 1481 C C . GLU A 1 180 ? 0.302 -9.258 19.375 1 92.56 180 GLU A C 1
ATOM 1483 O O . GLU A 1 180 ? -0.87 -8.883 19.344 1 92.56 180 GLU A O 1
ATOM 1488 N N . CYS A 1 181 ? 1.322 -8.539 19.016 1 94.38 181 CYS A N 1
ATOM 1489 C CA . CYS A 1 181 ? 1.106 -7.184 18.516 1 94.38 181 CYS A CA 1
ATOM 1490 C C . CYS A 1 181 ? 0.32 -7.203 17.203 1 94.38 181 CYS A C 1
ATOM 1492 O O . CYS A 1 181 ? -0.62 -6.426 17.031 1 94.38 181 CYS A O 1
ATOM 1494 N N . ALA A 1 182 ? 0.661 -8.102 16.359 1 89.94 182 ALA A N 1
ATOM 1495 C CA . ALA A 1 182 ? -0.023 -8.211 15.07 1 89.94 182 ALA A CA 1
ATOM 1496 C C . ALA A 1 182 ? -1.498 -8.555 15.258 1 89.94 182 ALA A C 1
ATOM 1498 O O . ALA A 1 182 ? -2.363 -8.008 14.57 1 89.94 182 ALA A O 1
ATOM 1499 N N . THR A 1 183 ? -1.792 -9.438 16.156 1 89.69 183 THR A N 1
ATOM 1500 C CA . THR A 1 183 ? -3.164 -9.852 16.438 1 89.69 183 THR A CA 1
ATOM 1501 C C . THR A 1 183 ? -3.971 -8.688 17 1 89.69 183 THR A C 1
ATOM 1503 O O . THR A 1 183 ? -5.117 -8.469 16.609 1 89.69 183 THR A O 1
ATOM 1506 N N . PHE A 1 184 ? -3.348 -8.016 17.859 1 94.25 184 PHE A N 1
ATOM 1507 C CA . PHE A 1 184 ? -4.012 -6.852 18.438 1 94.25 184 PHE A CA 1
ATOM 1508 C C . PHE A 1 184 ? -4.316 -5.812 17.359 1 94.25 184 PHE A C 1
ATOM 1510 O O . PHE A 1 184 ? -5.426 -5.273 17.312 1 94.25 184 PHE A O 1
ATOM 1517 N N . CYS A 1 185 ? -3.355 -5.504 16.531 1 93.12 185 CYS A N 1
ATOM 1518 C CA . CYS A 1 185 ? -3.537 -4.539 15.453 1 93.12 185 CYS A CA 1
ATOM 1519 C C . CYS A 1 185 ? -4.672 -4.961 14.531 1 93.12 185 CYS A C 1
ATOM 1521 O O . CYS A 1 185 ? -5.469 -4.129 14.102 1 93.12 185 CYS A O 1
ATOM 1523 N N . HIS A 1 186 ? -4.738 -6.211 14.297 1 87.31 186 HIS A N 1
ATOM 1524 C CA . HIS A 1 186 ? -5.809 -6.746 13.461 1 87.31 186 HIS A CA 1
ATOM 1525 C C . HIS A 1 186 ? -7.172 -6.504 14.102 1 87.31 186 HIS A C 1
ATOM 1527 O O . HIS A 1 186 ? -8.125 -6.109 13.422 1 87.31 186 HIS A O 1
ATOM 1533 N N . GLU A 1 187 ? -7.25 -6.723 15.328 1 89.44 187 GLU A N 1
ATOM 1534 C CA . GLU A 1 187 ? -8.5 -6.512 16.062 1 89.44 187 GLU A CA 1
ATOM 1535 C C . GLU A 1 187 ? -8.922 -5.047 16.031 1 89.44 187 GLU A C 1
ATOM 1537 O O . GLU A 1 187 ? -10.102 -4.742 15.875 1 89.44 187 GLU A O 1
ATOM 1542 N N . MET A 1 188 ? -7.953 -4.191 16.203 1 92.69 188 MET A N 1
ATOM 1543 C CA . MET A 1 188 ? -8.25 -2.76 16.188 1 92.69 188 MET A CA 1
ATOM 1544 C C . MET A 1 188 ? -8.727 -2.324 14.805 1 92.69 188 MET A C 1
ATOM 1546 O O . MET A 1 188 ? -9.609 -1.47 14.688 1 92.69 188 MET A O 1
ATOM 1550 N N . ARG A 1 189 ? -8.211 -2.895 13.82 1 90.5 189 ARG A N 1
ATOM 1551 C CA . ARG A 1 189 ? -8.609 -2.568 12.461 1 90.5 189 ARG A CA 1
ATOM 1552 C C . ARG A 1 189 ? -10.031 -3.047 12.18 1 90.5 189 ARG A C 1
ATOM 1554 O O . ARG A 1 189 ? -10.82 -2.34 11.539 1 90.5 189 ARG A O 1
ATOM 1561 N N . ILE A 1 190 ? -10.344 -4.203 12.688 1 86.88 190 ILE A N 1
ATOM 1562 C CA . ILE A 1 190 ? -11.703 -4.699 12.531 1 86.88 190 ILE A CA 1
ATOM 1563 C C . ILE A 1 190 ? -12.68 -3.756 13.234 1 86.88 190 ILE A C 1
ATOM 1565 O O . ILE A 1 190 ? -13.734 -3.42 12.688 1 86.88 190 ILE A O 1
ATOM 1569 N N . LYS A 1 191 ? -12.25 -3.404 14.352 1 91.44 191 LYS A N 1
ATOM 1570 C CA . LYS A 1 191 ? -13.109 -2.523 15.141 1 91.44 191 LYS A CA 1
ATOM 1571 C C . LYS A 1 191 ? -13.344 -1.198 14.422 1 91.44 191 LYS A C 1
ATOM 1573 O O . LYS A 1 191 ? -14.477 -0.717 14.352 1 91.44 191 LYS A O 1
ATOM 1578 N N . ILE A 1 192 ? -12.297 -0.638 13.953 1 94.31 192 ILE A N 1
ATOM 1579 C CA . ILE A 1 192 ? -12.453 0.667 13.32 1 94.31 192 ILE A CA 1
ATOM 1580 C C . ILE A 1 192 ? -13.219 0.517 12.008 1 94.31 192 ILE A C 1
ATOM 1582 O O . ILE A 1 192 ? -13.953 1.421 11.602 1 94.31 192 ILE A O 1
ATOM 1586 N N . PHE A 1 193 ? -13.125 -0.555 11.336 1 92.12 193 PHE A N 1
ATOM 1587 C CA . PHE A 1 193 ? -13.898 -0.804 10.125 1 92.12 193 PHE A CA 1
ATOM 1588 C C . PHE A 1 193 ? -15.383 -0.873 10.43 1 92.12 193 PHE A C 1
ATOM 1590 O O . PHE A 1 193 ? -16.203 -0.386 9.656 1 92.12 193 PHE A O 1
ATOM 1597 N N . GLN A 1 194 ? -15.641 -1.485 11.523 1 92.44 194 GLN A N 1
ATOM 1598 C CA . GLN A 1 194 ? -17.031 -1.524 11.945 1 92.44 194 GLN A CA 1
ATOM 1599 C C . GLN A 1 194 ? -17.578 -0.12 12.203 1 92.44 194 GLN A C 1
ATOM 1601 O O . GLN A 1 194 ? -18.703 0.204 11.805 1 92.44 194 GLN A O 1
ATOM 1606 N N . GLU A 1 195 ? -16.781 0.607 12.789 1 94.38 195 GLU A N 1
ATOM 1607 C CA . GLU A 1 195 ? -17.203 1.973 13.086 1 94.38 195 GLU A CA 1
ATOM 1608 C C . GLU A 1 195 ? -17.391 2.781 11.797 1 94.38 195 GLU A C 1
ATOM 1610 O O . GLU A 1 195 ? -18.312 3.59 11.695 1 94.38 195 GLU A O 1
ATOM 1615 N N . LEU A 1 196 ? -16.484 2.559 10.859 1 94 196 LEU A N 1
ATOM 1616 C CA . LEU A 1 196 ? -16.625 3.254 9.586 1 94 196 LEU A CA 1
ATOM 1617 C C . LEU A 1 196 ? -17.891 2.811 8.859 1 94 196 LEU A C 1
ATOM 1619 O O . LEU A 1 196 ? -18.609 3.637 8.297 1 94 196 LEU A O 1
ATOM 1623 N N . SER A 1 197 ? -18.109 1.539 8.883 1 89.94 197 SER A N 1
ATOM 1624 C CA . SER A 1 197 ? -19.312 0.998 8.242 1 89.94 197 SER A CA 1
ATOM 1625 C C . SER A 1 197 ? -20.578 1.608 8.828 1 89.94 197 SER A C 1
ATOM 1627 O O . SER A 1 197 ? -21.469 2.023 8.086 1 89.94 197 SER A O 1
ATOM 1629 N N . ASP A 1 198 ? -20.594 1.684 10.117 1 92.12 198 ASP A N 1
ATOM 1630 C CA . ASP A 1 198 ? -21.734 2.279 10.797 1 92.12 198 ASP A CA 1
ATOM 1631 C C . ASP A 1 198 ? -21.875 3.762 10.453 1 92.12 198 ASP A C 1
ATOM 1633 O O . ASP A 1 198 ? -22.969 4.254 10.211 1 92.12 198 ASP A O 1
ATOM 1637 N N . TYR A 1 199 ? -20.781 4.359 10.453 1 93.81 199 TYR A N 1
ATOM 1638 C CA . TYR A 1 199 ? -20.766 5.785 10.133 1 93.81 199 TYR A CA 1
ATOM 1639 C C . TYR A 1 199 ? -21.312 6.035 8.734 1 93.81 199 TYR A C 1
ATOM 1641 O O . TYR A 1 199 ? -22.141 6.922 8.531 1 93.81 199 TYR A O 1
ATOM 1649 N N . GLU A 1 200 ? -20.859 5.281 7.73 1 91.75 200 GLU A N 1
ATOM 1650 C CA . GLU A 1 200 ? -21.25 5.484 6.34 1 91.75 200 GLU A CA 1
ATOM 1651 C C . GLU A 1 200 ? -22.734 5.148 6.125 1 91.75 200 GLU A C 1
ATOM 1653 O O . GLU A 1 200 ? -23.406 5.797 5.328 1 91.75 200 GLU A O 1
ATOM 1658 N N . LYS A 1 201 ? -23.156 4.207 6.805 1 88.94 201 LYS A N 1
ATOM 1659 C CA . LYS A 1 201 ? -24.562 3.848 6.711 1 88.94 201 LYS A CA 1
ATOM 1660 C C . LYS A 1 201 ? -25.453 4.938 7.309 1 88.94 201 LYS A C 1
ATOM 1662 O O . LYS A 1 201 ? -26.516 5.262 6.758 1 88.94 201 LYS A O 1
ATOM 1667 N N . LYS A 1 202 ? -25 5.484 8.344 1 90.5 202 LYS A N 1
ATOM 1668 C CA . LYS A 1 202 ? -25.781 6.488 9.062 1 90.5 202 LYS A CA 1
ATOM 1669 C C . LYS A 1 202 ? -25.719 7.84 8.359 1 90.5 202 LYS A C 1
ATOM 1671 O O . LYS A 1 202 ? -26.703 8.578 8.328 1 90.5 202 LYS A O 1
ATOM 1676 N N . SER A 1 203 ? -24.547 8.125 7.879 1 87.25 203 SER A N 1
ATOM 1677 C CA . SER A 1 203 ? -24.344 9.438 7.285 1 87.25 203 SER A CA 1
ATOM 1678 C C . SER A 1 203 ? -25.109 9.578 5.98 1 87.25 203 SER A C 1
ATOM 1680 O O . SER A 1 203 ? -25.422 10.688 5.551 1 87.25 203 SER A O 1
ATOM 1682 N N . GLN A 1 204 ? -25.422 8.57 5.277 1 79.94 204 GLN A N 1
ATOM 1683 C CA . GLN A 1 204 ? -26.141 8.539 4.012 1 79.94 204 GLN A CA 1
ATOM 1684 C C . GLN A 1 204 ? -25.516 9.484 2.994 1 79.94 204 GLN A C 1
ATOM 1686 O O . GLN A 1 204 ? -26.219 10.062 2.164 1 79.94 204 GLN A O 1
ATOM 1691 N N . LYS A 1 205 ? -24.312 9.711 3.219 1 79 205 LYS A N 1
ATOM 1692 C CA . LYS A 1 205 ? -23.609 10.57 2.277 1 79 205 LYS A CA 1
ATOM 1693 C C . LYS A 1 205 ? -23.5 9.914 0.905 1 79 205 LYS A C 1
ATOM 1695 O O . LYS A 1 205 ? -23.469 10.594 -0.119 1 79 205 LYS A O 1
ATOM 1700 N N . SER A 1 206 ? -23.391 8.586 0.975 1 81.06 206 SER A N 1
ATOM 1701 C CA . SER A 1 206 ? -23.266 7.84 -0.27 1 81.06 206 SER A CA 1
ATOM 1702 C C . SER A 1 206 ? -24.469 6.926 -0.487 1 81.06 206 SER A C 1
ATOM 1704 O O . SER A 1 206 ? -25.031 6.395 0.472 1 81.06 206 SER A O 1
ATOM 1706 N N . LYS A 1 207 ? -24.812 6.891 -1.731 1 82.56 207 LYS A N 1
ATOM 1707 C CA . LYS A 1 207 ? -25.906 5.992 -2.09 1 82.56 207 LYS A CA 1
ATOM 1708 C C . LYS A 1 207 ? -25.516 4.535 -1.865 1 82.56 207 LYS A C 1
ATOM 1710 O O . LYS A 1 207 ? -26.359 3.688 -1.597 1 82.56 207 LYS A O 1
ATOM 1715 N N . ASP A 1 208 ? -24.266 4.324 -1.892 1 88 208 ASP A N 1
ATOM 1716 C CA . ASP A 1 208 ? -23.734 2.979 -1.688 1 88 208 ASP A CA 1
ATOM 1717 C C . ASP A 1 208 ? -22.562 2.99 -0.71 1 88 208 ASP A C 1
ATOM 1719 O O . ASP A 1 208 ? -21.406 3.146 -1.116 1 88 208 ASP A O 1
ATOM 1723 N N . PRO A 1 209 ? -22.828 2.68 0.523 1 88.44 209 PRO A N 1
ATOM 1724 C CA . PRO A 1 209 ? -21.781 2.703 1.547 1 88.44 209 PRO A CA 1
ATOM 1725 C C . PRO A 1 209 ? -20.625 1.746 1.236 1 88.44 209 PRO A C 1
ATOM 1727 O O . PRO A 1 209 ? -19.469 2.031 1.568 1 88.44 209 PRO A O 1
ATOM 1730 N N . CYS A 1 210 ? -20.906 0.677 0.624 1 87.69 210 CYS A N 1
ATOM 1731 C CA . CYS A 1 210 ? -19.875 -0.283 0.275 1 87.69 210 CYS A CA 1
ATOM 1732 C C . CYS A 1 210 ? -18.891 0.314 -0.729 1 87.69 210 CYS A C 1
ATOM 1734 O O . CYS A 1 210 ? -17.672 0.156 -0.588 1 87.69 210 CYS A O 1
ATOM 1736 N N . LEU A 1 211 ? -19.453 0.943 -1.633 1 87.75 211 LEU A N 1
ATOM 1737 C CA . LEU A 1 211 ? -18.625 1.606 -2.629 1 87.75 211 LEU A CA 1
ATOM 1738 C C . LEU A 1 211 ? -17.766 2.701 -1.985 1 87.75 211 LEU A C 1
ATOM 1740 O O . LEU A 1 211 ? -16.594 2.855 -2.318 1 87.75 211 LEU A O 1
ATOM 1744 N N . ARG A 1 212 ? -18.406 3.391 -1.112 1 92.12 212 ARG A N 1
ATOM 1745 C CA . ARG A 1 212 ? -17.688 4.473 -0.447 1 92.12 212 ARG A CA 1
ATOM 1746 C C . ARG A 1 212 ? -16.531 3.934 0.377 1 92.12 212 ARG A C 1
ATOM 1748 O O . ARG A 1 212 ? -15.43 4.492 0.349 1 92.12 212 ARG A O 1
ATOM 1755 N N . VAL A 1 213 ? -16.766 2.855 1.024 1 91.38 213 VAL A N 1
ATOM 1756 C CA . VAL A 1 213 ? -15.695 2.238 1.811 1 91.38 213 VAL A CA 1
ATOM 1757 C C . VAL A 1 213 ? -14.547 1.822 0.893 1 91.38 213 VAL A C 1
ATOM 1759 O O . VAL A 1 213 ? -13.375 2.023 1.222 1 91.38 213 VAL A O 1
ATOM 1762 N N . GLY A 1 214 ? -14.898 1.308 -0.187 1 89.06 214 GLY A N 1
ATOM 1763 C CA . GLY A 1 214 ? -13.883 0.954 -1.165 1 89.06 214 GLY A CA 1
ATOM 1764 C C . GLY A 1 214 ? -13.047 2.139 -1.614 1 89.06 214 GLY A C 1
ATOM 1765 O O . GLY A 1 214 ? -11.82 2.047 -1.695 1 89.06 214 GLY A O 1
ATOM 1766 N N . GLU A 1 215 ? -13.656 3.211 -1.834 1 89.19 215 GLU A N 1
ATOM 1767 C CA . GLU A 1 215 ? -12.969 4.426 -2.262 1 89.19 215 GLU A CA 1
ATOM 1768 C C . GLU A 1 215 ? -12.023 4.934 -1.177 1 89.19 215 GLU A C 1
ATOM 1770 O O . GLU A 1 215 ? -10.906 5.355 -1.472 1 89.19 215 GLU A O 1
ATOM 1775 N N . ILE A 1 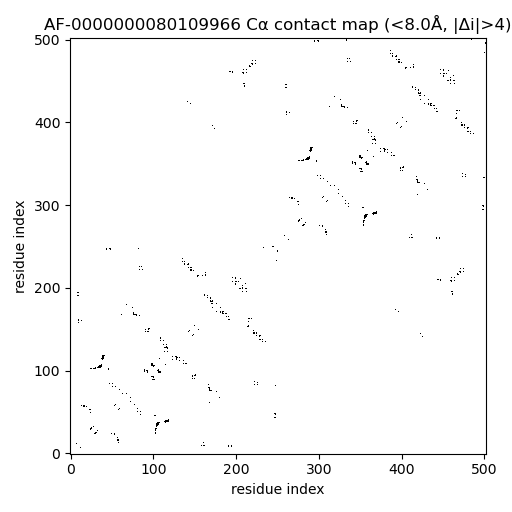216 ? -12.516 4.836 -0.049 1 93.31 216 ILE A N 1
ATOM 1776 C CA . ILE A 1 216 ? -11.727 5.285 1.09 1 93.31 216 ILE A CA 1
ATOM 1777 C C . ILE A 1 216 ? -10.484 4.414 1.233 1 93.31 216 ILE A C 1
ATOM 1779 O O . ILE A 1 216 ? -9.375 4.922 1.402 1 93.31 216 ILE A O 1
ATOM 1783 N N . MET A 1 217 ? -10.703 3.217 1.046 1 91.06 217 MET A N 1
ATOM 1784 C CA . MET A 1 217 ? -9.594 2.279 1.225 1 91.06 217 MET A CA 1
ATOM 1785 C C . MET A 1 217 ? -8.57 2.432 0.108 1 91.06 217 MET A C 1
ATOM 1787 O O . MET A 1 217 ? -7.383 2.164 0.31 1 91.06 217 MET A O 1
ATOM 1791 N N . MET A 1 218 ? -8.953 2.891 -0.951 1 89.88 218 MET A N 1
ATOM 1792 C CA . MET A 1 218 ? -8.023 3.115 -2.057 1 89.88 218 MET A CA 1
ATOM 1793 C C . MET A 1 218 ? -7.027 4.215 -1.713 1 89.88 218 MET A C 1
ATOM 1795 O O . MET A 1 218 ? -5.902 4.215 -2.217 1 89.88 218 MET A O 1
ATOM 1799 N N . VAL A 1 219 ? -7.473 5.02 -0.894 1 93.12 219 VAL A N 1
ATOM 1800 C CA . VAL A 1 219 ? -6.574 6.086 -0.466 1 93.12 219 VAL A CA 1
ATOM 1801 C C . VAL A 1 219 ? -5.375 5.492 0.265 1 93.12 219 VAL A C 1
ATOM 1803 O O . VAL A 1 219 ? -4.258 6.004 0.155 1 93.12 219 VAL A O 1
ATOM 1806 N N . LEU A 1 220 ? -5.637 4.461 0.959 1 91.19 220 LEU A N 1
ATOM 1807 C CA . LEU A 1 220 ? -4.539 3.801 1.661 1 91.19 220 LEU A CA 1
ATOM 1808 C C . LEU A 1 220 ? -3.492 3.289 0.677 1 91.19 220 LEU A C 1
ATOM 1810 O O . LEU A 1 220 ? -2.293 3.354 0.95 1 91.19 220 LEU A O 1
ATOM 1814 N N . GLN A 1 221 ? -3.936 2.844 -0.369 1 85.94 221 GLN A N 1
ATOM 1815 C CA . GLN A 1 221 ? -3.021 2.359 -1.398 1 85.94 221 GLN A CA 1
ATOM 1816 C C . GLN A 1 221 ? -2.186 3.5 -1.972 1 85.94 221 GLN A C 1
ATOM 1818 O O . GLN A 1 221 ? -0.983 3.342 -2.197 1 85.94 221 GLN A O 1
ATOM 1823 N N . THR A 1 222 ? -2.852 4.516 -2.189 1 90.19 222 THR A N 1
ATOM 1824 C CA . THR A 1 222 ? -2.15 5.672 -2.736 1 90.19 222 THR A CA 1
ATOM 1825 C C . THR A 1 222 ? -1.151 6.227 -1.724 1 90.19 222 THR A C 1
ATOM 1827 O O . THR A 1 222 ? -0.078 6.699 -2.1 1 90.19 222 THR A O 1
ATOM 1830 N N . LEU A 1 223 ? -1.525 6.156 -0.525 1 92.81 223 LEU A N 1
ATOM 1831 C CA . LEU A 1 223 ? -0.599 6.59 0.515 1 92.81 223 LEU A CA 1
ATOM 1832 C C . LEU A 1 223 ? 0.646 5.711 0.535 1 92.81 223 LEU A C 1
ATOM 1834 O O . LEU A 1 223 ? 1.766 6.215 0.652 1 92.81 223 LEU A O 1
ATOM 1838 N N . GLN A 1 224 ? 0.458 4.488 0.408 1 87.88 224 GLN A N 1
ATOM 1839 C CA . GLN A 1 224 ? 1.587 3.562 0.391 1 87.88 224 GLN A CA 1
ATOM 1840 C C . GLN A 1 224 ? 2.498 3.83 -0.804 1 87.88 224 GLN A C 1
ATOM 1842 O O . GLN A 1 224 ? 3.723 3.766 -0.684 1 87.88 224 GLN A O 1
ATOM 1847 N N . LYS A 1 225 ? 1.916 4.102 -1.848 1 86.56 225 LYS A N 1
ATOM 1848 C CA . LYS A 1 225 ? 2.699 4.434 -3.033 1 86.56 225 LYS A CA 1
ATOM 1849 C C . LYS A 1 225 ? 3.486 5.727 -2.826 1 86.56 225 LYS A C 1
ATOM 1851 O O . LYS A 1 225 ? 4.656 5.816 -3.205 1 86.56 225 LYS A O 1
ATOM 1856 N N . ALA A 1 226 ? 2.799 6.621 -2.299 1 90.69 226 ALA A N 1
ATOM 1857 C CA . ALA A 1 226 ? 3.445 7.902 -2.029 1 90.69 226 ALA A CA 1
ATOM 1858 C C . ALA A 1 226 ? 4.621 7.73 -1.072 1 90.69 226 ALA A C 1
ATOM 1860 O O . ALA A 1 226 ? 5.664 8.367 -1.241 1 90.69 226 ALA A O 1
ATOM 1861 N N . LEU A 1 227 ? 4.461 6.883 -0.151 1 88.06 227 LEU A N 1
ATOM 1862 C CA . LEU A 1 227 ? 5.539 6.594 0.788 1 88.06 227 LEU A CA 1
ATOM 1863 C C . LEU A 1 227 ? 6.711 5.922 0.079 1 88.06 227 LEU A C 1
ATOM 1865 O O . LEU A 1 227 ? 7.871 6.227 0.364 1 88.06 227 LEU A O 1
ATOM 1869 N N . GLY A 1 228 ? 6.371 5.047 -0.781 1 82.81 228 GLY A N 1
ATOM 1870 C CA . GLY A 1 228 ? 7.418 4.43 -1.579 1 82.81 228 GLY A CA 1
ATOM 1871 C C . GLY A 1 228 ? 8.227 5.434 -2.379 1 82.81 228 GLY A C 1
ATOM 1872 O O . GLY A 1 228 ? 9.461 5.355 -2.424 1 82.81 228 GLY A O 1
ATOM 1873 N N . ILE A 1 229 ? 7.527 6.352 -2.945 1 82.94 229 ILE A N 1
ATOM 1874 C CA . ILE A 1 229 ? 8.164 7.414 -3.717 1 82.94 229 ILE A CA 1
ATOM 1875 C C . ILE A 1 229 ? 9.07 8.242 -2.807 1 82.94 229 ILE A C 1
ATOM 1877 O O . ILE A 1 229 ? 10.203 8.562 -3.174 1 82.94 229 ILE A O 1
ATOM 1881 N N . MET A 1 230 ? 8.602 8.508 -1.696 1 82.56 230 MET A N 1
ATOM 1882 C CA . MET A 1 230 ? 9.367 9.305 -0.745 1 82.56 230 MET A CA 1
ATOM 1883 C C . MET A 1 230 ? 10.633 8.57 -0.317 1 82.56 230 MET A C 1
ATOM 1885 O O . MET A 1 230 ? 11.688 9.188 -0.163 1 82.56 230 MET A O 1
ATOM 1889 N N . PHE A 1 231 ? 10.539 7.332 -0.132 1 77.5 231 PHE A N 1
ATOM 1890 C CA . PHE A 1 231 ? 11.688 6.547 0.305 1 77.5 231 PHE A CA 1
ATOM 1891 C C . PHE A 1 231 ? 12.742 6.48 -0.79 1 77.5 231 PHE A C 1
ATOM 1893 O O . PHE A 1 231 ? 13.945 6.504 -0.504 1 77.5 231 PHE A O 1
ATOM 1900 N N . GLU A 1 232 ? 12.312 6.414 -1.989 1 73.19 232 GLU A N 1
ATOM 1901 C CA . GLU A 1 232 ? 13.258 6.449 -3.102 1 73.19 232 GLU A CA 1
ATOM 1902 C C . GLU A 1 232 ? 14.016 7.773 -3.146 1 73.19 232 GLU A C 1
ATOM 1904 O O . GLU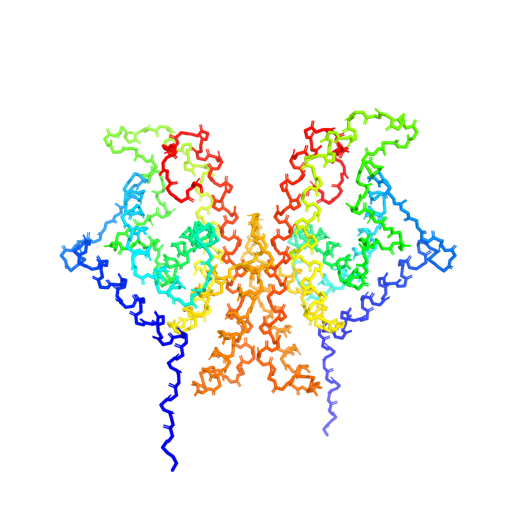 A 1 232 ? 15.195 7.812 -3.477 1 73.19 232 GLU A O 1
ATOM 1909 N N . CYS A 1 233 ? 13.312 8.766 -2.766 1 75.94 233 CYS A N 1
ATOM 1910 C CA . CYS A 1 233 ? 13.898 10.102 -2.752 1 75.94 233 CYS A CA 1
ATOM 1911 C C . CYS A 1 233 ? 14.922 10.234 -1.628 1 75.94 233 CYS A C 1
ATOM 1913 O O . CYS A 1 233 ? 15.93 10.922 -1.777 1 75.94 233 CYS A O 1
ATOM 1915 N N . ARG A 1 234 ? 14.594 9.578 -0.614 1 73.44 234 ARG A N 1
ATOM 1916 C CA . ARG A 1 234 ? 15.5 9.633 0.531 1 73.44 234 ARG A CA 1
ATOM 1917 C C . ARG A 1 234 ? 16.891 9.133 0.16 1 73.44 234 ARG A C 1
ATOM 1919 O O . ARG A 1 234 ? 17.891 9.758 0.518 1 73.44 234 ARG A O 1
ATOM 1926 N N . ASP A 1 235 ? 16.953 8.133 -0.529 1 68.31 235 ASP A N 1
ATOM 1927 C CA . ASP A 1 235 ? 18.234 7.539 -0.915 1 68.31 235 ASP A CA 1
ATOM 1928 C C . ASP A 1 235 ? 19.031 8.492 -1.807 1 68.31 235 ASP A C 1
ATOM 1930 O O . ASP A 1 235 ? 20.234 8.641 -1.637 1 68.31 235 ASP A O 1
ATOM 1934 N N . ILE A 1 236 ? 18.266 9.172 -2.59 1 72.81 236 ILE A N 1
ATOM 1935 C CA . ILE A 1 236 ? 18.906 10.117 -3.5 1 72.81 236 ILE A CA 1
ATOM 1936 C C . ILE A 1 236 ? 19.344 11.359 -2.732 1 72.81 236 ILE A C 1
ATOM 1938 O O . ILE A 1 236 ? 20.438 11.898 -2.971 1 72.81 236 ILE A O 1
ATOM 1942 N N . ALA A 1 237 ? 18.453 11.734 -1.876 1 73.75 237 ALA A N 1
ATOM 1943 C CA . ALA A 1 237 ? 18.766 12.906 -1.068 1 73.75 237 ALA A CA 1
ATOM 1944 C C . ALA A 1 237 ? 20.016 12.688 -0.224 1 73.75 237 ALA A C 1
ATOM 1946 O O . ALA A 1 237 ? 20.797 13.617 -0.002 1 73.75 237 ALA A O 1
ATOM 1947 N N . MET A 1 238 ? 20.219 11.523 0.189 1 71.38 238 MET A N 1
ATOM 1948 C CA . MET A 1 238 ? 21.406 11.188 0.969 1 71.38 238 MET A CA 1
ATOM 1949 C C . MET A 1 238 ? 22.672 11.32 0.124 1 71.38 238 MET A C 1
ATOM 1951 O O . MET A 1 238 ? 23.719 11.742 0.624 1 71.38 238 MET A O 1
ATOM 1955 N N . VAL A 1 239 ? 22.516 11.094 -1.111 1 69.94 239 VAL A N 1
ATOM 1956 C CA . VAL A 1 239 ? 23.656 11.195 -2.02 1 69.94 239 VAL A CA 1
ATOM 1957 C C . VAL A 1 239 ? 24.078 12.656 -2.166 1 69.94 239 VAL A C 1
ATOM 1959 O O . VAL A 1 239 ? 25.266 12.961 -2.258 1 69.94 239 VAL A O 1
ATOM 1962 N N . TYR A 1 240 ? 23.078 13.508 -2.129 1 73.19 240 TYR A N 1
ATOM 1963 C CA . TYR A 1 240 ? 23.375 14.93 -2.299 1 73.19 240 TYR A CA 1
ATOM 1964 C C . TYR A 1 240 ? 23.609 15.602 -0.952 1 73.19 240 TYR A C 1
ATOM 1966 O O . TYR A 1 240 ? 23.734 16.828 -0.876 1 73.19 240 TYR A O 1
ATOM 1974 N N . ASN A 1 241 ? 23.625 14.758 0.11 1 69.12 241 ASN A N 1
ATOM 1975 C CA . ASN A 1 241 ? 23.875 15.203 1.476 1 69.12 241 ASN A CA 1
ATOM 1976 C C . ASN A 1 241 ? 22.859 16.25 1.923 1 69.12 241 ASN A C 1
ATOM 1978 O O . ASN A 1 241 ? 23.203 17.234 2.564 1 69.12 241 ASN A O 1
ATOM 1982 N N . LEU A 1 242 ? 21.75 16.109 1.244 1 65.69 242 LEU A N 1
ATOM 1983 C CA . LEU A 1 242 ? 20.719 17.031 1.703 1 65.69 242 LEU A CA 1
ATOM 1984 C C . LEU A 1 242 ? 20.344 16.75 3.158 1 65.69 242 LEU A C 1
ATOM 1986 O O . LEU A 1 242 ? 19.906 17.656 3.875 1 65.69 242 LEU A O 1
ATOM 1990 N N . HIS A 1 243 ? 20.25 15.367 3.414 1 57.19 243 HIS A N 1
ATOM 1991 C CA . HIS A 1 243 ? 19.766 14.977 4.734 1 57.19 243 HIS A CA 1
ATOM 1992 C C . HIS A 1 243 ? 20.875 15.102 5.781 1 57.19 243 HIS A C 1
ATOM 1994 O O . HIS A 1 243 ? 21.953 14.547 5.617 1 57.19 243 HIS A O 1
ATOM 2000 N N . GLY A 1 244 ? 20.938 16.156 6.285 1 50.94 244 GLY A N 1
ATOM 2001 C CA . GLY A 1 244 ? 21.625 15.852 7.531 1 50.94 244 GLY A CA 1
ATOM 2002 C C . GLY A 1 244 ? 21.062 14.609 8.211 1 50.94 244 GLY A C 1
ATOM 2003 O O . GLY A 1 244 ? 19.953 14.18 7.922 1 50.94 244 GLY A O 1
ATOM 2004 N N . ARG A 1 245 ? 21.844 13.516 8.523 1 45.84 245 ARG A N 1
ATOM 2005 C CA . ARG A 1 245 ? 21.516 12.258 9.195 1 45.84 245 ARG A CA 1
ATOM 2006 C C . ARG A 1 245 ? 20.219 12.375 9.969 1 45.84 245 ARG A C 1
ATOM 2008 O O . ARG A 1 245 ? 19.625 11.359 10.352 1 45.84 245 ARG A O 1
ATOM 2015 N N . GLU A 1 246 ? 19.609 13.609 10.086 1 46.84 246 GLU A N 1
ATOM 2016 C CA . GLU A 1 246 ? 18.672 13.805 11.195 1 46.84 246 GLU A CA 1
ATOM 2017 C C . GLU A 1 246 ? 17.25 14.031 10.68 1 46.84 246 GLU A C 1
ATOM 2019 O O . GLU A 1 246 ? 16.359 14.414 11.445 1 46.84 246 GLU A O 1
ATOM 2024 N N . CYS A 1 247 ? 16.953 13.875 9.406 1 51.44 247 CYS A N 1
ATOM 2025 C CA . CYS A 1 247 ? 15.57 14.195 9.055 1 51.44 247 CYS A CA 1
ATOM 2026 C C . CYS A 1 247 ? 14.625 13.078 9.5 1 51.44 247 CYS A C 1
ATOM 2028 O O . CYS A 1 247 ? 14.773 11.93 9.078 1 51.44 247 CYS A O 1
ATOM 2030 N N . PRO A 1 248 ? 13.766 13.383 10.43 1 53.78 248 PRO A N 1
ATOM 2031 C CA . PRO A 1 248 ? 12.852 12.367 10.953 1 53.78 248 PRO A CA 1
ATOM 2032 C C . PRO A 1 248 ? 12.023 11.695 9.859 1 53.78 248 PRO A C 1
ATOM 2034 O O . PRO A 1 248 ? 11.602 10.547 10.016 1 53.78 248 PRO A O 1
ATOM 2037 N N . LEU A 1 249 ? 11.812 12.445 8.734 1 53.19 249 LEU A N 1
ATOM 2038 C CA . LEU A 1 249 ? 11.008 11.891 7.652 1 53.19 249 LEU A CA 1
ATOM 2039 C C . LEU A 1 249 ? 11.75 10.75 6.953 1 53.19 249 LEU A C 1
ATOM 2041 O O . LEU A 1 249 ? 11.133 9.922 6.281 1 53.19 249 LEU A O 1
ATOM 2045 N N . PHE A 1 250 ? 13.07 10.797 7.145 1 53.94 250 PHE A N 1
ATOM 2046 C CA . PHE A 1 250 ? 13.859 9.812 6.41 1 53.94 250 PHE A CA 1
ATOM 2047 C C . PHE A 1 250 ? 14.617 8.898 7.367 1 53.94 250 PHE A C 1
ATOM 2049 O O . PHE A 1 250 ? 15.578 8.242 6.973 1 53.94 250 PHE A O 1
ATOM 2056 N N . LYS A 1 251 ? 14.312 8.852 8.594 1 50.59 251 LYS A N 1
ATOM 2057 C CA . LYS A 1 251 ? 14.977 7.965 9.539 1 50.59 251 LYS A CA 1
ATOM 2058 C C . LYS A 1 251 ? 14.391 6.559 9.484 1 50.59 251 LYS A C 1
ATOM 2060 O O . LYS A 1 251 ? 13.172 6.395 9.414 1 50.59 251 LYS A O 1
ATOM 2065 N N . MET B 1 1 ? -40.781 -5.512 -24.391 1 24.55 1 MET B N 1
ATOM 2066 C CA . MET B 1 1 ? -39.562 -4.766 -24.203 1 24.55 1 MET B CA 1
ATOM 2067 C C . MET B 1 1 ? -38.406 -5.707 -23.891 1 24.55 1 MET B C 1
ATOM 2069 O O . MET B 1 1 ? -38.438 -6.441 -22.891 1 24.55 1 MET B O 1
ATOM 2073 N N . LYS B 1 2 ? -37.719 -6.219 -24.812 1 28.5 2 LYS B N 1
ATOM 2074 C CA . LYS B 1 2 ? -36.75 -7.301 -24.734 1 28.5 2 LYS B CA 1
ATOM 2075 C C . LYS B 1 2 ? -35.656 -6.977 -23.734 1 28.5 2 LYS B C 1
ATOM 2077 O O . LYS B 1 2 ? -35.031 -5.906 -23.797 1 28.5 2 LYS B O 1
ATOM 2082 N N . LEU B 1 3 ? -35.625 -7.449 -22.547 1 32.12 3 LEU B N 1
ATOM 2083 C CA . LEU B 1 3 ? -34.688 -7.238 -21.469 1 32.12 3 LEU B CA 1
ATOM 2084 C C . LEU B 1 3 ? -33.25 -7.359 -21.984 1 32.12 3 LEU B C 1
ATOM 2086 O O . LEU B 1 3 ? -32.844 -8.414 -22.484 1 32.12 3 LEU B O 1
ATOM 2090 N N . GLU B 1 4 ? -32.781 -6.379 -22.719 1 36.72 4 GLU B N 1
ATOM 2091 C CA . GLU B 1 4 ? -31.438 -6.414 -23.281 1 36.72 4 GLU B CA 1
ATOM 2092 C C . GLU B 1 4 ? -30.484 -7.191 -22.375 1 36.72 4 GLU B C 1
ATOM 2094 O O . GLU B 1 4 ? -30.562 -7.082 -21.156 1 36.72 4 GLU B O 1
ATOM 2099 N N . LYS B 1 5 ? -30.047 -8.227 -22.719 1 40.69 5 LYS B N 1
ATOM 2100 C CA . LYS B 1 5 ? -29.141 -9.148 -22.031 1 40.69 5 LYS B CA 1
ATOM 2101 C C . LYS B 1 5 ? -28.141 -8.391 -21.156 1 40.69 5 LYS B C 1
ATOM 2103 O O . LYS B 1 5 ? -27.469 -7.473 -21.625 1 40.69 5 LYS B O 1
ATOM 2108 N N . PRO B 1 6 ? -28.125 -8.297 -19.875 1 42.66 6 PRO B N 1
ATOM 2109 C CA . PRO B 1 6 ? -27.281 -7.547 -18.938 1 42.66 6 PRO B CA 1
ATOM 2110 C C . PRO B 1 6 ? -25.797 -7.574 -19.312 1 42.66 6 PRO B C 1
ATOM 2112 O O . PRO B 1 6 ? -25.297 -8.609 -19.766 1 42.66 6 PRO B O 1
ATOM 2115 N N . ARG B 1 7 ? -25.156 -6.527 -19.922 1 50.16 7 ARG B N 1
ATOM 2116 C CA . ARG B 1 7 ? -23.734 -6.371 -20.266 1 50.16 7 ARG B CA 1
ATOM 2117 C C . ARG B 1 7 ? -22.859 -7.172 -19.297 1 50.16 7 ARG B C 1
ATOM 2119 O O . ARG B 1 7 ? -23.031 -7.098 -18.078 1 50.16 7 ARG B O 1
ATOM 2126 N N . SER B 1 8 ? -22.219 -8.273 -19.75 1 65.38 8 SER B N 1
ATOM 2127 C CA . SER B 1 8 ? -21.375 -9.188 -19 1 65.38 8 SER B CA 1
ATOM 2128 C C . SER B 1 8 ? -20.422 -8.422 -18.094 1 65.38 8 SER B C 1
ATOM 2130 O O . SER B 1 8 ? -19.797 -7.441 -18.5 1 65.38 8 SER B O 1
ATOM 2132 N N . SER B 1 9 ? -20.5 -8.656 -16.781 1 88.19 9 SER B N 1
ATOM 2133 C CA . SER B 1 9 ? -19.75 -7.949 -15.75 1 88.19 9 SER B CA 1
ATOM 2134 C C . SER B 1 9 ? -18.25 -8.18 -15.898 1 88.19 9 SER B C 1
ATOM 2136 O O . SER B 1 9 ? -17.828 -9.141 -16.531 1 88.19 9 SER B O 1
ATOM 2138 N N . LEU B 1 10 ? -17.422 -7.191 -15.781 1 93.44 10 LEU B N 1
ATOM 2139 C CA . LEU B 1 10 ? -15.969 -7.301 -15.766 1 93.44 10 LEU B CA 1
ATOM 2140 C C . LEU B 1 10 ? -15.523 -8.5 -14.938 1 93.44 10 LEU B C 1
ATOM 2142 O O . LEU B 1 10 ? -14.625 -9.234 -15.336 1 93.44 10 LEU B O 1
ATOM 2146 N N . LEU B 1 11 ? -16.25 -8.797 -13.938 1 94.44 11 LEU B N 1
ATOM 2147 C CA . LEU B 1 11 ? -15.914 -9.883 -13.023 1 94.44 11 LEU B CA 1
ATOM 2148 C C . LEU B 1 11 ? -16.172 -11.234 -13.672 1 94.44 11 LEU B C 1
ATOM 2150 O O . LEU B 1 11 ? -15.352 -12.148 -13.555 1 94.44 11 LEU B O 1
ATOM 2154 N N . ASP B 1 12 ? -17.234 -11.32 -14.367 1 94.38 12 ASP B N 1
ATOM 2155 C CA . ASP B 1 12 ? -17.547 -12.578 -15.039 1 94.38 12 ASP B CA 1
ATOM 2156 C C . ASP B 1 12 ? -16.578 -12.852 -16.188 1 94.38 12 ASP B C 1
ATOM 2158 O O . ASP B 1 12 ? -16.141 -13.992 -16.375 1 94.38 12 ASP B O 1
ATOM 2162 N N . GLY B 1 13 ? -16.344 -11.82 -16.891 1 95.5 13 GLY B N 1
ATOM 2163 C CA . GLY B 1 13 ? -15.359 -11.977 -17.938 1 95.5 13 GLY B CA 1
ATOM 2164 C C . GLY B 1 13 ? -13.992 -12.391 -17.422 1 95.5 13 GLY B C 1
ATOM 2165 O O . GLY B 1 13 ? -13.32 -13.219 -18.031 1 95.5 13 GLY B O 1
ATOM 2166 N N . LEU B 1 14 ? -13.641 -11.852 -16.312 1 96.44 14 LEU B N 1
ATOM 2167 C CA . LEU B 1 14 ? -12.344 -12.164 -15.742 1 96.44 14 LEU B CA 1
ATOM 2168 C C . LEU B 1 14 ? -12.328 -13.586 -15.188 1 96.44 14 LEU B C 1
ATOM 2170 O O . LEU B 1 14 ? -11.297 -14.258 -15.227 1 96.44 14 LEU B O 1
ATOM 2174 N N . LYS B 1 15 ? -13.438 -14.039 -14.703 1 97 15 LYS B N 1
ATOM 2175 C CA . LYS B 1 15 ? -13.531 -15.43 -14.25 1 97 15 LYS B CA 1
ATOM 2176 C C . LYS B 1 15 ? -13.242 -16.391 -15.391 1 97 15 LYS B C 1
ATOM 2178 O O . LYS B 1 15 ? -12.539 -17.391 -15.211 1 97 15 LYS B O 1
ATOM 2183 N N . ASN B 1 16 ? -13.805 -16.016 -16.453 1 96.81 16 ASN B N 1
ATOM 2184 C CA . ASN B 1 16 ? -13.555 -16.844 -17.641 1 96.81 16 ASN B CA 1
ATOM 2185 C C . ASN B 1 16 ? -12.086 -16.781 -18.047 1 96.81 16 ASN B C 1
ATOM 2187 O O . ASN B 1 16 ? -11.492 -17.812 -18.391 1 96.81 16 ASN B O 1
ATOM 2191 N N . ALA B 1 17 ? -11.508 -15.648 -18.062 1 97.75 17 ALA B N 1
ATOM 2192 C CA . ALA B 1 17 ? -10.109 -15.477 -18.422 1 97.75 17 ALA B CA 1
ATOM 2193 C C . ALA B 1 17 ? -9.188 -16.219 -17.469 1 97.75 17 ALA B C 1
ATOM 2195 O O . ALA B 1 17 ? -8.211 -16.844 -17.891 1 97.75 17 ALA B O 1
ATOM 2196 N N . TYR B 1 18 ? -9.484 -16.156 -16.234 1 98.12 18 TYR B N 1
ATOM 2197 C CA . TYR B 1 18 ? -8.695 -16.844 -15.219 1 98.12 18 TYR B CA 1
ATOM 2198 C C . TYR B 1 18 ? -8.836 -18.359 -15.367 1 98.12 18 TYR B C 1
ATOM 2200 O O . TYR B 1 18 ? -7.879 -19.094 -15.148 1 98.12 18 TYR B O 1
ATOM 2208 N N . GLY B 1 19 ? -10.055 -18.781 -15.734 1 97.81 19 GLY B N 1
ATOM 2209 C CA . GLY B 1 19 ? -10.242 -20.188 -16.047 1 97.81 19 GLY B CA 1
ATOM 2210 C C . GLY B 1 19 ? -9.383 -20.641 -17.219 1 97.81 19 GLY B C 1
ATOM 2211 O O . GLY B 1 19 ? -8.781 -21.719 -17.156 1 97.81 19 GLY B O 1
ATOM 2212 N N . LYS B 1 20 ? -9.312 -19.844 -18.156 1 97.94 20 LYS B N 1
ATOM 2213 C CA . LYS B 1 20 ? -8.469 -20.156 -19.312 1 97.94 20 LYS B CA 1
ATOM 2214 C C . LYS B 1 20 ? -6.996 -20.203 -18.906 1 97.94 20 LYS B C 1
ATOM 2216 O O . LYS B 1 20 ? -6.234 -21.031 -19.438 1 97.94 20 LYS B O 1
ATOM 2221 N N . LEU B 1 21 ? -6.602 -19.312 -18.047 1 98.12 21 LEU B N 1
ATOM 2222 C CA . LEU B 1 21 ? -5.234 -19.328 -17.531 1 98.12 21 LEU B CA 1
ATOM 2223 C C . LEU B 1 21 ? -4.938 -20.641 -16.828 1 98.12 21 LEU B C 1
ATOM 2225 O O . LEU B 1 21 ? -3.891 -21.25 -17.047 1 98.12 21 LEU B O 1
ATOM 2229 N N . GLN B 1 22 ? -5.891 -21.094 -16.031 1 96.94 22 GLN B N 1
ATOM 2230 C CA . GLN B 1 22 ? -5.703 -22.359 -15.305 1 96.94 22 GLN B CA 1
ATOM 2231 C C . GLN B 1 22 ? -5.625 -23.531 -16.266 1 96.94 22 GLN B C 1
ATOM 2233 O O . GLN B 1 22 ? -4.809 -24.438 -16.078 1 96.94 22 GLN B O 1
ATOM 2238 N N . ASP B 1 23 ? -6.418 -23.469 -17.266 1 97.5 23 ASP B N 1
ATOM 2239 C CA . ASP B 1 23 ? -6.387 -24.516 -18.281 1 97.5 23 ASP B CA 1
ATOM 2240 C C . ASP B 1 23 ? -5.047 -24.531 -19.016 1 97.5 23 ASP B C 1
ATOM 2242 O O . ASP B 1 23 ? -4.48 -25.594 -19.25 1 97.5 23 ASP B O 1
ATOM 2246 N N . SER B 1 24 ? -4.594 -23.406 -19.359 1 97.94 24 SER B N 1
ATOM 2247 C CA . SER B 1 24 ? -3.312 -23.297 -20.047 1 97.94 24 SER B CA 1
ATOM 2248 C C . SER B 1 24 ? -2.164 -23.766 -19.156 1 97.94 24 SER B C 1
ATOM 2250 O O . SER B 1 24 ? -1.227 -24.406 -19.641 1 97.94 24 SER B O 1
ATOM 2252 N N . ARG B 1 25 ? -2.213 -23.453 -17.906 1 97.19 25 ARG B N 1
ATOM 2253 C CA . ARG B 1 25 ? -1.212 -23.938 -16.969 1 97.19 25 ARG B CA 1
ATOM 2254 C C . ARG B 1 25 ? -1.228 -25.453 -16.875 1 97.19 25 ARG B C 1
ATOM 2256 O O . ARG B 1 25 ? -0.175 -26.094 -16.906 1 97.19 25 ARG B O 1
ATOM 2263 N N . ASN B 1 26 ? -2.416 -26 -16.797 1 96.88 26 ASN B N 1
ATOM 2264 C CA . ASN B 1 26 ? -2.553 -27.453 -16.719 1 96.88 26 ASN B CA 1
ATOM 2265 C C . ASN B 1 26 ? -1.953 -28.141 -17.938 1 96.88 26 ASN B C 1
ATOM 2267 O O . ASN B 1 26 ? -1.269 -29.156 -17.797 1 96.88 26 ASN B O 1
ATOM 2271 N N . LYS B 1 27 ? -2.207 -27.578 -19.016 1 97 27 LYS B N 1
ATOM 2272 C CA . LYS B 1 27 ? -1.705 -28.156 -20.266 1 97 27 LYS B CA 1
ATOM 2273 C C . LYS B 1 27 ? -0.195 -27.969 -20.391 1 97 27 LYS B C 1
ATOM 2275 O O . LYS B 1 27 ? 0.528 -28.906 -20.703 1 97 27 LYS B O 1
ATOM 2280 N N . THR B 1 28 ? 0.321 -26.766 -20.141 1 97.06 28 THR B N 1
ATOM 2281 C CA . THR B 1 28 ? 1.719 -26.422 -20.359 1 97.06 28 THR B CA 1
ATOM 2282 C C . THR B 1 28 ? 2.619 -27.125 -19.344 1 97.06 28 THR B C 1
ATOM 2284 O O . THR B 1 28 ? 3.699 -27.609 -19.703 1 97.06 28 THR B O 1
ATOM 2287 N N . PHE B 1 29 ? 2.113 -27.25 -18.109 1 95.88 29 PHE B N 1
ATOM 2288 C CA . PHE B 1 29 ? 2.941 -27.828 -17.078 1 95.88 29 PHE B CA 1
ATOM 2289 C C . PHE B 1 29 ? 2.602 -29.297 -16.875 1 95.88 29 PHE B C 1
ATOM 2291 O O . PHE B 1 29 ? 3.146 -29.953 -15.977 1 95.88 29 PHE B O 1
ATOM 2298 N N . GLN B 1 30 ? 1.657 -29.828 -17.672 1 91.12 30 GLN B N 1
ATOM 2299 C CA . GLN B 1 30 ? 1.205 -31.203 -17.547 1 91.12 30 GLN B CA 1
ATOM 2300 C C . GLN B 1 30 ? 0.904 -31.562 -16.094 1 91.12 30 GLN B C 1
ATOM 2302 O O . GLN B 1 30 ? 1.411 -32.562 -15.57 1 91.12 30 GLN B O 1
ATOM 2307 N N . LYS B 1 31 ? 0.1 -30.844 -15.445 1 86.38 31 LYS B N 1
ATOM 2308 C CA . LYS B 1 31 ? -0.089 -30.875 -14 1 86.38 31 LYS B CA 1
ATOM 2309 C C . LYS B 1 31 ? -0.702 -32.188 -13.555 1 86.38 31 LYS B C 1
ATOM 2311 O O . LYS B 1 31 ? -0.434 -32.656 -12.445 1 86.38 31 LYS B O 1
ATOM 2316 N N . LYS B 1 32 ? -1.484 -32.781 -14.367 1 85 32 LYS B N 1
ATOM 2317 C CA . LYS B 1 32 ? -2.119 -34.062 -13.992 1 85 32 LYS B CA 1
ATOM 2318 C C . LYS B 1 32 ? -1.082 -35.156 -13.812 1 85 32 LYS B C 1
ATOM 2320 O O . LYS B 1 32 ? -1.233 -36.031 -12.938 1 85 32 LYS B O 1
ATOM 2325 N N . ALA B 1 33 ? -0.067 -35.062 -14.5 1 88.06 33 ALA B N 1
ATOM 2326 C CA . ALA B 1 33 ? 0.96 -36.094 -14.453 1 88.06 33 ALA B CA 1
ATOM 2327 C C . ALA B 1 33 ? 2.146 -35.656 -13.602 1 88.06 33 ALA B C 1
ATOM 2329 O O . ALA B 1 33 ? 3.033 -36.469 -13.297 1 88.06 33 ALA B O 1
ATOM 2330 N N . HIS B 1 34 ? 1.997 -34.5 -13.172 1 88.44 34 HIS B N 1
ATOM 2331 C CA . HIS B 1 34 ? 3.141 -33.938 -12.484 1 88.44 34 HIS B CA 1
ATOM 2332 C C . HIS B 1 34 ? 3.105 -34.25 -10.992 1 88.44 34 HIS B C 1
ATOM 2334 O O . HIS B 1 34 ? 2.07 -34.062 -10.344 1 88.44 34 HIS B O 1
ATOM 2340 N N . ILE B 1 35 ? 4.207 -34.781 -10.484 1 91.75 35 ILE B N 1
ATOM 2341 C CA . ILE B 1 35 ? 4.352 -35 -9.047 1 91.75 35 ILE B CA 1
ATOM 2342 C C . ILE B 1 35 ? 5.016 -33.781 -8.414 1 91.75 35 ILE B C 1
ATOM 2344 O O . ILE B 1 35 ? 6.18 -33.469 -8.695 1 91.75 35 ILE B O 1
ATOM 2348 N N . PRO B 1 36 ? 4.32 -33.094 -7.594 1 92.56 36 PRO B N 1
ATOM 2349 C CA . PRO B 1 36 ? 4.871 -31.891 -6.973 1 92.56 36 PRO B CA 1
ATOM 2350 C C . PRO B 1 36 ? 6.188 -32.156 -6.242 1 92.56 36 PRO B C 1
ATOM 2352 O O . PRO B 1 36 ? 6.34 -33.188 -5.594 1 92.56 36 PRO B O 1
ATOM 2355 N N . LYS B 1 37 ? 7.078 -31.203 -6.34 1 94.38 37 LYS B N 1
ATOM 2356 C CA . LYS B 1 37 ? 8.375 -31.297 -5.68 1 94.38 37 LYS B CA 1
ATOM 2357 C C . LYS B 1 37 ? 8.852 -29.938 -5.184 1 94.38 37 LYS B C 1
ATOM 2359 O O . LYS B 1 37 ? 8.305 -28.906 -5.578 1 94.38 37 LYS B O 1
ATOM 2364 N N . VAL B 1 38 ? 9.867 -30.031 -4.375 1 94.25 38 VAL B N 1
ATOM 2365 C CA . VAL B 1 38 ? 10.555 -28.828 -3.928 1 94.25 38 VAL B CA 1
ATOM 2366 C C . VAL B 1 38 ? 11.461 -28.297 -5.039 1 94.25 38 VAL B C 1
ATOM 2368 O O . VAL B 1 38 ? 12.133 -29.078 -5.719 1 94.25 38 VAL B O 1
ATOM 2371 N N . VAL B 1 39 ? 11.43 -26.984 -5.148 1 93.25 39 VAL B N 1
ATOM 2372 C CA . VAL B 1 39 ? 12.227 -26.422 -6.238 1 93.25 39 VAL B CA 1
ATOM 2373 C C . VAL B 1 39 ? 13.328 -25.531 -5.668 1 93.25 39 VAL B C 1
ATOM 2375 O O . VAL B 1 39 ? 13.219 -25.047 -4.543 1 93.25 39 VAL B O 1
ATOM 2378 N N . ASN B 1 40 ? 14.383 -25.375 -6.473 1 88.75 40 ASN B N 1
ATOM 2379 C CA . ASN B 1 40 ? 15.414 -24.391 -6.168 1 88.75 40 ASN B CA 1
ATOM 2380 C C . ASN B 1 40 ? 15.172 -23.078 -6.91 1 88.75 40 ASN B C 1
ATOM 2382 O O . ASN B 1 40 ? 14.18 -22.938 -7.629 1 88.75 40 ASN B O 1
ATOM 2386 N N . TYR B 1 41 ? 16.031 -22.188 -6.715 1 86.12 41 TYR B N 1
ATOM 2387 C CA . TYR B 1 41 ? 15.852 -20.844 -7.223 1 86.12 41 TYR B CA 1
ATOM 2388 C C . TYR B 1 41 ? 15.797 -20.828 -8.75 1 86.12 41 TYR B C 1
ATOM 2390 O O . TYR B 1 41 ? 14.977 -20.125 -9.344 1 86.12 41 TYR B O 1
ATOM 2398 N N . GLN B 1 42 ? 16.688 -21.531 -9.336 1 84.62 42 GLN B N 1
ATOM 2399 C CA . GLN B 1 42 ? 16.734 -21.578 -10.797 1 84.62 42 GLN B CA 1
ATOM 2400 C C . GLN B 1 42 ? 15.445 -22.188 -11.367 1 84.62 42 GLN B C 1
ATOM 2402 O O . GLN B 1 42 ? 14.938 -21.719 -12.383 1 84.62 42 GLN B O 1
ATOM 2407 N N . GLU B 1 43 ? 14.977 -23.172 -10.75 1 88.81 43 GLU B N 1
ATOM 2408 C CA . GLU B 1 43 ? 13.734 -23.797 -11.172 1 88.81 43 GLU B CA 1
ATOM 2409 C C . GLU B 1 43 ? 12.555 -22.844 -11.016 1 88.81 43 GLU B C 1
ATOM 2411 O O . GLU B 1 43 ? 11.672 -22.781 -11.883 1 88.81 43 GLU B O 1
ATOM 2416 N N . LEU B 1 44 ? 12.523 -22.156 -9.938 1 90.12 44 LEU B N 1
ATOM 2417 C CA . LEU B 1 44 ? 11.492 -21.141 -9.727 1 90.12 44 LEU B CA 1
ATOM 2418 C C . LEU B 1 44 ? 11.492 -20.109 -10.852 1 90.12 44 LEU B C 1
ATOM 2420 O O . LEU B 1 44 ? 10.438 -19.766 -11.383 1 90.12 44 LEU B O 1
ATOM 2424 N N . LYS B 1 45 ? 12.625 -19.641 -11.172 1 86.25 45 LYS B N 1
ATOM 2425 C CA . LYS B 1 45 ? 12.766 -18.641 -12.227 1 86.25 45 LYS B CA 1
ATOM 2426 C C . LYS B 1 45 ? 12.219 -19.141 -13.555 1 86.25 45 LYS B C 1
ATOM 2428 O O . LYS B 1 45 ? 11.531 -18.422 -14.273 1 86.25 45 LYS B O 1
ATOM 2433 N N . ASN B 1 46 ? 12.555 -20.344 -13.812 1 89.44 46 ASN B N 1
ATOM 2434 C CA . ASN B 1 46 ? 12.094 -20.953 -15.062 1 89.44 46 ASN B CA 1
ATOM 2435 C C . ASN B 1 46 ? 10.57 -21.094 -15.086 1 89.44 46 ASN B C 1
ATOM 2437 O O . ASN B 1 46 ? 9.938 -20.812 -16.094 1 89.44 46 ASN B O 1
ATOM 2441 N N . ILE B 1 47 ? 10.062 -21.547 -14.031 1 93 47 ILE B N 1
ATOM 2442 C CA . ILE B 1 47 ? 8.617 -21.734 -13.922 1 93 47 ILE B CA 1
ATOM 2443 C C . ILE B 1 47 ? 7.914 -20.391 -14.062 1 93 47 ILE B C 1
ATOM 2445 O O . ILE B 1 47 ? 6.93 -20.266 -14.797 1 93 47 ILE B O 1
ATOM 2449 N N . CYS B 1 48 ? 8.383 -19.375 -13.406 1 91.5 48 CYS B N 1
ATOM 2450 C CA . CYS B 1 48 ? 7.793 -18.047 -13.477 1 91.5 48 CYS B CA 1
ATOM 2451 C C . CYS B 1 48 ? 7.867 -17.484 -14.883 1 91.5 48 CYS B C 1
ATOM 2453 O O . CYS B 1 48 ? 6.934 -16.812 -15.352 1 91.5 48 CYS B O 1
ATOM 2455 N N . GLY B 1 49 ? 8.992 -17.734 -15.516 1 91 49 GLY B N 1
ATOM 2456 C CA . GLY B 1 49 ? 9.141 -17.281 -16.891 1 91 49 GLY B CA 1
ATOM 2457 C C . GLY B 1 49 ? 8.07 -17.844 -17.812 1 91 49 GLY B C 1
ATOM 2458 O O . GLY B 1 49 ? 7.488 -17.094 -18.609 1 91 49 GLY B O 1
ATOM 2459 N N . ILE B 1 50 ? 7.836 -19.078 -17.703 1 94.62 50 ILE B N 1
ATOM 2460 C CA . ILE B 1 50 ? 6.805 -19.719 -18.5 1 94.62 50 ILE B CA 1
ATOM 2461 C C . ILE B 1 50 ? 5.43 -19.188 -18.109 1 94.62 50 ILE B C 1
ATOM 2463 O O . ILE B 1 50 ? 4.613 -18.859 -18.969 1 94.62 50 ILE B O 1
ATOM 2467 N N . ASP B 1 51 ? 5.242 -19.094 -16.875 1 95.44 51 ASP B N 1
ATOM 2468 C CA . ASP B 1 51 ? 3.939 -18.672 -16.375 1 95.44 51 ASP B CA 1
ATOM 2469 C C . ASP B 1 51 ? 3.629 -17.234 -16.797 1 95.44 51 ASP B C 1
ATOM 2471 O O . ASP B 1 51 ? 2.473 -16.891 -17.047 1 95.44 51 ASP B O 1
ATOM 2475 N N . PHE B 1 52 ? 4.625 -16.344 -16.859 1 94.94 52 PHE B N 1
ATOM 2476 C CA . PHE B 1 52 ? 4.414 -14.969 -17.297 1 94.94 52 PHE B CA 1
ATOM 2477 C C . PHE B 1 52 ? 3.816 -14.93 -18.703 1 94.94 52 PHE B C 1
ATOM 2479 O O . PHE B 1 52 ? 2.938 -14.117 -18.984 1 94.94 52 PHE B O 1
ATOM 2486 N N . LYS B 1 53 ? 4.32 -15.805 -19.469 1 95.19 53 LYS B N 1
ATOM 2487 C CA . LYS B 1 53 ? 3.783 -15.859 -20.828 1 95.19 53 LYS B CA 1
ATOM 2488 C C . LYS B 1 53 ? 2.314 -16.266 -20.828 1 95.19 53 LYS B C 1
ATOM 2490 O O . LYS B 1 53 ? 1.509 -15.727 -21.578 1 95.19 53 LYS B O 1
ATOM 2495 N N . LEU B 1 54 ? 1.994 -17.188 -19.984 1 97.56 54 LEU B N 1
ATOM 2496 C CA . LEU B 1 54 ? 0.616 -17.656 -19.891 1 97.56 54 LEU B CA 1
ATOM 2497 C C . LEU B 1 54 ? -0.288 -16.562 -19.328 1 97.56 54 LEU B C 1
ATOM 2499 O O . LEU B 1 54 ? -1.426 -16.406 -19.781 1 97.56 54 LEU B O 1
ATOM 2503 N N . ILE B 1 55 ? 0.18 -15.852 -18.375 1 97.56 55 ILE B N 1
ATOM 2504 C CA . ILE B 1 55 ? -0.567 -14.758 -17.766 1 97.56 55 ILE B CA 1
ATOM 2505 C C . ILE B 1 55 ? -0.844 -13.672 -18.797 1 97.56 55 ILE B C 1
ATOM 2507 O O . ILE B 1 55 ? -1.961 -13.156 -18.875 1 97.56 55 ILE B O 1
ATOM 2511 N N . ILE B 1 56 ? 0.165 -13.383 -19.578 1 96.75 56 ILE B N 1
ATOM 2512 C CA . ILE B 1 56 ? 0.01 -12.359 -20.594 1 96.75 56 ILE B CA 1
ATOM 2513 C C . ILE B 1 56 ? -1.026 -12.812 -21.625 1 96.75 56 ILE B C 1
ATOM 2515 O O . ILE B 1 56 ? -1.942 -12.055 -21.969 1 96.75 56 ILE B O 1
ATOM 2519 N N . GLN B 1 57 ? -0.988 -14 -21.969 1 97.06 57 GLN B N 1
ATOM 2520 C CA . GLN B 1 57 ? -1.818 -14.531 -23.047 1 97.06 57 GLN B CA 1
ATOM 2521 C C . GLN B 1 57 ? -3.277 -14.648 -22.625 1 97.06 57 GLN B C 1
ATOM 2523 O O . GLN B 1 57 ? -4.188 -14.484 -23.438 1 97.06 57 GLN B O 1
ATOM 2528 N N . ASN B 1 58 ? -3.465 -14.898 -21.391 1 96.75 58 ASN B N 1
ATOM 2529 C CA . ASN B 1 58 ? -4.82 -15.258 -20.984 1 96.75 58 ASN B CA 1
ATOM 2530 C C . ASN B 1 58 ? -5.469 -14.164 -20.141 1 96.75 58 ASN B C 1
ATOM 2532 O O . ASN B 1 58 ? -6.648 -13.859 -20.328 1 96.75 58 ASN B O 1
ATOM 2536 N N . LEU B 1 59 ? -4.734 -13.586 -19.219 1 96.06 59 LEU B N 1
ATOM 2537 C CA . LEU B 1 59 ? -5.32 -12.617 -18.297 1 96.06 59 LEU B CA 1
ATOM 2538 C C . LEU B 1 59 ? -5.082 -11.195 -18.781 1 96.06 59 LEU B C 1
ATOM 2540 O O . LEU B 1 59 ? -6.016 -10.398 -18.875 1 96.06 59 LEU B O 1
ATOM 2544 N N . VAL B 1 60 ? -3.863 -10.906 -19.078 1 96.25 60 VAL B N 1
ATOM 2545 C CA . VAL B 1 60 ? -3.512 -9.555 -19.5 1 96.25 60 VAL B CA 1
ATOM 2546 C C . VAL B 1 60 ? -4.242 -9.219 -20.797 1 96.25 60 VAL B C 1
ATOM 2548 O O . VAL B 1 60 ? -4.723 -8.094 -20.969 1 96.25 60 VAL B O 1
ATOM 2551 N N . SER B 1 61 ? -4.301 -10.18 -21.672 1 95.5 61 SER B N 1
ATOM 2552 C CA . SER B 1 61 ? -5.004 -9.969 -22.922 1 95.5 61 SER B CA 1
ATOM 2553 C C . SER B 1 61 ? -6.469 -9.602 -22.688 1 95.5 61 SER B C 1
ATOM 2555 O O . SER B 1 61 ? -7.047 -8.812 -23.438 1 95.5 61 SER B O 1
ATOM 2557 N N . PHE B 1 62 ? -7.086 -10.148 -21.734 1 96.25 62 PHE B N 1
ATOM 2558 C CA . PHE B 1 62 ? -8.453 -9.797 -21.359 1 96.25 62 PHE B CA 1
ATOM 2559 C C . PHE B 1 62 ? -8.547 -8.32 -21 1 96.25 62 PHE B C 1
ATOM 2561 O O . PHE B 1 62 ? -9.438 -7.613 -21.484 1 96.25 62 PHE B O 1
ATOM 2568 N N . PHE B 1 63 ? -7.621 -7.84 -20.156 1 95.81 63 PHE B N 1
ATOM 2569 C CA . PHE B 1 63 ? -7.621 -6.445 -19.719 1 95.81 63 PHE B CA 1
ATOM 2570 C C . PHE B 1 63 ? -7.359 -5.52 -20.906 1 95.81 63 PHE B C 1
ATOM 2572 O O . PHE B 1 63 ? -8.016 -4.484 -21.047 1 95.81 63 PHE B O 1
ATOM 2579 N N . GLU B 1 64 ? -6.469 -5.945 -21.734 1 93.81 64 GLU B N 1
ATOM 2580 C CA . GLU B 1 64 ? -6.094 -5.109 -22.875 1 93.81 64 GLU B CA 1
ATOM 2581 C C . GLU B 1 64 ? -7.23 -5.004 -23.875 1 93.81 64 GLU B C 1
ATOM 2583 O O . GLU B 1 64 ? -7.332 -4.016 -24.609 1 93.81 64 GLU B O 1
ATOM 2588 N N . SER B 1 65 ? -8.055 -5.926 -23.891 1 91.62 65 SER B N 1
ATOM 2589 C CA . SER B 1 65 ? -9.195 -5.914 -24.797 1 91.62 65 SER B CA 1
ATOM 2590 C C . SER B 1 65 ? -10.297 -4.992 -24.297 1 91.62 65 SER B C 1
ATOM 2592 O O . SER B 1 65 ? -11.195 -4.621 -25.047 1 91.62 65 SER B O 1
ATOM 2594 N N . LYS B 1 66 ? -10.258 -4.609 -23.062 1 87.19 66 LYS B N 1
ATOM 2595 C CA . LYS B 1 66 ? -11.305 -3.785 -22.469 1 87.19 66 LYS B CA 1
ATOM 2596 C C . LYS B 1 66 ? -10.953 -2.303 -22.547 1 87.19 66 LYS B C 1
ATOM 2598 O O . LYS B 1 66 ? -11.75 -1.447 -22.156 1 87.19 66 LYS B O 1
ATOM 2603 N N . ASP B 1 67 ? -9.727 -2.029 -22.984 1 82.5 67 ASP B N 1
ATOM 2604 C CA . ASP B 1 67 ? -9.344 -0.622 -22.938 1 82.5 67 ASP B CA 1
ATOM 2605 C C . ASP B 1 67 ? -9.008 -0.1 -24.328 1 82.5 67 ASP B C 1
ATOM 2607 O O . ASP B 1 67 ? -8.914 -0.875 -25.281 1 82.5 67 ASP B O 1
ATOM 2611 N N . PHE B 1 68 ? -9.047 1.238 -24.375 1 88.62 68 PHE B N 1
ATOM 2612 C CA . PHE B 1 68 ? -8.742 1.92 -25.625 1 88.62 68 PHE B CA 1
ATOM 2613 C C . PHE B 1 68 ? -7.422 2.68 -25.531 1 88.62 68 PHE B C 1
ATOM 2615 O O . PHE B 1 68 ? -7.246 3.719 -26.172 1 88.62 68 PHE B O 1
ATOM 2622 N N . LEU B 1 69 ? -6.543 2.168 -24.641 1 93.38 69 LEU B N 1
ATOM 2623 C CA . LEU B 1 69 ? -5.273 2.852 -24.422 1 93.38 69 LEU B CA 1
ATOM 2624 C C . LEU B 1 69 ? -4.281 2.533 -25.531 1 93.38 69 LEU B C 1
ATOM 2626 O O . LEU B 1 69 ? -4.391 1.496 -26.188 1 93.38 69 LEU B O 1
ATOM 2630 N N . ASP B 1 70 ? -3.379 3.457 -25.703 1 94.31 70 ASP B N 1
ATOM 2631 C CA . ASP B 1 70 ? -2.334 3.207 -26.688 1 94.31 70 ASP B CA 1
ATOM 2632 C C . ASP B 1 70 ? -1.353 2.146 -26.188 1 94.31 70 ASP B C 1
ATOM 2634 O O . ASP B 1 70 ? -1.376 1.771 -25.016 1 94.31 70 ASP B O 1
ATOM 2638 N N . ASN B 1 71 ? -0.509 1.621 -27.047 1 94.19 71 ASN B N 1
ATOM 2639 C CA . ASN B 1 71 ? 0.345 0.472 -26.766 1 94.19 71 ASN B CA 1
ATOM 2640 C C . ASN B 1 71 ? 1.35 0.775 -25.656 1 94.19 71 ASN B C 1
ATOM 2642 O O . ASN B 1 71 ? 1.585 -0.058 -24.781 1 94.19 71 ASN B O 1
ATOM 2646 N N . PRO B 1 72 ? 1.931 1.963 -25.609 1 95.06 72 PRO B N 1
ATOM 2647 C CA . PRO B 1 72 ? 2.879 2.246 -24.531 1 95.06 72 PRO B CA 1
ATOM 2648 C C . PRO B 1 72 ? 2.232 2.188 -23.156 1 95.06 72 PRO B C 1
ATOM 2650 O O . PRO B 1 72 ? 2.848 1.702 -22.203 1 95.06 72 PRO B O 1
ATOM 2653 N N . GLN B 1 73 ? 1 2.613 -23.062 1 96 73 GLN B N 1
ATOM 2654 C CA . GLN B 1 73 ? 0.303 2.605 -21.781 1 96 73 GLN B CA 1
ATOM 2655 C C . GLN B 1 73 ? -0.155 1.197 -21.422 1 96 73 GLN B C 1
ATOM 2657 O O . GLN B 1 73 ? -0.137 0.819 -20.25 1 96 73 GLN B O 1
ATOM 2662 N N . LYS B 1 74 ? -0.498 0.456 -22.438 1 95.88 74 LYS B N 1
ATOM 2663 C CA . LYS B 1 74 ? -0.824 -0.945 -22.188 1 95.88 74 LYS B CA 1
ATOM 2664 C C . LYS B 1 74 ? 0.391 -1.709 -21.672 1 95.88 74 LYS B C 1
ATOM 2666 O O . LYS B 1 74 ? 0.278 -2.5 -20.734 1 95.88 74 LYS B O 1
ATOM 2671 N N . LYS B 1 75 ? 1.472 -1.457 -22.297 1 94.88 75 LYS B N 1
ATOM 2672 C CA . LYS B 1 75 ? 2.713 -2.102 -21.875 1 94.88 75 LYS B CA 1
ATOM 2673 C C . LYS B 1 75 ? 3.078 -1.714 -20.453 1 94.88 75 LYS B C 1
ATOM 2675 O O . LYS B 1 75 ? 3.555 -2.549 -19.672 1 94.88 75 LYS B O 1
ATOM 2680 N N . LEU B 1 76 ? 2.879 -0.46 -20.141 1 94.94 76 LEU B N 1
ATOM 2681 C CA . LEU B 1 76 ? 3.174 0.042 -18.797 1 94.94 76 LEU B CA 1
ATOM 2682 C C . LEU B 1 76 ? 2.355 -0.702 -17.75 1 94.94 76 LEU B C 1
ATOM 2684 O O . LEU B 1 76 ? 2.896 -1.143 -16.734 1 94.94 76 LEU B O 1
ATOM 2688 N N . LEU B 1 77 ? 1.055 -0.856 -18.031 1 95.88 77 LEU B N 1
ATOM 2689 C CA . LEU B 1 77 ? 0.172 -1.534 -17.094 1 95.88 77 LEU B CA 1
ATOM 2690 C C . LEU B 1 77 ? 0.518 -3.016 -17 1 95.88 77 LEU B C 1
ATOM 2692 O O . LEU B 1 77 ? 0.53 -3.584 -15.898 1 95.88 77 LEU B O 1
ATOM 2696 N N . ARG B 1 78 ? 0.833 -3.592 -18.094 1 95.38 78 ARG B N 1
ATOM 2697 C CA . ARG B 1 78 ? 1.214 -5 -18.141 1 95.38 78 ARG B CA 1
ATOM 2698 C C . ARG B 1 78 ? 2.469 -5.25 -17.312 1 95.38 78 ARG B C 1
ATOM 2700 O O . ARG B 1 78 ? 2.498 -6.156 -16.484 1 95.38 78 ARG B O 1
ATOM 2707 N N . ASP B 1 79 ? 3.455 -4.461 -17.531 1 92.5 79 ASP B N 1
ATOM 2708 C CA . ASP B 1 79 ? 4.738 -4.637 -16.844 1 92.5 79 ASP B CA 1
ATOM 2709 C C . ASP B 1 79 ? 4.598 -4.426 -15.344 1 92.5 79 ASP B C 1
ATOM 2711 O O . ASP B 1 79 ? 5.262 -5.098 -14.555 1 92.5 79 ASP B O 1
ATOM 2715 N N . ASN 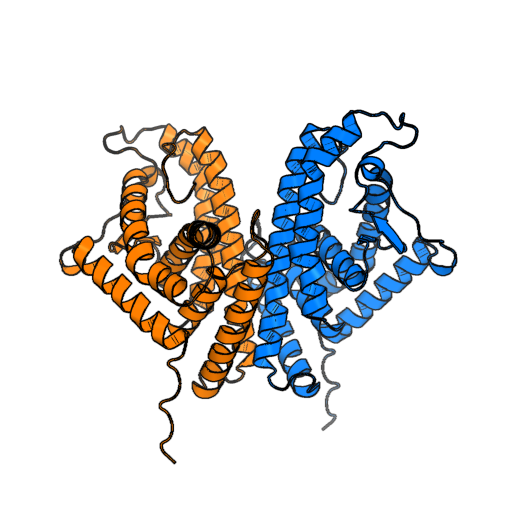B 1 80 ? 3.744 -3.516 -15 1 91.81 80 ASN B N 1
ATOM 2716 C CA . ASN B 1 80 ? 3.537 -3.221 -13.586 1 91.81 80 ASN B CA 1
ATOM 2717 C C . ASN B 1 80 ? 2.693 -4.297 -12.906 1 91.81 80 ASN B C 1
ATOM 2719 O O . ASN B 1 80 ? 2.67 -4.387 -11.68 1 91.81 80 ASN B O 1
ATOM 2723 N N . PHE B 1 81 ? 2.045 -5.109 -13.68 1 95.31 81 PHE B N 1
ATOM 2724 C CA . PHE B 1 81 ? 1.042 -6.043 -13.18 1 95.31 81 PHE B CA 1
ATOM 2725 C C . PHE B 1 81 ? 1.649 -7.422 -12.953 1 95.31 81 PHE B C 1
ATOM 2727 O O . PHE B 1 81 ? 1.269 -8.125 -12.016 1 95.31 81 PHE B O 1
ATOM 2734 N N . LEU B 1 82 ? 2.557 -7.836 -13.703 1 94.56 82 LEU B N 1
ATOM 2735 C CA . LEU B 1 82 ? 2.963 -9.234 -13.805 1 94.56 82 LEU B CA 1
ATOM 2736 C C . LEU B 1 82 ? 3.521 -9.742 -12.477 1 94.56 82 LEU B C 1
ATOM 2738 O O . LEU B 1 82 ? 3.094 -10.781 -11.977 1 94.56 82 LEU B O 1
ATOM 2742 N N . VAL B 1 83 ? 4.352 -9.016 -11.883 1 91.44 83 VAL B N 1
ATOM 2743 C CA . VAL B 1 83 ? 5.004 -9.469 -10.664 1 91.44 83 VAL B CA 1
ATOM 2744 C C . VAL B 1 83 ? 4.008 -9.445 -9.508 1 91.44 83 VAL B C 1
ATOM 2746 O O . VAL B 1 83 ? 3.875 -10.43 -8.773 1 91.44 83 VAL B O 1
ATOM 2749 N N . PRO B 1 84 ? 3.252 -8.359 -9.414 1 93.75 84 PRO B N 1
ATOM 2750 C CA . PRO B 1 84 ? 2.248 -8.367 -8.344 1 93.75 84 PRO B CA 1
ATOM 2751 C C . PRO B 1 84 ? 1.238 -9.5 -8.492 1 93.75 84 PRO B C 1
ATOM 2753 O O . PRO B 1 84 ? 0.84 -10.109 -7.492 1 93.75 84 PRO B O 1
ATOM 2756 N N . PHE B 1 85 ? 0.877 -9.75 -9.656 1 96.5 85 PHE B N 1
ATOM 2757 C CA . PHE B 1 85 ? -0.09 -10.82 -9.852 1 96.5 85 PHE B CA 1
ATOM 2758 C C . PHE B 1 85 ? 0.52 -12.172 -9.5 1 96.5 85 PHE B C 1
ATOM 2760 O O . PHE B 1 85 ? -0.119 -12.992 -8.844 1 96.5 85 PHE B O 1
ATOM 2767 N N . GLU B 1 86 ? 1.668 -12.414 -9.969 1 94 86 GLU B N 1
ATOM 2768 C CA . GLU B 1 86 ? 2.328 -13.688 -9.688 1 94 86 GLU B CA 1
ATOM 2769 C C . GLU B 1 86 ? 2.436 -13.93 -8.18 1 94 86 GLU B C 1
ATOM 2771 O O . GLU B 1 86 ? 2.166 -15.031 -7.707 1 94 86 GLU B O 1
ATOM 2776 N N . LEU B 1 87 ? 2.832 -12.93 -7.527 1 92.31 87 LEU B N 1
ATOM 2777 C CA . LEU B 1 87 ? 2.949 -13.039 -6.074 1 92.31 87 LEU B CA 1
ATOM 2778 C C . LEU B 1 87 ? 1.585 -13.266 -5.434 1 92.31 87 LEU B C 1
ATOM 2780 O O . LEU B 1 87 ? 1.444 -14.117 -4.555 1 92.31 87 LEU B O 1
ATOM 2784 N N . PHE B 1 88 ? 0.658 -12.539 -5.879 1 96.19 88 PHE B N 1
ATOM 2785 C CA . PHE B 1 88 ? -0.688 -12.609 -5.32 1 96.19 88 PHE B CA 1
ATOM 2786 C C . PHE B 1 88 ? -1.333 -13.953 -5.621 1 96.19 88 PHE B C 1
ATOM 2788 O O . PHE B 1 88 ? -1.888 -14.594 -4.727 1 96.19 88 PHE B O 1
ATOM 2795 N N . ASP B 1 89 ? -1.275 -14.328 -6.812 1 96.88 89 ASP B N 1
ATOM 2796 C CA . ASP B 1 89 ? -1.841 -15.594 -7.254 1 96.88 89 ASP B CA 1
ATOM 2797 C C . ASP B 1 89 ? -1.169 -16.766 -6.547 1 96.88 89 ASP B C 1
ATOM 2799 O O . ASP B 1 89 ? -1.834 -17.734 -6.172 1 96.88 89 ASP B O 1
ATOM 2803 N N . GLY B 1 90 ? 0.141 -16.703 -6.438 1 93.75 90 GLY B N 1
ATOM 2804 C CA . GLY B 1 90 ? 0.858 -17.719 -5.691 1 93.75 90 GLY B CA 1
ATOM 2805 C C . GLY B 1 90 ? 0.429 -17.797 -4.238 1 93.75 90 GLY B C 1
ATOM 2806 O O . GLY B 1 90 ? 0.227 -18.906 -3.709 1 93.75 90 GLY B O 1
ATOM 2807 N N . ALA B 1 91 ? 0.308 -16.672 -3.654 1 94.31 91 ALA B N 1
ATOM 2808 C CA . ALA B 1 91 ? -0.131 -16.641 -2.262 1 94.31 91 ALA B CA 1
ATOM 2809 C C . ALA B 1 91 ? -1.558 -17.172 -2.123 1 94.31 91 ALA B C 1
ATOM 2811 O O . ALA B 1 91 ? -1.882 -17.859 -1.152 1 94.31 91 ALA B O 1
ATOM 2812 N N . PHE B 1 92 ? -2.389 -16.797 -3.074 1 95.44 92 PHE B N 1
ATOM 2813 C CA . PHE B 1 92 ? -3.779 -17.234 -3.07 1 95.44 92 PHE B CA 1
ATOM 2814 C C . PHE B 1 92 ? -3.863 -18.75 -3.174 1 95.44 92 PHE B C 1
ATOM 2816 O O . PHE B 1 92 ? -4.633 -19.391 -2.451 1 95.44 92 PHE B O 1
ATOM 2823 N N . ARG B 1 93 ? -2.988 -19.281 -3.963 1 92 93 ARG B N 1
ATOM 2824 C CA . ARG B 1 93 ? -2.945 -20.734 -4.117 1 92 93 ARG B CA 1
ATOM 2825 C C . ARG B 1 93 ? -2.387 -21.406 -2.869 1 92 93 ARG B C 1
ATOM 2827 O O . ARG B 1 93 ? -2.738 -22.547 -2.557 1 92 93 ARG B O 1
ATOM 2834 N N . SER B 1 94 ? -1.604 -20.672 -2.133 1 90.44 94 SER B N 1
ATOM 2835 C CA . SER B 1 94 ? -0.84 -21.266 -1.036 1 90.44 94 SER B CA 1
ATOM 2836 C C . SER B 1 94 ? -1.521 -21.016 0.306 1 90.44 94 SER B C 1
ATOM 2838 O O . SER B 1 94 ? -1.007 -21.406 1.353 1 90.44 94 SER B O 1
ATOM 2840 N N . ALA B 1 95 ? -2.557 -20.312 0.306 1 86.12 95 ALA B N 1
ATOM 2841 C CA . ALA B 1 95 ? -3.17 -19.812 1.535 1 86.12 95 ALA B CA 1
ATOM 2842 C C . ALA B 1 95 ? -3.414 -20.953 2.521 1 86.12 95 ALA B C 1
ATOM 2844 O O . ALA B 1 95 ? -3.223 -20.797 3.729 1 86.12 95 ALA B O 1
ATOM 2845 N N . ASP B 1 96 ? -3.691 -22.109 2.09 1 83.12 96 ASP B N 1
ATOM 2846 C CA . ASP B 1 96 ? -3.998 -23.234 2.979 1 83.12 96 ASP B CA 1
ATOM 2847 C C . ASP B 1 96 ? -2.854 -24.234 3.006 1 83.12 96 ASP B C 1
ATOM 2849 O O . ASP B 1 96 ? -3.035 -25.375 3.436 1 83.12 96 ASP B O 1
ATOM 2853 N N . CYS B 1 97 ? -1.712 -23.766 2.508 1 82.25 97 CYS B N 1
ATOM 2854 C CA . CYS B 1 97 ? -0.578 -24.672 2.396 1 82.25 97 CYS B CA 1
ATOM 2855 C C . CYS B 1 97 ? 0.562 -24.234 3.309 1 82.25 97 CYS B C 1
ATOM 2857 O O . CYS B 1 97 ? 0.61 -23.078 3.742 1 82.25 97 CYS B O 1
ATOM 2859 N N . GLU B 1 98 ? 1.381 -25.141 3.596 1 81.25 98 GLU B N 1
ATOM 2860 C CA . GLU B 1 98 ? 2.572 -24.859 4.391 1 81.25 98 GLU B CA 1
ATOM 2861 C C . GLU B 1 98 ? 3.703 -24.328 3.516 1 81.25 98 GLU B C 1
ATOM 2863 O O . GLU B 1 98 ? 4.625 -23.688 4.016 1 81.25 98 GLU B O 1
ATOM 2868 N N . PHE B 1 99 ? 3.574 -24.641 2.209 1 87.5 99 PHE B N 1
ATOM 2869 C CA . PHE B 1 99 ? 4.613 -24.266 1.261 1 87.5 99 PHE B CA 1
ATOM 2870 C C . PHE B 1 99 ? 4.086 -23.25 0.26 1 87.5 99 PHE B C 1
ATOM 2872 O O . PHE B 1 99 ? 2.873 -23.109 0.089 1 87.5 99 PHE B O 1
ATOM 2879 N N . TYR B 1 100 ? 5.004 -22.516 -0.272 1 90.88 100 TYR B N 1
ATOM 2880 C CA . TYR B 1 100 ? 4.625 -21.609 -1.339 1 90.88 100 TYR B CA 1
ATOM 2881 C C . TYR B 1 100 ? 4.453 -22.344 -2.66 1 90.88 100 TYR B C 1
ATOM 2883 O O . TYR B 1 100 ? 5.43 -22.812 -3.25 1 90.88 100 TYR B O 1
ATOM 2891 N N . GLN B 1 101 ? 3.262 -22.375 -3.172 1 93.81 101 GLN B N 1
ATOM 2892 C CA . GLN B 1 101 ? 2.932 -23.188 -4.344 1 93.81 101 GLN B CA 1
ATOM 2893 C C . GLN B 1 101 ? 3.123 -22.391 -5.629 1 93.81 101 GLN B C 1
ATOM 2895 O O . GLN B 1 101 ? 2.707 -21.219 -5.715 1 93.81 101 GLN B O 1
ATOM 2900 N N . LEU B 1 102 ? 3.744 -23 -6.535 1 94.75 102 LEU B N 1
ATOM 2901 C CA . LEU B 1 102 ? 3.965 -22.406 -7.848 1 94.75 102 LEU B CA 1
ATOM 2902 C C . LEU B 1 102 ? 2.883 -22.828 -8.828 1 94.75 102 LEU B C 1
ATOM 2904 O O . LEU B 1 102 ? 2.072 -23.719 -8.523 1 94.75 102 LEU B O 1
ATOM 2908 N N . ALA B 1 103 ? 2.918 -22.234 -9.961 1 94.88 103 ALA B N 1
ATOM 2909 C CA . ALA B 1 103 ? 1.863 -22.438 -10.953 1 94.88 103 ALA B CA 1
ATOM 2910 C C . ALA B 1 103 ? 1.857 -23.891 -11.461 1 94.88 103 ALA B C 1
ATOM 2912 O O . ALA B 1 103 ? 0.807 -24.422 -11.82 1 94.88 103 ALA B O 1
ATOM 2913 N N . ASN B 1 104 ? 2.977 -24.531 -11.484 1 95.06 104 ASN B N 1
ATOM 2914 C CA . ASN B 1 104 ? 3.07 -25.891 -12 1 95.06 104 ASN B CA 1
ATOM 2915 C C . ASN B 1 104 ? 2.744 -26.922 -10.922 1 95.06 104 ASN B C 1
ATOM 2917 O O . ASN B 1 104 ? 2.721 -28.125 -11.195 1 95.06 104 ASN B O 1
ATOM 2921 N N . GLY B 1 105 ? 2.547 -26.453 -9.695 1 93.31 105 GLY B N 1
ATOM 2922 C CA . GLY B 1 105 ? 2.244 -27.359 -8.594 1 93.31 105 GLY B CA 1
ATOM 2923 C C . GLY B 1 105 ? 3.426 -27.594 -7.676 1 93.31 105 GLY B C 1
ATOM 2924 O O . GLY B 1 105 ? 3.26 -28.078 -6.555 1 93.31 105 GLY B O 1
ATOM 2925 N N . ASP B 1 106 ? 4.562 -27.266 -8.133 1 95.5 106 ASP B N 1
ATOM 2926 C CA . ASP B 1 106 ? 5.742 -27.375 -7.281 1 95.5 106 ASP B CA 1
ATOM 2927 C C . ASP B 1 106 ? 5.711 -26.328 -6.164 1 95.5 106 ASP B C 1
ATOM 2929 O O . ASP B 1 106 ? 4.809 -25.5 -6.117 1 95.5 106 ASP B O 1
ATOM 2933 N N . PHE B 1 107 ? 6.68 -26.484 -5.238 1 94.62 107 PHE B N 1
ATOM 2934 C CA . PHE B 1 107 ? 6.586 -25.562 -4.105 1 94.62 107 PHE B CA 1
ATOM 2935 C C . PHE B 1 107 ? 7.973 -25.188 -3.605 1 94.62 107 PHE B C 1
ATOM 2937 O O . PHE B 1 107 ? 8.945 -25.891 -3.855 1 94.62 107 PHE B O 1
ATOM 2944 N N . VAL B 1 108 ? 8.031 -24.031 -3.045 1 93.12 108 VAL B N 1
ATOM 2945 C CA . VAL B 1 108 ? 9.219 -23.594 -2.318 1 93.12 108 VAL B CA 1
ATOM 2946 C C . VAL B 1 108 ? 9.086 -23.953 -0.842 1 93.12 108 VAL B C 1
ATOM 2948 O O . VAL B 1 108 ? 8.086 -23.625 -0.202 1 93.12 108 VAL B O 1
ATOM 2951 N N . ASP B 1 109 ? 10.109 -24.656 -0.362 1 93.62 109 ASP B N 1
ATOM 2952 C CA . ASP B 1 109 ? 10.156 -24.953 1.066 1 93.62 109 ASP B CA 1
ATOM 2953 C C . ASP B 1 109 ? 10.844 -23.844 1.842 1 93.62 109 ASP B C 1
ATOM 2955 O O . ASP B 1 109 ? 12.07 -23.828 1.963 1 93.62 109 ASP B O 1
ATOM 2959 N N . ILE B 1 110 ? 10.094 -23.047 2.48 1 89.25 110 ILE B N 1
ATOM 2960 C CA . ILE B 1 110 ? 10.617 -21.844 3.107 1 89.25 110 ILE B CA 1
ATOM 2961 C C . ILE B 1 110 ? 11.352 -22.219 4.395 1 89.25 110 ILE B C 1
ATOM 2963 O O . ILE B 1 110 ? 12.094 -21.391 4.949 1 89.25 110 ILE B O 1
ATOM 2967 N N . ASN B 1 111 ? 11.156 -23.406 4.852 1 88.62 111 ASN B N 1
ATOM 2968 C CA . ASN B 1 111 ? 11.844 -23.859 6.059 1 88.62 111 ASN B CA 1
ATOM 2969 C C . ASN B 1 111 ? 13.203 -24.453 5.738 1 88.62 111 ASN B C 1
ATOM 2971 O O . ASN B 1 111 ? 14.016 -24.688 6.637 1 88.62 111 ASN B O 1
ATOM 2975 N N . ASN B 1 112 ? 13.508 -24.672 4.52 1 88.88 112 ASN B N 1
ATOM 2976 C CA . ASN B 1 112 ? 14.789 -25.219 4.066 1 88.88 112 ASN B CA 1
ATOM 2977 C C . ASN B 1 112 ? 15.344 -24.422 2.883 1 88.88 112 ASN B C 1
ATOM 2979 O O . ASN B 1 112 ? 15.625 -25 1.83 1 88.88 112 ASN B O 1
ATOM 2983 N N . LEU B 1 113 ? 15.641 -23.219 3.09 1 89.69 113 LEU B N 1
ATOM 2984 C CA . LEU B 1 113 ? 15.992 -22.297 2.012 1 89.69 113 LEU B CA 1
ATOM 2985 C C . LEU B 1 113 ? 17.453 -22.5 1.586 1 89.69 113 LEU B C 1
ATOM 2987 O O . LEU B 1 113 ? 17.844 -22.031 0.515 1 89.69 113 LEU B O 1
ATOM 2991 N N . ASN B 1 114 ? 18.203 -23.172 2.426 1 87.5 114 ASN B N 1
ATOM 2992 C CA . ASN B 1 114 ? 19.562 -23.484 1.996 1 87.5 114 ASN B CA 1
ATOM 2993 C C . ASN B 1 114 ? 19.578 -24.312 0.708 1 87.5 114 ASN B C 1
ATOM 2995 O O . ASN B 1 114 ? 20.375 -24.062 -0.189 1 87.5 114 ASN B O 1
ATOM 2999 N N . LYS B 1 115 ? 18.703 -25.188 0.636 1 87.62 115 LYS B N 1
ATOM 3000 C CA . LYS B 1 115 ? 18.594 -26.016 -0.569 1 87.62 115 LYS B CA 1
ATOM 3001 C C . LYS B 1 115 ? 18.016 -25.203 -1.728 1 87.62 115 LYS B C 1
ATOM 3003 O O . LYS B 1 115 ? 18.375 -25.422 -2.887 1 87.62 115 LYS B O 1
ATOM 3008 N N . PHE B 1 116 ? 17.203 -24.266 -1.429 1 89.44 116 PHE B N 1
ATOM 3009 C CA . PHE B 1 116 ? 16.594 -23.391 -2.428 1 89.44 116 PHE B CA 1
ATOM 3010 C C . PHE B 1 116 ? 17.641 -22.594 -3.18 1 89.44 116 PHE B C 1
ATOM 3012 O O . PHE B 1 116 ? 17.547 -22.422 -4.398 1 89.44 116 PHE B O 1
ATOM 3019 N N . TYR B 1 117 ? 18.594 -22.172 -2.494 1 87.38 117 TYR B N 1
ATOM 3020 C CA . TYR B 1 117 ? 19.578 -21.281 -3.102 1 87.38 117 TYR B CA 1
ATOM 3021 C C . TYR B 1 117 ? 20.781 -22.047 -3.609 1 87.38 117 TYR B C 1
ATOM 3023 O O . TYR B 1 117 ? 21.734 -21.469 -4.125 1 87.38 117 TYR B O 1
ATOM 3031 N N . GLN B 1 118 ? 20.688 -23.297 -3.41 1 83.94 118 GLN B N 1
ATOM 3032 C CA . GLN B 1 118 ? 21.766 -24.141 -3.93 1 83.94 118 GLN B CA 1
ATOM 3033 C C . GLN B 1 118 ? 21.594 -24.391 -5.426 1 83.94 118 GLN B C 1
ATOM 3035 O O . GLN B 1 118 ? 20.484 -24.641 -5.895 1 83.94 118 GLN B O 1
ATOM 3040 N N . LYS B 1 119 ? 22.734 -24.125 -6.07 1 74.81 119 LYS B N 1
ATOM 3041 C CA . LYS B 1 119 ? 22.688 -24.422 -7.5 1 74.81 119 LYS B CA 1
ATOM 3042 C C . LYS B 1 119 ? 22.672 -25.938 -7.746 1 74.81 119 LYS B C 1
ATOM 3044 O O . LYS B 1 119 ? 23.281 -26.703 -6.988 1 74.81 119 LYS B O 1
ATOM 3049 N N . SER B 1 120 ? 21.922 -26.188 -8.766 1 66.38 120 SER B N 1
ATOM 3050 C CA . SER B 1 120 ? 21.891 -27.609 -9.109 1 66.38 120 SER B CA 1
ATOM 3051 C C . SER B 1 120 ? 23.297 -28.141 -9.352 1 66.38 120 SER B C 1
ATOM 3053 O O . SER B 1 120 ? 24.094 -27.531 -10.062 1 66.38 120 SER B O 1
ATOM 3055 N N . GLY B 1 121 ? 23.578 -29.172 -8.75 1 65.25 121 GLY B N 1
ATOM 3056 C CA . GLY B 1 121 ? 24.859 -29.812 -8.961 1 65.25 121 GLY B CA 1
ATOM 3057 C C . GLY B 1 121 ? 25.953 -29.312 -8.031 1 65.25 121 GLY B C 1
ATOM 3058 O O . GLY B 1 121 ? 27.078 -29.812 -8.047 1 65.25 121 GLY B O 1
ATOM 3059 N N . GLU B 1 122 ? 25.578 -28.203 -7.41 1 66.06 122 GLU B N 1
ATOM 3060 C CA . GLU B 1 122 ? 26.594 -27.641 -6.52 1 66.06 122 GLU B CA 1
ATOM 3061 C C . GLU B 1 122 ? 26.719 -28.469 -5.246 1 66.06 122 GLU B C 1
ATOM 3063 O O . GLU B 1 122 ? 25.797 -29.188 -4.859 1 66.06 122 GLU B O 1
ATOM 3068 N N . ASN B 1 123 ? 27.953 -28.438 -4.828 1 62.12 123 ASN B N 1
ATOM 3069 C CA . ASN B 1 123 ? 28.234 -29.078 -3.551 1 62.12 123 ASN B CA 1
ATOM 3070 C C . ASN B 1 123 ? 27.344 -28.531 -2.441 1 62.12 123 ASN B C 1
ATOM 3072 O O . ASN B 1 123 ? 27.188 -27.312 -2.295 1 62.12 123 ASN B O 1
ATOM 3076 N N . PRO B 1 124 ? 26.656 -29.5 -1.806 1 59.78 124 PRO B N 1
ATOM 3077 C CA . PRO B 1 124 ? 25.719 -29.109 -0.746 1 59.78 124 PRO B CA 1
ATOM 3078 C C . PRO B 1 124 ? 26.359 -28.219 0.309 1 59.78 124 PRO B C 1
ATOM 3080 O O . PRO B 1 124 ? 25.656 -27.438 0.964 1 59.78 124 PRO B O 1
ATOM 3083 N N . ALA B 1 125 ? 27.609 -28.391 0.443 1 57.59 125 ALA B N 1
ATOM 3084 C CA . ALA B 1 125 ? 28.328 -27.578 1.438 1 57.59 125 ALA B CA 1
ATOM 3085 C C . ALA B 1 125 ? 28.594 -26.172 0.914 1 57.59 125 ALA B C 1
ATOM 3087 O O . ALA B 1 125 ? 29.406 -25.438 1.478 1 57.59 125 ALA B O 1
ATOM 3088 N N . ASN B 1 126 ? 27.781 -25.766 0.016 1 65.25 126 ASN B N 1
ATOM 3089 C CA . ASN B 1 126 ? 28.016 -24.469 -0.615 1 65.25 126 ASN B CA 1
ATOM 3090 C C . ASN B 1 126 ? 27.719 -23.328 0.338 1 65.25 126 ASN B C 1
ATOM 3092 O O . ASN B 1 126 ? 26.562 -23.031 0.626 1 65.25 126 ASN B O 1
ATOM 3096 N N . ARG B 1 127 ? 28.703 -22.797 0.883 1 70.25 127 ARG B N 1
ATOM 3097 C CA . ARG B 1 127 ? 28.703 -21.703 1.853 1 70.25 127 ARG B CA 1
ATOM 3098 C C . ARG B 1 127 ? 27.922 -20.5 1.329 1 70.25 127 ARG B C 1
ATOM 3100 O O . ARG B 1 127 ? 27.297 -19.781 2.104 1 70.25 127 ARG B O 1
ATOM 3107 N N . ILE B 1 128 ? 27.797 -20.484 0.035 1 76.75 128 ILE B N 1
ATOM 3108 C CA . ILE B 1 128 ? 27.109 -19.328 -0.538 1 76.75 128 ILE B CA 1
ATOM 3109 C C . ILE B 1 128 ? 25.609 -19.453 -0.313 1 76.75 128 ILE B C 1
ATOM 3111 O O . ILE B 1 128 ? 24.953 -18.484 0.077 1 76.75 128 ILE B O 1
ATOM 3115 N N . ALA B 1 129 ? 25.172 -20.688 -0.42 1 81.69 129 ALA B N 1
ATOM 3116 C CA . ALA B 1 129 ? 23.75 -20.938 -0.205 1 81.69 129 ALA B CA 1
ATOM 3117 C C . ALA B 1 129 ? 23.359 -20.656 1.241 1 81.69 129 ALA B C 1
ATOM 3119 O O . ALA B 1 129 ? 22.297 -20.094 1.502 1 81.69 129 ALA B O 1
ATOM 3120 N N . ASP B 1 130 ? 24.25 -20.969 2.082 1 84.19 130 ASP B N 1
ATOM 3121 C CA . ASP B 1 130 ? 24 -20.719 3.496 1 84.19 130 ASP B CA 1
ATOM 3122 C C . ASP B 1 130 ? 23.969 -19.219 3.797 1 84.19 130 ASP B C 1
ATOM 3124 O O . ASP B 1 130 ? 23.109 -18.734 4.543 1 84.19 130 ASP B O 1
ATOM 3128 N N . ASP B 1 131 ? 24.875 -18.516 3.199 1 83.38 131 ASP B N 1
ATOM 3129 C CA . ASP B 1 131 ? 24.969 -17.062 3.422 1 83.38 131 ASP B CA 1
ATOM 3130 C C . ASP B 1 131 ? 23.75 -16.344 2.855 1 83.38 131 ASP B C 1
ATOM 3132 O O . ASP B 1 131 ? 23.203 -15.445 3.498 1 83.38 131 ASP B O 1
ATOM 3136 N N . VAL B 1 132 ? 23.359 -16.797 1.728 1 83.81 132 VAL B N 1
ATOM 3137 C CA . VAL B 1 132 ? 22.203 -16.188 1.08 1 83.81 132 VAL B CA 1
ATOM 3138 C C . VAL B 1 132 ? 20.938 -16.469 1.901 1 83.81 132 VAL B C 1
ATOM 3140 O O . VAL B 1 132 ? 20.094 -15.594 2.07 1 83.81 132 VAL B O 1
ATOM 3143 N N . THR B 1 133 ? 20.922 -17.641 2.408 1 87.94 133 THR B N 1
ATOM 3144 C CA . THR B 1 133 ? 19.781 -18.031 3.221 1 87.94 133 THR B CA 1
ATOM 3145 C C . THR B 1 133 ? 19.688 -17.172 4.477 1 87.94 133 THR B C 1
ATOM 3147 O O . THR B 1 133 ? 18.594 -16.797 4.895 1 87.94 133 THR B O 1
ATOM 3150 N N . LYS B 1 134 ? 20.766 -16.922 5.023 1 86.81 134 LYS B N 1
ATOM 3151 C CA . LYS B 1 134 ? 20.797 -16.125 6.238 1 86.81 134 LYS B CA 1
ATOM 3152 C C . LYS B 1 134 ? 20.281 -14.711 5.977 1 86.81 134 LYS B C 1
ATOM 3154 O O . LYS B 1 134 ? 19.609 -14.117 6.828 1 86.81 134 LYS B O 1
ATOM 3159 N N . VAL B 1 135 ? 20.516 -14.266 4.754 1 83.81 135 VAL B N 1
ATOM 3160 C CA . VAL B 1 135 ? 20.188 -12.875 4.445 1 83.81 135 VAL B CA 1
ATOM 3161 C C . VAL B 1 135 ? 18.781 -12.797 3.863 1 83.81 135 VAL B C 1
ATOM 3163 O O . VAL B 1 135 ? 18.016 -11.906 4.211 1 83.81 135 VAL B O 1
ATOM 3166 N N . LEU B 1 136 ? 18.438 -13.711 3.076 1 86.19 136 LEU B N 1
ATOM 3167 C CA . LEU B 1 136 ? 17.188 -13.609 2.338 1 86.19 136 LEU B CA 1
ATOM 3168 C C . LEU B 1 136 ? 16.094 -14.43 3.01 1 86.19 136 LEU B C 1
ATOM 3170 O O . LEU B 1 136 ? 14.906 -14.227 2.74 1 86.19 136 LEU B O 1
ATOM 3174 N N . GLY B 1 137 ? 16.453 -15.328 3.863 1 87 137 GLY B N 1
ATOM 3175 C CA . GLY B 1 137 ? 15.508 -16.188 4.551 1 87 137 GLY B CA 1
ATOM 3176 C C . GLY B 1 137 ? 14.461 -15.414 5.332 1 87 137 GLY B C 1
ATOM 3177 O O . GLY B 1 137 ? 13.266 -15.688 5.219 1 87 137 GLY B O 1
ATOM 3178 N N . PRO B 1 138 ? 14.883 -14.469 6.031 1 85.62 138 PRO B N 1
ATOM 3179 C CA . PRO B 1 138 ? 13.938 -13.68 6.812 1 85.62 138 PRO B CA 1
ATOM 3180 C C . PRO B 1 138 ? 12.883 -12.992 5.945 1 85.62 138 PRO B C 1
ATOM 3182 O O . PRO B 1 138 ? 11.742 -12.82 6.383 1 85.62 138 PRO B O 1
ATOM 3185 N N . TYR B 1 139 ? 13.227 -12.68 4.762 1 83.12 139 TYR B N 1
ATOM 3186 C CA . TYR B 1 139 ? 12.273 -12.016 3.877 1 83.12 139 TYR B CA 1
ATOM 3187 C C . TYR B 1 139 ? 11.188 -12.977 3.428 1 83.12 139 TYR B C 1
ATOM 3189 O O . TYR B 1 139 ? 10.023 -12.586 3.275 1 83.12 139 TYR B O 1
ATOM 3197 N N . TRP B 1 140 ? 11.531 -14.219 3.277 1 87.19 140 TRP B N 1
ATOM 3198 C CA . TRP B 1 140 ? 10.523 -15.234 2.973 1 87.19 140 TRP B CA 1
ATOM 3199 C C . TRP B 1 140 ? 9.531 -15.375 4.117 1 87.19 140 TRP B C 1
ATOM 3201 O O . TRP B 1 140 ? 8.32 -15.422 3.891 1 87.19 140 TRP B O 1
ATOM 3211 N N . LYS B 1 141 ? 10.062 -15.352 5.227 1 86.94 141 LYS B N 1
ATOM 3212 C CA . LYS B 1 141 ? 9.219 -15.5 6.41 1 86.94 141 LYS B CA 1
ATOM 3213 C C . LYS B 1 141 ? 8.328 -14.273 6.609 1 86.94 141 LYS B C 1
ATOM 3215 O O . LYS B 1 141 ? 7.168 -14.398 7.004 1 86.94 141 LYS B O 1
ATOM 3220 N N . LEU B 1 142 ? 8.898 -13.203 6.336 1 86.31 142 LEU B N 1
ATOM 3221 C CA . LEU B 1 142 ? 8.125 -11.969 6.465 1 86.31 142 LEU B CA 1
ATOM 3222 C C . LEU B 1 142 ? 6.988 -11.93 5.449 1 86.31 142 LEU B C 1
ATOM 3224 O O . LEU B 1 142 ? 5.875 -11.516 5.773 1 86.31 142 LEU B O 1
ATOM 3228 N N . ASN B 1 143 ? 7.27 -12.305 4.285 1 87.38 143 ASN B N 1
ATOM 3229 C CA . ASN B 1 143 ? 6.23 -12.344 3.262 1 87.38 143 ASN B CA 1
ATOM 3230 C C . ASN B 1 143 ? 5.125 -13.336 3.623 1 87.38 143 ASN B C 1
ATOM 3232 O O . ASN B 1 143 ? 3.949 -13.078 3.371 1 87.38 143 ASN B O 1
ATOM 3236 N N . GLN B 1 144 ? 5.508 -14.43 4.121 1 88.06 144 GLN B N 1
ATOM 3237 C CA . GLN B 1 144 ? 4.516 -15.398 4.586 1 88.06 144 GLN B CA 1
ATOM 3238 C C . GLN B 1 144 ? 3.619 -14.789 5.66 1 88.06 144 GLN B C 1
ATOM 3240 O O . GLN B 1 144 ? 2.398 -14.945 5.617 1 88.06 144 GLN B O 1
ATOM 3245 N N . LYS B 1 145 ? 4.262 -14.172 6.516 1 84.19 145 LYS B N 1
ATOM 3246 C CA . LYS B 1 145 ? 3.531 -13.562 7.621 1 84.19 145 LYS B CA 1
ATOM 3247 C C . LYS B 1 145 ? 2.588 -12.469 7.125 1 84.19 145 LYS B C 1
ATOM 3249 O O . LYS B 1 145 ? 1.455 -12.352 7.598 1 84.19 145 LYS B O 1
ATOM 3254 N N . VAL B 1 146 ? 3.006 -11.719 6.168 1 88.06 146 VAL B N 1
ATOM 3255 C CA . VAL B 1 146 ? 2.297 -10.516 5.762 1 88.06 146 VAL B CA 1
ATOM 3256 C C . VAL B 1 146 ? 1.189 -10.875 4.773 1 88.06 146 VAL B C 1
ATOM 3258 O O . VAL B 1 146 ? 0.053 -10.414 4.91 1 88.06 146 VAL B O 1
ATOM 3261 N N . LEU B 1 147 ? 1.51 -11.711 3.895 1 91.56 147 LEU B N 1
ATOM 3262 C CA . LEU B 1 147 ? 0.564 -11.898 2.799 1 91.56 147 LEU B CA 1
ATOM 3263 C C . LEU B 1 147 ? -0.121 -13.258 2.898 1 91.56 147 LEU B C 1
ATOM 3265 O O . LEU B 1 147 ? -1.351 -13.336 2.939 1 91.56 147 LEU B O 1
ATOM 3269 N N . TRP B 1 148 ? 0.643 -14.32 3.062 1 89.94 148 TRP B N 1
ATOM 3270 C CA . TRP B 1 148 ? 0.072 -15.664 3.014 1 89.94 148 TRP B CA 1
ATOM 3271 C C . TRP B 1 148 ? -0.884 -15.891 4.18 1 89.94 148 TRP B C 1
ATOM 3273 O O . TRP B 1 148 ? -2.008 -16.359 3.986 1 89.94 148 TRP B O 1
ATOM 3283 N N . LYS B 1 149 ? -0.429 -15.602 5.262 1 86.25 149 LYS B N 1
ATOM 3284 C CA . LYS B 1 149 ? -1.255 -15.812 6.445 1 86.25 149 LYS B CA 1
ATOM 3285 C C . LYS B 1 149 ? -2.482 -14.906 6.434 1 86.25 149 LYS B C 1
ATOM 3287 O O . LYS B 1 149 ? -3.561 -15.312 6.875 1 86.25 149 LYS B O 1
ATOM 3292 N N . HIS B 1 150 ? -2.254 -13.766 5.961 1 89.75 150 HIS B N 1
ATOM 3293 C CA . HIS B 1 150 ? -3.385 -12.844 5.883 1 89.75 150 HIS B CA 1
ATOM 3294 C C . HIS B 1 150 ? -4.445 -13.367 4.918 1 89.75 150 HIS B C 1
ATOM 3296 O O . HIS B 1 150 ? -5.645 -13.273 5.199 1 89.75 150 HIS B O 1
ATOM 3302 N N . LEU B 1 151 ? -4.023 -13.867 3.834 1 93.06 151 LEU B N 1
ATOM 3303 C CA . LEU B 1 151 ? -4.965 -14.414 2.865 1 93.06 151 LEU B CA 1
ATOM 3304 C C . LEU B 1 151 ? -5.723 -15.602 3.453 1 93.06 151 LEU B C 1
ATOM 3306 O O . LEU B 1 151 ? -6.91 -15.781 3.18 1 93.06 151 LEU B O 1
ATOM 3310 N N . LYS B 1 152 ? -5.012 -16.344 4.215 1 91.31 152 LYS B N 1
ATOM 3311 C CA . LYS B 1 152 ? -5.664 -17.453 4.898 1 91.31 152 LYS B CA 1
ATOM 3312 C C . LYS B 1 152 ? -6.738 -16.969 5.859 1 91.31 152 LYS B C 1
ATOM 3314 O O . LYS B 1 152 ? -7.816 -17.547 5.953 1 91.31 152 LYS B O 1
ATOM 3319 N N . GLU B 1 153 ? -6.477 -15.953 6.48 1 87.75 153 GLU B N 1
ATOM 3320 C CA . GLU B 1 153 ? -7.391 -15.391 7.473 1 87.75 153 GLU B CA 1
ATOM 3321 C C . GLU B 1 153 ? -8.609 -14.758 6.809 1 87.75 153 GLU B C 1
ATOM 3323 O O . GLU B 1 153 ? -9.734 -14.922 7.277 1 87.75 153 GLU B O 1
ATOM 3328 N N . VAL B 1 154 ? -8.344 -14.023 5.762 1 90.69 154 VAL B N 1
ATOM 3329 C CA . VAL B 1 154 ? -9.422 -13.281 5.117 1 90.69 154 VAL B CA 1
ATOM 3330 C C . VAL B 1 154 ? -10.297 -14.234 4.312 1 90.69 154 VAL B C 1
ATOM 3332 O O . VAL B 1 154 ? -11.484 -13.977 4.113 1 90.69 154 VAL B O 1
ATOM 3335 N N . GLN B 1 155 ? -9.742 -15.32 3.818 1 92.25 155 GLN B N 1
ATOM 3336 C CA . GLN B 1 155 ? -10.453 -16.359 3.094 1 92.25 155 GLN B CA 1
ATOM 3337 C C . GLN B 1 155 ? -11.219 -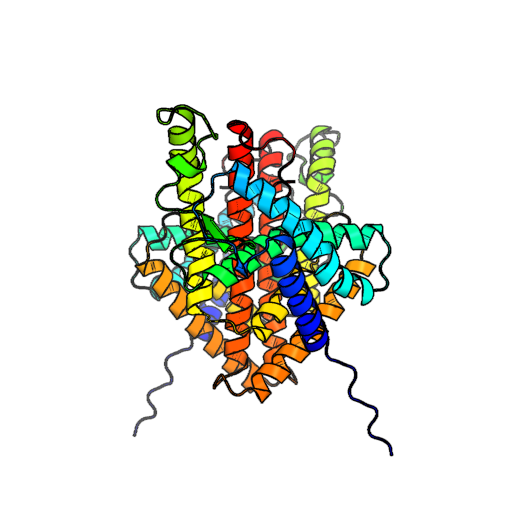15.781 1.907 1 92.25 155 GLN B C 1
ATOM 3339 O O . GLN B 1 155 ? -12.438 -15.961 1.797 1 92.25 155 GLN B O 1
ATOM 3344 N N . LEU B 1 156 ? -10.516 -15.242 0.992 1 95.31 156 LEU B N 1
ATOM 3345 C CA . LEU B 1 156 ? -11.117 -14.719 -0.231 1 95.31 156 LEU B CA 1
ATOM 3346 C C . LEU B 1 156 ? -11.703 -15.852 -1.072 1 95.31 156 LEU B C 1
ATOM 3348 O O . LEU B 1 156 ? -11.094 -16.922 -1.196 1 95.31 156 LEU B O 1
ATOM 3352 N N . ASP B 1 157 ? -12.883 -15.617 -1.547 1 95.38 157 ASP B N 1
ATOM 3353 C CA . ASP B 1 157 ? -13.32 -16.516 -2.617 1 95.38 157 ASP B CA 1
ATOM 3354 C C . ASP B 1 157 ? -12.805 -16.031 -3.975 1 95.38 157 ASP B C 1
ATOM 3356 O O . ASP B 1 157 ? -12.078 -15.047 -4.055 1 95.38 157 ASP B O 1
ATOM 3360 N N . LEU B 1 158 ? -13.156 -16.734 -5.02 1 96.25 158 LEU B N 1
ATOM 3361 C CA . LEU B 1 158 ? -12.602 -16.453 -6.34 1 96.25 158 LEU B CA 1
ATOM 3362 C C . LEU B 1 158 ? -13.023 -15.078 -6.832 1 96.25 158 LEU B C 1
ATOM 3364 O O . LEU B 1 158 ? -12.219 -14.352 -7.422 1 96.25 158 LEU B O 1
ATOM 3368 N N . SER B 1 159 ? -14.242 -14.695 -6.637 1 96.12 159 SER B N 1
ATOM 3369 C CA . SER B 1 159 ? -14.734 -13.398 -7.098 1 96.12 159 SER B CA 1
ATOM 3370 C C . SER B 1 159 ? -14.023 -12.25 -6.395 1 96.12 159 SER B C 1
ATOM 3372 O O . SER B 1 159 ? -13.664 -11.258 -7.027 1 96.12 159 SER B O 1
ATOM 3374 N N . GLU B 1 160 ? -13.812 -12.43 -5.121 1 96.12 160 GLU B N 1
ATOM 3375 C CA . GLU B 1 160 ? -13.102 -11.422 -4.332 1 96.12 160 GLU B CA 1
ATOM 3376 C C . GLU B 1 160 ? -11.641 -11.32 -4.75 1 96.12 160 GLU B C 1
ATOM 3378 O O . GLU B 1 160 ? -11.102 -10.219 -4.883 1 96.12 160 GLU B O 1
ATOM 3383 N N . PHE B 1 161 ? -11.078 -12.492 -4.941 1 97.69 161 PHE B N 1
ATOM 3384 C CA . PHE B 1 161 ? -9.703 -12.531 -5.43 1 97.69 161 PHE B CA 1
ATOM 3385 C C . PHE B 1 161 ? -9.586 -11.828 -6.773 1 97.69 161 PHE B C 1
ATOM 3387 O O . PHE B 1 161 ? -8.688 -11 -6.965 1 97.69 161 PHE B O 1
ATOM 3394 N N . LEU B 1 162 ? -10.461 -12.086 -7.629 1 97.75 162 LEU B N 1
ATOM 3395 C CA . LEU B 1 162 ? -10.391 -11.531 -8.977 1 97.75 162 LEU B CA 1
ATOM 3396 C C . LEU B 1 162 ? -10.695 -10.039 -8.969 1 97.75 162 LEU B C 1
ATOM 3398 O O . LEU B 1 162 ? -10.141 -9.281 -9.766 1 97.75 162 LEU B O 1
ATOM 3402 N N . PHE B 1 163 ? -11.578 -9.617 -8.094 1 97.31 163 PHE B N 1
ATOM 3403 C CA . PHE B 1 163 ? -11.766 -8.188 -7.895 1 97.31 163 PHE B CA 1
ATOM 3404 C C . PHE B 1 163 ? -10.438 -7.492 -7.633 1 97.31 163 PHE B C 1
ATOM 3406 O O . PHE B 1 163 ? -10.109 -6.492 -8.273 1 97.31 163 PHE B O 1
ATOM 3413 N N . LEU B 1 164 ? -9.648 -8.039 -6.715 1 97 164 LEU B N 1
ATOM 3414 C CA . LEU B 1 164 ? -8.367 -7.445 -6.359 1 97 164 LEU B CA 1
ATOM 3415 C C . LEU B 1 164 ? -7.402 -7.492 -7.539 1 97 164 LEU B C 1
ATOM 3417 O O . LEU B 1 164 ? -6.586 -6.582 -7.715 1 97 164 LEU B O 1
ATOM 3421 N N . VAL B 1 165 ? -7.512 -8.516 -8.305 1 97.81 165 VAL B N 1
ATOM 3422 C CA . VAL B 1 165 ? -6.668 -8.633 -9.492 1 97.81 165 VAL B CA 1
ATOM 3423 C C . VAL B 1 165 ? -6.949 -7.473 -10.445 1 97.81 165 VAL B C 1
ATOM 3425 O O . VAL B 1 165 ? -6.023 -6.91 -11.031 1 97.81 165 VAL B O 1
ATOM 3428 N N . VAL B 1 166 ? -8.148 -7.113 -10.586 1 96.56 166 VAL B N 1
ATOM 3429 C CA . VAL B 1 166 ? -8.523 -6 -11.445 1 96.56 166 VAL B CA 1
ATOM 3430 C C . VAL B 1 166 ? -7.941 -4.699 -10.898 1 96.56 166 VAL B C 1
ATOM 3432 O O . VAL B 1 166 ? -7.398 -3.889 -11.656 1 96.56 166 VAL B O 1
ATOM 3435 N N . VAL B 1 167 ? -8.047 -4.57 -9.625 1 94.94 167 VAL B N 1
ATOM 3436 C CA . VAL B 1 167 ? -7.559 -3.352 -8.984 1 94.94 167 VAL B CA 1
ATOM 3437 C C . VAL B 1 167 ? -6.043 -3.252 -9.156 1 94.94 167 VAL B C 1
ATOM 3439 O O . VAL B 1 167 ? -5.508 -2.164 -9.383 1 94.94 167 VAL B O 1
ATOM 3442 N N . VAL B 1 168 ? -5.406 -4.363 -9.086 1 95.31 168 VAL B N 1
ATOM 3443 C CA . VAL B 1 168 ? -3.955 -4.398 -9.234 1 95.31 168 VAL B CA 1
ATOM 3444 C C . VAL B 1 168 ? -3.568 -4.062 -10.672 1 95.31 168 VAL B C 1
ATOM 3446 O O . VAL B 1 168 ? -2.57 -3.377 -10.906 1 95.31 168 VAL B O 1
ATOM 3449 N N . TYR B 1 169 ? -4.32 -4.523 -11.602 1 96.94 169 TYR B N 1
ATOM 3450 C CA . TYR B 1 1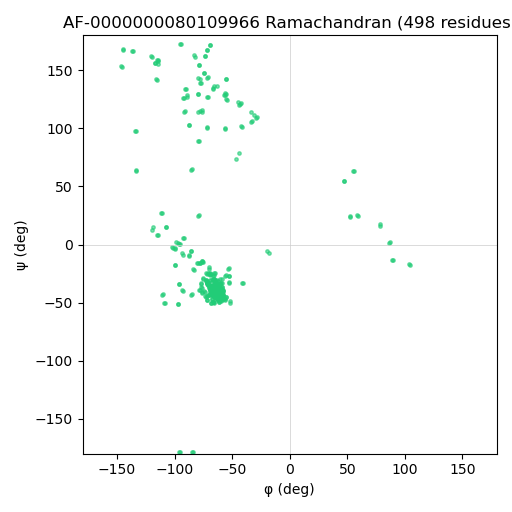69 ? -3.982 -4.258 -12.992 1 96.94 169 TYR B CA 1
ATOM 3451 C C . TYR B 1 169 ? -4.16 -2.783 -13.328 1 96.94 169 TYR B C 1
ATOM 3453 O O . TYR B 1 169 ? -3.281 -2.166 -13.938 1 96.94 169 TYR B O 1
ATOM 3461 N N . TRP B 1 170 ? -5.293 -2.289 -12.984 1 95.12 170 TRP B N 1
ATOM 3462 C CA . TRP B 1 170 ? -5.594 -0.898 -13.312 1 95.12 170 TRP B CA 1
ATOM 3463 C C . TRP B 1 170 ? -5.047 0.041 -12.242 1 95.12 170 TRP B C 1
ATOM 3465 O O . TRP B 1 170 ? -5.805 0.785 -11.609 1 95.12 170 TRP B O 1
ATOM 3475 N N . ASP B 1 171 ? -3.842 0.007 -12.172 1 90.25 171 ASP B N 1
ATOM 3476 C CA . ASP B 1 171 ? -3.104 0.804 -11.195 1 90.25 171 ASP B CA 1
ATOM 3477 C C . ASP B 1 171 ? -2.916 2.236 -11.688 1 90.25 171 ASP B C 1
ATOM 3479 O O . ASP B 1 171 ? -3.148 2.531 -12.867 1 90.25 171 ASP B O 1
ATOM 3483 N N . PHE B 1 172 ? -2.615 3.092 -10.75 1 84.25 172 PHE B N 1
ATOM 3484 C CA . PHE B 1 172 ? -2.377 4.488 -11.102 1 84.25 172 PHE B CA 1
ATOM 3485 C C . PHE B 1 172 ? -1.148 5.023 -10.375 1 84.25 172 PHE B C 1
ATOM 3487 O O . PHE B 1 172 ? -0.576 4.34 -9.523 1 84.25 172 PHE B O 1
ATOM 3494 N N . GLY B 1 173 ? -0.717 6.16 -10.844 1 80.19 173 GLY B N 1
ATOM 3495 C CA . GLY B 1 173 ? 0.437 6.781 -10.219 1 80.19 173 GLY B CA 1
ATOM 3496 C C . GLY B 1 173 ? 1.754 6.156 -10.633 1 80.19 173 GLY B C 1
ATOM 3497 O O . GLY B 1 173 ? 2.729 6.184 -9.875 1 80.19 173 GLY B O 1
ATOM 3498 N N . ILE B 1 174 ? 1.725 5.469 -11.648 1 86.06 174 ILE B N 1
ATOM 3499 C CA . ILE B 1 174 ? 2.945 4.883 -12.188 1 86.06 174 ILE B CA 1
ATOM 3500 C C . ILE B 1 174 ? 3.721 5.945 -12.969 1 86.06 174 ILE B C 1
ATOM 3502 O O . ILE B 1 174 ? 3.127 6.766 -13.672 1 86.06 174 ILE B O 1
ATOM 3506 N N . SER B 1 175 ? 5.035 5.84 -12.844 1 81.62 175 SER B N 1
ATOM 3507 C CA . SER B 1 175 ? 5.871 6.758 -13.602 1 81.62 175 SER B CA 1
ATOM 3508 C C . SER B 1 175 ? 5.578 6.668 -15.094 1 81.62 175 SER B C 1
ATOM 3510 O O . SER B 1 175 ? 5.445 5.57 -15.641 1 81.62 175 SER B O 1
ATOM 3512 N N . SER B 1 176 ? 5.324 7.676 -15.852 1 87.69 176 SER B N 1
ATOM 3513 C CA . SER B 1 176 ? 5.133 7.766 -17.297 1 87.69 176 SER B CA 1
ATOM 3514 C C . SER B 1 176 ? 3.682 7.488 -17.688 1 87.69 176 SER B C 1
ATOM 3516 O O . SER B 1 176 ? 3.35 7.414 -18.859 1 87.69 176 SER B O 1
ATOM 3518 N N . GLN B 1 177 ? 2.906 7.254 -16.625 1 91.56 177 GLN B N 1
ATOM 3519 C CA . GLN B 1 177 ? 1.483 7.094 -16.906 1 91.56 177 GLN B CA 1
ATOM 3520 C C . GLN B 1 177 ? 0.847 8.422 -17.297 1 91.56 177 GLN B C 1
ATOM 3522 O O . GLN B 1 177 ? 1.006 9.422 -16.609 1 91.56 177 GLN B O 1
ATOM 3527 N N . THR B 1 178 ? 0.165 8.422 -18.453 1 92.06 178 THR B N 1
ATOM 3528 C CA . THR B 1 178 ? -0.503 9.641 -18.906 1 92.06 178 THR B CA 1
ATOM 3529 C C . THR B 1 178 ? -1.753 9.906 -18.078 1 92.06 178 THR B C 1
ATOM 3531 O O . THR B 1 178 ? -2.254 9.016 -17.391 1 92.06 178 THR B O 1
ATOM 3534 N N . GLU B 1 179 ? -2.223 11.117 -18.141 1 87.81 179 GLU B N 1
ATOM 3535 C CA . GLU B 1 179 ? -3.449 11.477 -17.438 1 87.81 179 GLU B CA 1
ATOM 3536 C C . GLU B 1 179 ? -4.641 10.688 -17.969 1 87.81 179 GLU B C 1
ATOM 3538 O O . GLU B 1 179 ? -5.531 10.305 -17.219 1 87.81 179 GLU B O 1
ATOM 3543 N N . GLU B 1 180 ? -4.645 10.508 -19.219 1 92.44 180 GLU B N 1
ATOM 3544 C CA . GLU B 1 180 ? -5.711 9.742 -19.859 1 92.44 180 GLU B CA 1
ATOM 3545 C C . GLU B 1 180 ? -5.746 8.305 -19.328 1 92.44 180 GLU B C 1
ATOM 3547 O O . GLU B 1 180 ? -6.816 7.777 -19.031 1 92.44 180 GLU B O 1
ATOM 3552 N N . CYS B 1 181 ? -4.594 7.738 -19.25 1 94.19 181 CYS B N 1
ATOM 3553 C CA . CYS B 1 181 ? -4.504 6.375 -18.734 1 94.19 181 CYS B CA 1
ATOM 3554 C C . CYS B 1 181 ? -4.941 6.309 -17.281 1 94.19 181 CYS B C 1
ATOM 3556 O O . CYS B 1 181 ? -5.699 5.414 -16.891 1 94.19 181 CYS B O 1
ATOM 3558 N N . ALA B 1 182 ? -4.516 7.25 -16.516 1 89.75 182 ALA B N 1
ATOM 3559 C CA . ALA B 1 182 ? -4.871 7.285 -15.094 1 89.75 182 ALA B CA 1
ATOM 3560 C C . ALA B 1 182 ? -6.379 7.426 -14.914 1 89.75 182 ALA B C 1
ATOM 3562 O O . ALA B 1 182 ? -6.969 6.781 -14.039 1 89.75 182 ALA B O 1
ATOM 3563 N N . THR B 1 183 ? -7.008 8.266 -15.703 1 89.56 183 THR B N 1
ATOM 3564 C CA . THR B 1 183 ? -8.453 8.484 -15.633 1 89.56 183 THR B CA 1
ATOM 3565 C C . THR B 1 183 ? -9.211 7.211 -16 1 89.56 183 THR B C 1
ATOM 3567 O O . THR B 1 183 ? -10.188 6.852 -15.344 1 89.56 183 THR B O 1
ATOM 3570 N N . PHE B 1 184 ? -8.719 6.605 -16.984 1 94.06 184 PHE B N 1
ATOM 3571 C CA . PHE B 1 184 ? -9.352 5.359 -17.406 1 94.06 184 PHE B CA 1
ATOM 3572 C C . PHE B 1 184 ? -9.234 4.305 -16.312 1 94.06 184 PHE B C 1
ATOM 3574 O O . PHE B 1 184 ? -10.219 3.627 -15.992 1 94.06 184 PHE B O 1
ATOM 3581 N N . CYS B 1 185 ? -8.07 4.145 -15.742 1 93 185 CYS B N 1
ATOM 3582 C CA . CYS B 1 185 ? -7.852 3.178 -14.672 1 93 185 CYS B CA 1
ATOM 3583 C C . CYS B 1 185 ? -8.766 3.457 -13.484 1 93 185 CYS B C 1
ATOM 3585 O O . CYS B 1 185 ? -9.312 2.531 -12.883 1 93 185 CYS B O 1
ATOM 3587 N N . HIS B 1 186 ? -8.93 4.695 -13.227 1 87.19 186 HIS B N 1
ATOM 3588 C CA . HIS B 1 186 ? -9.828 5.094 -12.148 1 87.19 186 HIS B CA 1
ATOM 3589 C C . HIS B 1 186 ? -11.258 4.664 -12.43 1 87.19 186 HIS B C 1
ATOM 3591 O O . HIS B 1 186 ? -11.953 4.156 -11.547 1 87.19 186 HIS B O 1
ATOM 3597 N N . GLU B 1 187 ? -11.688 4.863 -13.602 1 89.25 187 GLU B N 1
ATOM 3598 C CA . GLU B 1 187 ? -13.039 4.48 -14 1 89.25 187 GLU B CA 1
ATOM 3599 C C . GLU B 1 187 ? -13.242 2.973 -13.891 1 89.25 187 GLU B C 1
ATOM 3601 O O . GLU B 1 187 ? -14.297 2.514 -13.453 1 89.25 187 GLU B O 1
ATOM 3606 N N . MET B 1 188 ? -12.242 2.24 -14.312 1 92.56 188 MET B N 1
ATOM 3607 C CA . MET B 1 188 ? -12.328 0.784 -14.242 1 92.56 188 MET B CA 1
ATOM 3608 C C . MET B 1 188 ? -12.391 0.311 -12.797 1 92.56 188 MET B C 1
ATOM 3610 O O . MET B 1 188 ? -13.094 -0.651 -12.484 1 92.56 188 MET B O 1
ATOM 3614 N N . ARG B 1 189 ? -11.719 0.966 -11.961 1 90.38 189 ARG B N 1
ATOM 3615 C CA . ARG B 1 189 ? -11.727 0.61 -10.547 1 90.38 189 ARG B CA 1
ATOM 3616 C C . ARG B 1 189 ? -13.086 0.9 -9.922 1 90.38 189 ARG B C 1
ATOM 3618 O O . ARG B 1 189 ? -13.594 0.105 -9.125 1 90.38 189 ARG B O 1
ATOM 3625 N N . ILE B 1 190 ? -13.656 1.998 -10.312 1 86.81 190 ILE B N 1
ATOM 3626 C CA . ILE B 1 190 ? -14.992 2.312 -9.812 1 86.81 190 ILE B CA 1
ATOM 3627 C C . ILE B 1 190 ? -15.984 1.24 -10.273 1 86.81 190 ILE B C 1
ATOM 3629 O O . ILE B 1 190 ? -16.812 0.777 -9.492 1 86.81 190 ILE B O 1
ATOM 3633 N N . LYS B 1 191 ? -15.797 0.929 -11.477 1 91.44 191 LYS B N 1
ATOM 3634 C CA . LYS B 1 191 ? -16.703 -0.068 -12.047 1 91.44 191 LYS B CA 1
ATOM 3635 C C . LYS B 1 191 ? -16.578 -1.402 -11.312 1 91.44 191 LYS B C 1
ATOM 3637 O O . LYS B 1 191 ? -17.578 -2.027 -10.977 1 91.44 191 LYS B O 1
ATOM 3642 N N . ILE B 1 192 ? -15.375 -1.815 -11.125 1 94.25 192 ILE B N 1
ATOM 3643 C CA . ILE B 1 192 ? -15.195 -3.119 -10.492 1 94.25 192 ILE B CA 1
ATOM 3644 C C . ILE B 1 192 ? -15.633 -3.053 -9.031 1 94.25 192 ILE B C 1
ATOM 3646 O O . ILE B 1 192 ? -16.125 -4.039 -8.477 1 94.25 192 ILE B O 1
ATOM 3650 N N . PHE B 1 193 ? -15.508 -1.969 -8.398 1 92.06 193 PHE B N 1
ATOM 3651 C CA . PHE B 1 193 ? -15.984 -1.804 -7.027 1 92.06 193 PHE B CA 1
ATOM 3652 C C . PHE B 1 193 ? -17.5 -1.938 -6.953 1 92.06 193 PHE B C 1
ATOM 3654 O O . PHE B 1 193 ? -18.031 -2.516 -6.008 1 92.06 193 PHE B O 1
ATOM 3661 N N . GLN B 1 194 ? -18.109 -1.381 -7.941 1 92.5 194 GLN B N 1
ATOM 3662 C CA . GLN B 1 194 ? -19.547 -1.532 -8.008 1 92.5 194 GLN B CA 1
ATOM 3663 C C . GLN B 1 194 ? -19.953 -3 -8.148 1 92.5 194 GLN B C 1
ATOM 3665 O O . GLN B 1 194 ? -20.875 -3.461 -7.488 1 92.5 194 GLN B O 1
ATOM 3670 N N . GLU B 1 195 ? -19.234 -3.633 -8.922 1 94.38 195 GLU B N 1
ATOM 3671 C CA . GLU B 1 195 ? -19.531 -5.047 -9.117 1 94.38 195 GLU B CA 1
ATOM 3672 C C . GLU B 1 195 ? -19.281 -5.848 -7.844 1 94.38 195 GLU B C 1
ATOM 3674 O O . GLU B 1 195 ? -20.031 -6.77 -7.527 1 94.38 195 GLU B O 1
ATOM 3679 N N . LEU B 1 196 ? -18.203 -5.492 -7.152 1 94.06 196 LEU B N 1
ATOM 3680 C CA . LEU B 1 196 ? -17.938 -6.176 -5.891 1 94.06 196 LEU B CA 1
ATOM 3681 C C . LEU B 1 196 ? -19.047 -5.891 -4.875 1 94.06 196 LEU B C 1
ATOM 3683 O O . LEU B 1 196 ? -19.484 -6.797 -4.164 1 94.06 196 LEU B O 1
ATOM 3687 N N . SER B 1 197 ? -19.422 -4.656 -4.82 1 89.94 197 SER B N 1
ATOM 3688 C CA . SER B 1 197 ? -20.484 -4.266 -3.895 1 89.94 197 SER B CA 1
ATOM 3689 C C . SER B 1 197 ? -21.766 -5.047 -4.16 1 89.94 197 SER B C 1
ATOM 3691 O O . SER B 1 197 ? -22.375 -5.566 -3.229 1 89.94 197 SER B O 1
ATOM 3693 N N . ASP B 1 198 ? -22.078 -5.141 -5.422 1 92.12 198 ASP B N 1
ATOM 3694 C CA . ASP B 1 198 ? -23.281 -5.895 -5.809 1 92.12 198 ASP B CA 1
ATOM 3695 C C . ASP B 1 198 ? -23.125 -7.375 -5.469 1 92.12 198 ASP B C 1
ATOM 3697 O O . ASP B 1 198 ? -24.062 -8 -4.969 1 92.12 198 ASP B O 1
ATOM 3701 N N . TYR B 1 199 ? -22 -7.832 -5.734 1 93.88 199 TYR B N 1
ATOM 3702 C CA . TYR B 1 199 ? -21.719 -9.234 -5.457 1 93.88 199 TYR B CA 1
ATOM 3703 C C . TYR B 1 199 ? -21.844 -9.531 -3.967 1 93.88 199 TYR B C 1
ATOM 3705 O O . TYR B 1 199 ? -22.484 -10.523 -3.582 1 93.88 199 TYR B O 1
ATOM 3713 N N . GLU B 1 200 ? -21.281 -8.727 -3.094 1 91.81 200 GLU B N 1
ATOM 3714 C CA . GLU B 1 200 ? -21.297 -8.961 -1.653 1 91.81 200 GLU B CA 1
ATOM 3715 C C . GLU B 1 200 ? -22.703 -8.812 -1.08 1 91.81 200 GLU B C 1
ATOM 3717 O O . GLU B 1 200 ? -23.078 -9.539 -0.154 1 91.81 200 GLU B O 1
ATOM 3722 N N . LYS B 1 201 ? -23.406 -7.93 -1.614 1 88.81 201 LYS B N 1
ATOM 3723 C CA . LYS B 1 201 ? -24.781 -7.758 -1.171 1 88.81 201 LYS B CA 1
ATOM 3724 C C . LYS B 1 201 ? -25.641 -8.961 -1.552 1 88.81 201 LYS B C 1
ATOM 3726 O O . LYS B 1 201 ? -26.484 -9.414 -0.764 1 88.81 201 LYS B O 1
ATOM 3731 N N . LYS B 1 202 ? -25.375 -9.461 -2.672 1 90.5 202 LYS B N 1
ATOM 3732 C CA . LYS B 1 202 ? -26.172 -10.57 -3.189 1 90.5 202 LYS B CA 1
ATOM 3733 C C . LYS B 1 202 ? -25.75 -11.891 -2.549 1 90.5 202 LYS B C 1
ATOM 3735 O O . LYS B 1 202 ? -26.594 -12.75 -2.285 1 90.5 202 LYS B O 1
ATOM 3740 N N . SER B 1 203 ? -24.484 -12.016 -2.373 1 87.31 203 SER B N 1
ATOM 3741 C CA . SER B 1 203 ? -23.969 -13.281 -1.869 1 87.31 203 SER B CA 1
ATOM 3742 C C . SER B 1 203 ? -24.375 -13.508 -0.417 1 87.31 203 SER B C 1
ATOM 3744 O O . SER B 1 203 ? -24.422 -14.648 0.053 1 87.31 203 SER B O 1
ATOM 3746 N N . GLN B 1 204 ? -24.625 -12.523 0.361 1 80.06 204 GLN B N 1
ATOM 3747 C CA . GLN B 1 204 ? -25 -12.57 1.768 1 80.06 204 GLN B CA 1
ATOM 3748 C C . GLN B 1 204 ? -24.016 -13.406 2.582 1 80.06 204 GLN B C 1
ATOM 3750 O O . GLN B 1 204 ? -24.406 -14.062 3.551 1 80.06 204 GLN B O 1
ATOM 3755 N N . LYS B 1 205 ? -22.906 -13.492 2.066 1 79.38 205 LYS B N 1
ATOM 3756 C CA . LYS B 1 205 ? -21.859 -14.234 2.781 1 79.38 205 LYS B CA 1
ATOM 3757 C C . LYS B 1 205 ? -21.5 -13.547 4.094 1 79.38 205 LYS B C 1
ATOM 3759 O O . LYS B 1 205 ? -21.109 -14.203 5.059 1 79.38 205 LYS B O 1
ATOM 3764 N N . SER B 1 206 ? -21.594 -12.227 4.031 1 81.38 206 SER B N 1
ATOM 3765 C CA . SER B 1 206 ? -21.266 -11.445 5.223 1 81.38 206 SER B CA 1
ATOM 3766 C C . SER B 1 206 ? -22.5 -10.695 5.738 1 81.38 206 SER B C 1
ATOM 3768 O O . SER B 1 206 ? -23.328 -10.25 4.953 1 81.38 206 SER B O 1
ATOM 3770 N N . LYS B 1 207 ? -22.516 -10.688 7.023 1 82.75 207 LYS B N 1
ATOM 3771 C CA . LYS B 1 207 ? -23.594 -9.938 7.648 1 82.75 207 LYS B CA 1
ATOM 3772 C C . LYS B 1 207 ? -23.453 -8.445 7.359 1 82.75 207 LYS B C 1
ATOM 3774 O O . LYS B 1 207 ? -24.453 -7.723 7.32 1 82.75 207 LYS B O 1
ATOM 3779 N N . ASP B 1 208 ? -22.297 -8.062 7.094 1 88.06 208 ASP B N 1
ATOM 3780 C CA . ASP B 1 208 ? -22.016 -6.664 6.785 1 88.06 208 ASP B CA 1
ATOM 3781 C C . ASP B 1 208 ? -21.125 -6.535 5.547 1 88.06 208 ASP B C 1
ATOM 3783 O O . ASP B 1 208 ? -19.906 -6.523 5.656 1 88.06 208 ASP B O 1
ATOM 3787 N N . PRO B 1 209 ? -21.734 -6.297 4.426 1 88.69 209 PRO B N 1
ATOM 3788 C CA . PRO B 1 209 ? -20.984 -6.195 3.176 1 88.69 209 PRO B CA 1
ATOM 3789 C C . PRO B 1 209 ? -19.922 -5.094 3.209 1 88.69 209 PRO B C 1
ATOM 3791 O O . PRO B 1 209 ? -18.859 -5.23 2.6 1 88.69 209 PRO B O 1
ATOM 3794 N N . CYS B 1 210 ? -20.188 -4.055 3.893 1 87.75 210 CYS B N 1
ATOM 3795 C CA . CYS B 1 210 ? -19.219 -2.959 3.99 1 87.75 210 CYS B CA 1
ATOM 3796 C C . CYS B 1 210 ? -17.953 -3.408 4.711 1 87.75 210 CYS B C 1
ATOM 3798 O O . CYS B 1 210 ? -16.844 -3.092 4.277 1 87.75 210 CYS B O 1
ATOM 3800 N N . LEU B 1 211 ? -18.203 -4.102 5.715 1 87.75 211 LEU B N 1
ATOM 3801 C CA . LEU B 1 211 ? -17.062 -4.629 6.461 1 87.75 211 LEU B CA 1
ATOM 3802 C C . LEU B 1 211 ? -16.266 -5.613 5.613 1 87.75 211 LEU B C 1
ATOM 3804 O O . LEU B 1 211 ? -15.031 -5.613 5.645 1 87.75 211 LEU B O 1
ATOM 3808 N N . ARG B 1 212 ? -17 -6.391 4.914 1 92.12 212 ARG B N 1
ATOM 3809 C CA . ARG B 1 212 ? -16.328 -7.379 4.074 1 92.12 212 ARG B CA 1
ATOM 3810 C C . ARG B 1 212 ? -15.484 -6.703 3 1 92.12 212 ARG B C 1
ATOM 3812 O O . ARG B 1 212 ? -14.344 -7.113 2.75 1 92.12 212 ARG B O 1
ATOM 3819 N N . VAL B 1 213 ? -16 -5.68 2.441 1 91.31 213 VAL B N 1
ATOM 3820 C CA . VAL B 1 213 ? -15.258 -4.938 1.431 1 91.31 213 VAL B CA 1
ATOM 3821 C C . VAL B 1 213 ? -13.984 -4.363 2.049 1 91.31 213 VAL B C 1
ATOM 3823 O O . VAL B 1 213 ? -12.914 -4.418 1.439 1 91.31 213 VAL B O 1
ATOM 3826 N N . GLY B 1 214 ? -14.125 -3.879 3.195 1 89 214 GLY B N 1
ATOM 3827 C CA . GLY B 1 214 ? -12.953 -3.383 3.9 1 89 214 GLY B CA 1
ATOM 3828 C C . GLY B 1 214 ? -11.891 -4.445 4.105 1 89 214 GLY B C 1
ATOM 3829 O O . GLY B 1 214 ? -10.703 -4.191 3.887 1 89 214 GLY B O 1
ATOM 3830 N N . GLU B 1 215 ? -12.273 -5.586 4.441 1 89.38 215 GLU B N 1
ATOM 3831 C CA . GLU B 1 215 ? -11.352 -6.695 4.66 1 89.38 215 GLU B CA 1
ATOM 3832 C C . GLU B 1 215 ? -10.648 -7.09 3.365 1 89.38 215 GLU B C 1
ATOM 3834 O O . GLU B 1 215 ? -9.445 -7.359 3.367 1 89.38 215 GLU B O 1
ATOM 3839 N N . ILE B 1 216 ? -11.414 -7.07 2.402 1 93.31 216 ILE B N 1
ATOM 3840 C CA . ILE B 1 216 ? -10.875 -7.43 1.095 1 93.31 216 ILE B CA 1
ATOM 3841 C C . ILE B 1 216 ? -9.828 -6.402 0.667 1 93.31 216 ILE B C 1
ATOM 3843 O O . ILE B 1 216 ? -8.742 -6.766 0.22 1 93.31 216 ILE B O 1
ATOM 3847 N N . MET B 1 217 ? -10.164 -5.242 0.927 1 91.12 217 MET B N 1
ATOM 3848 C CA . MET B 1 217 ? -9.266 -4.168 0.498 1 91.12 217 MET B CA 1
ATOM 3849 C C . MET B 1 217 ? -7.984 -4.168 1.321 1 91.12 217 MET B C 1
ATOM 3851 O O . MET B 1 217 ? -6.934 -3.746 0.838 1 91.12 217 MET B O 1
ATOM 3855 N N . MET B 1 218 ? -8.039 -4.645 2.434 1 90.12 218 MET B N 1
ATOM 3856 C CA . MET B 1 218 ? -6.844 -4.727 3.271 1 90.12 218 MET B CA 1
ATOM 3857 C C . MET B 1 218 ? -5.82 -5.688 2.672 1 90.12 218 MET B C 1
ATOM 3859 O O . MET B 1 218 ? -4.617 -5.535 2.887 1 90.12 218 MET B O 1
ATOM 3863 N N . VAL B 1 219 ? -6.332 -6.543 1.967 1 93.19 219 VAL B N 1
ATOM 3864 C CA . VAL B 1 219 ? -5.434 -7.488 1.313 1 93.19 219 VAL B CA 1
ATOM 3865 C C . VAL B 1 219 ? -4.539 -6.746 0.323 1 93.19 219 VAL B C 1
ATOM 3867 O O . VAL B 1 219 ? -3.371 -7.105 0.146 1 93.19 219 VAL B O 1
ATOM 3870 N N . LEU B 1 220 ? -5.082 -5.77 -0.263 1 91.12 220 LEU B N 1
ATOM 3871 C CA . LEU B 1 220 ? -4.289 -4.98 -1.197 1 91.12 220 LEU B CA 1
ATOM 3872 C C . LEU B 1 220 ? -3.107 -4.324 -0.488 1 91.12 220 LEU B C 1
ATOM 3874 O O . LEU B 1 220 ? -2.014 -4.234 -1.05 1 91.12 220 LEU B O 1
ATOM 3878 N N . GLN B 1 221 ? -3.346 -3.928 0.653 1 85.94 221 GLN B N 1
ATOM 3879 C CA . GLN B 1 221 ? -2.275 -3.318 1.436 1 85.94 221 GLN B CA 1
ATOM 3880 C C . GLN B 1 221 ? -1.185 -4.336 1.762 1 85.94 221 GLN B C 1
ATOM 3882 O O . GLN B 1 221 ? 0.006 -4.02 1.694 1 85.94 221 GLN B O 1
ATOM 3887 N N . THR B 1 222 ? -1.647 -5.426 2.104 1 90.25 222 THR B N 1
ATOM 3888 C CA . THR B 1 222 ? -0.691 -6.477 2.438 1 90.25 222 THR B CA 1
ATOM 3889 C C . THR B 1 222 ? 0.089 -6.91 1.198 1 90.25 222 THR B C 1
ATOM 3891 O O . THR B 1 222 ? 1.275 -7.234 1.287 1 90.25 222 THR B O 1
ATOM 3894 N N . LEU B 1 223 ? -0.564 -6.91 0.133 1 92.88 223 LEU B N 1
ATOM 3895 C CA . LEU B 1 223 ? 0.122 -7.234 -1.113 1 92.88 223 LEU B CA 1
ATOM 3896 C C . LEU B 1 223 ? 1.197 -6.199 -1.425 1 92.88 223 LEU B C 1
ATOM 3898 O O . LEU B 1 223 ? 2.309 -6.551 -1.824 1 92.88 223 LEU B O 1
ATOM 3902 N N . GLN B 1 224 ? 0.883 -5.004 -1.241 1 87.75 224 GLN B N 1
ATOM 3903 C CA . GLN B 1 224 ? 1.851 -3.939 -1.486 1 87.75 224 GLN B CA 1
ATOM 3904 C C . GLN B 1 224 ? 3.057 -4.07 -0.561 1 87.75 224 GLN B C 1
ATOM 3906 O O . GLN B 1 224 ? 4.195 -3.85 -0.982 1 87.75 224 GLN B O 1
ATOM 3911 N N . LYS B 1 225 ? 2.795 -4.398 0.592 1 86.56 225 LYS B N 1
ATOM 3912 C CA . LYS B 1 225 ? 3.887 -4.609 1.538 1 86.56 225 LYS B CA 1
ATOM 3913 C C . LYS B 1 225 ? 4.754 -5.793 1.118 1 86.56 225 LYS B C 1
ATOM 3915 O O . LYS B 1 225 ? 5.984 -5.727 1.193 1 86.56 225 LYS B O 1
ATOM 3920 N N . ALA B 1 226 ? 4.074 -6.773 0.771 1 90.56 226 ALA B N 1
ATOM 3921 C CA . ALA B 1 226 ? 4.793 -7.965 0.329 1 90.56 226 ALA B CA 1
ATOM 3922 C C . ALA B 1 226 ? 5.664 -7.66 -0.888 1 90.56 226 ALA B C 1
ATOM 3924 O O . ALA B 1 226 ? 6.789 -8.148 -0.993 1 90.56 226 ALA B O 1
ATOM 3925 N N . LEU B 1 227 ? 5.176 -6.859 -1.731 1 87.94 227 LEU B N 1
ATOM 3926 C CA . LEU B 1 227 ? 5.941 -6.445 -2.902 1 87.94 227 LEU B CA 1
ATOM 3927 C C . LEU B 1 227 ? 7.156 -5.617 -2.496 1 87.94 227 LEU B C 1
ATOM 3929 O O . LEU B 1 227 ? 8.242 -5.777 -3.066 1 87.94 227 LEU B O 1
ATOM 3933 N N . GLY B 1 228 ? 6.93 -4.781 -1.562 1 82.5 228 GLY B N 1
ATOM 3934 C CA . GLY B 1 228 ? 8.055 -4.023 -1.039 1 82.5 228 GLY B CA 1
ATOM 3935 C C . GLY B 1 228 ? 9.156 -4.902 -0.477 1 82.5 228 GLY B C 1
ATOM 3936 O O . GLY B 1 228 ? 10.336 -4.66 -0.731 1 82.5 228 GLY B O 1
ATOM 3937 N N . ILE B 1 229 ? 8.742 -5.887 0.223 1 82.5 229 ILE B N 1
ATOM 3938 C CA . ILE B 1 229 ? 9.68 -6.848 0.797 1 82.5 229 ILE B CA 1
ATOM 3939 C C . ILE B 1 229 ? 10.43 -7.566 -0.32 1 82.5 229 ILE B C 1
ATOM 3941 O O . ILE B 1 229 ? 11.648 -7.738 -0.248 1 82.5 229 ILE B O 1
ATOM 3945 N N . MET B 1 230 ? 9.75 -7.906 -1.292 1 82.25 230 MET B N 1
ATOM 3946 C CA . MET B 1 230 ? 10.359 -8.609 -2.416 1 82.25 230 MET B CA 1
ATOM 3947 C C . MET B 1 230 ? 11.375 -7.727 -3.129 1 82.25 230 MET B C 1
ATOM 3949 O O . MET B 1 230 ? 12.43 -8.203 -3.547 1 82.25 230 MET B O 1
ATOM 3953 N N . PHE B 1 231 ? 11.07 -6.512 -3.266 1 77.56 231 PHE B N 1
ATOM 3954 C CA . PHE B 1 231 ? 11.961 -5.59 -3.953 1 77.56 231 PHE B CA 1
ATOM 3955 C C . PHE B 1 231 ? 13.242 -5.383 -3.154 1 77.56 231 PHE B C 1
ATOM 3957 O O . PHE B 1 231 ? 14.328 -5.262 -3.73 1 77.56 231 PHE B O 1
ATOM 3964 N N . GLU B 1 232 ? 13.117 -5.352 -1.881 1 73.38 232 GLU B N 1
ATOM 3965 C CA . GLU B 1 232 ? 14.305 -5.254 -1.041 1 73.38 232 GLU B CA 1
ATOM 3966 C C . GLU B 1 232 ? 15.203 -6.477 -1.209 1 73.38 232 GLU B C 1
ATOM 3968 O O . GLU B 1 232 ? 16.422 -6.359 -1.187 1 73.38 232 GLU B O 1
ATOM 3973 N N . CYS B 1 233 ? 14.57 -7.555 -1.428 1 75.75 233 CYS B N 1
ATOM 3974 C CA . CYS B 1 233 ? 15.305 -8.805 -1.618 1 75.75 233 CYS B CA 1
ATOM 3975 C C . CYS B 1 233 ? 16.031 -8.812 -2.957 1 75.75 233 CYS B C 1
ATOM 3977 O O . CYS B 1 233 ? 17.125 -9.367 -3.072 1 75.75 233 CYS B O 1
ATOM 3979 N N . ARG B 1 234 ? 15.383 -8.219 -3.852 1 73.25 234 ARG B N 1
ATOM 3980 C CA . ARG B 1 234 ? 15.977 -8.172 -5.184 1 73.25 234 ARG B CA 1
ATOM 3981 C C . ARG B 1 234 ? 17.344 -7.492 -5.152 1 73.25 234 ARG B C 1
ATOM 3983 O O . ARG B 1 234 ? 18.297 -7.984 -5.754 1 73.25 234 ARG B O 1
ATOM 3990 N N . ASP B 1 235 ? 17.438 -6.48 -4.465 1 68.44 235 ASP B N 1
ATOM 3991 C CA . ASP B 1 235 ? 18.688 -5.727 -4.395 1 68.44 235 ASP B CA 1
ATOM 3992 C C . ASP B 1 235 ? 19.797 -6.555 -3.738 1 68.44 235 ASP B C 1
ATOM 3994 O O . ASP B 1 235 ? 20.938 -6.551 -4.199 1 68.44 235 ASP B O 1
ATOM 3998 N N . ILE B 1 236 ? 19.359 -7.324 -2.807 1 72.69 236 ILE B N 1
ATOM 3999 C CA . ILE B 1 236 ? 20.312 -8.156 -2.096 1 72.69 236 ILE B CA 1
ATOM 4000 C C . ILE B 1 236 ? 20.703 -9.352 -2.969 1 72.69 236 ILE B C 1
ATOM 4002 O O . ILE B 1 236 ? 21.875 -9.734 -3.006 1 72.69 236 ILE B O 1
ATOM 4006 N N . ALA B 1 237 ? 19.703 -9.852 -3.59 1 73.5 237 ALA B N 1
ATOM 4007 C CA . ALA B 1 237 ? 19.953 -10.992 -4.469 1 73.5 237 ALA B CA 1
ATOM 4008 C C . ALA B 1 237 ? 20.922 -10.625 -5.586 1 73.5 237 ALA B C 1
ATOM 4010 O O . ALA B 1 237 ? 21.734 -11.445 -6.004 1 73.5 237 ALA B O 1
ATOM 4011 N N . MET B 1 238 ? 20.859 -9.445 -6.023 1 71.19 238 MET B N 1
ATOM 4012 C CA . MET B 1 238 ? 21.766 -8.961 -7.059 1 71.19 238 MET B CA 1
ATOM 4013 C C . MET B 1 238 ? 23.203 -8.914 -6.547 1 71.19 238 MET B C 1
ATOM 4015 O O . MET B 1 238 ? 24.141 -9.203 -7.289 1 71.19 238 MET B O 1
ATOM 4019 N N . VAL B 1 239 ? 23.328 -8.688 -5.305 1 70.06 239 VAL B N 1
ATOM 4020 C CA . VAL B 1 239 ? 24.656 -8.617 -4.699 1 70.06 239 VAL B CA 1
ATOM 4021 C C . VAL B 1 239 ? 25.281 -10.008 -4.676 1 70.06 239 VAL B C 1
ATOM 4023 O O . VAL B 1 239 ? 26.5 -10.148 -4.879 1 70.06 239 VAL B O 1
ATOM 4026 N N . TYR B 1 240 ? 24.438 -11 -4.496 1 73.12 240 TYR B N 1
ATOM 4027 C CA . TYR B 1 240 ? 24.953 -12.359 -4.43 1 73.12 240 TYR B CA 1
ATOM 4028 C C . TYR B 1 240 ? 24.938 -13.016 -5.805 1 73.12 240 TYR B C 1
ATOM 4030 O O . TYR B 1 240 ? 25.219 -14.219 -5.93 1 73.12 240 TYR B O 1
ATOM 4038 N N . ASN B 1 241 ? 24.578 -12.203 -6.816 1 69.31 241 ASN B N 1
ATOM 4039 C CA . ASN B 1 241 ? 24.547 -12.641 -8.211 1 69.31 241 ASN B CA 1
ATOM 4040 C C . ASN B 1 241 ? 23.594 -13.812 -8.406 1 69.31 241 ASN B C 1
ATOM 4042 O O . ASN B 1 241 ? 23.922 -14.766 -9.133 1 69.31 241 ASN B O 1
ATOM 4046 N N . LEU B 1 242 ? 22.688 -13.82 -7.488 1 65.12 242 LEU B N 1
ATOM 4047 C CA . LEU B 1 242 ? 21.703 -14.875 -7.691 1 65.12 242 LEU B CA 1
ATOM 4048 C C . LEU B 1 242 ? 20.969 -14.68 -9.016 1 65.12 242 LEU B C 1
ATOM 4050 O O . LEU B 1 242 ? 20.5 -15.648 -9.609 1 65.12 242 LEU B O 1
ATOM 4054 N N . HIS B 1 243 ? 20.656 -13.312 -9.219 1 56.97 243 HIS B N 1
ATOM 4055 C CA . HIS B 1 243 ? 19.797 -13.047 -10.367 1 56.97 243 HIS B CA 1
ATOM 4056 C C . HIS B 1 243 ? 20.609 -13.062 -11.664 1 56.97 243 HIS B C 1
ATOM 4058 O O . HIS B 1 243 ? 21.641 -12.406 -11.766 1 56.97 243 HIS B O 1
ATOM 4064 N N . GLY B 1 244 ? 20.672 -14.102 -12.133 1 50.84 244 GLY B N 1
ATOM 4065 C CA . GLY B 1 244 ? 20.922 -13.695 -13.508 1 50.84 244 GLY B CA 1
ATOM 4066 C C . GLY B 1 244 ? 20.062 -12.539 -13.969 1 50.84 244 GLY B C 1
ATOM 4067 O O . GLY B 1 244 ? 18.984 -12.297 -13.391 1 50.84 244 GLY B O 1
ATOM 4068 N N . ARG B 1 245 ? 20.578 -11.383 -14.398 1 46.03 245 ARG B N 1
ATOM 4069 C CA . ARG B 1 245 ? 19.938 -10.172 -14.883 1 46.03 245 ARG B CA 1
ATOM 4070 C C . ARG B 1 245 ? 18.5 -10.461 -15.336 1 46.03 245 ARG B C 1
ATOM 4072 O O . ARG B 1 245 ? 17.719 -9.539 -15.555 1 46.03 245 ARG B O 1
ATOM 4079 N N . GLU B 1 246 ? 18.078 -11.688 -15.344 1 46.72 246 GLU B N 1
ATOM 4080 C CA . GLU B 1 246 ? 16.938 -12.023 -16.203 1 46.72 246 GLU B CA 1
ATOM 4081 C C . GLU B 1 246 ? 15.734 -12.453 -15.375 1 46.72 246 GLU B C 1
ATOM 4083 O O . GLU B 1 246 ? 14.758 -12.977 -15.922 1 46.72 246 GLU B O 1
ATOM 4088 N N . CYS B 1 247 ? 15.703 -12.352 -14.102 1 52.44 247 CYS B N 1
ATOM 4089 C CA . CYS B 1 247 ? 14.5 -12.844 -13.445 1 52.44 247 CYS B CA 1
ATOM 4090 C C . CYS B 1 247 ? 13.344 -11.859 -13.625 1 52.44 247 CYS B C 1
ATOM 4092 O O . CYS B 1 247 ? 13.438 -10.703 -13.219 1 52.44 247 CYS B O 1
ATOM 4094 N N . PRO B 1 248 ? 12.328 -12.289 -14.305 1 53.34 248 PRO B N 1
ATOM 4095 C CA . PRO B 1 248 ? 11.188 -11.406 -14.57 1 53.34 248 PRO B CA 1
ATOM 4096 C C . PRO B 1 248 ? 10.578 -10.828 -13.297 1 53.34 248 PRO B C 1
ATOM 4098 O O . PRO B 1 248 ? 10 -9.742 -13.328 1 53.34 248 PRO B O 1
ATOM 4101 N N . LEU B 1 249 ? 10.727 -11.57 -12.188 1 53.59 249 LEU B N 1
ATOM 4102 C CA . LEU B 1 249 ? 10.141 -11.094 -10.938 1 53.59 249 LEU B CA 1
ATOM 4103 C C . LEU B 1 249 ? 10.883 -9.867 -10.422 1 53.59 249 LEU B C 1
ATOM 4105 O O . LEU B 1 249 ? 10.344 -9.109 -9.617 1 53.59 249 LEU B O 1
ATOM 4109 N N . PHE B 1 250 ? 12.117 -9.734 -10.945 1 53.91 250 PHE B N 1
ATOM 4110 C CA . PHE B 1 250 ? 12.945 -8.664 -10.398 1 53.91 250 PHE B CA 1
ATOM 4111 C C . PHE B 1 250 ? 13.32 -7.668 -11.492 1 53.91 250 PHE B C 1
ATOM 4113 O O . PHE B 1 250 ? 14.242 -6.867 -11.312 1 53.91 250 PHE B O 1
ATOM 4120 N N . LYS B 1 251 ? 12.75 -7.672 -12.625 1 51.16 251 LYS B N 1
ATOM 4121 C CA . LYS B 1 251 ? 13.047 -6.727 -13.695 1 51.16 251 LYS B CA 1
ATOM 4122 C C . LYS B 1 251 ? 12.305 -5.41 -13.492 1 51.16 251 LYS B C 1
ATOM 4124 O O . LYS B 1 251 ? 11.133 -5.402 -13.125 1 51.16 251 LYS B O 1
#

Secondary structure (DSSP, 8-state):
---------HHHHHHHHHHHHHHHHHHHTTTTT----B--HHHHHHHHHHHHHHHIIIIIHHHHHT----HHHHHHHHHHHHHHHHHHHHHHHHTT-SSEE-TTS-EE-TT-HHHHTSPTTS-TT-HHHHHHHHHHHHHHHHHIIIIIHHHHHHT--HHHHHHHHHHHHS----TT--HHHHHHHHHHHHHHHHHHHHHHHHH--SS-HHHHHHHHHHHHHHHHHHHHHHHHHHHHHHHTT-S-TT-GGG-/---------HHHHHHHHHHHHHHHHHHHTTTTT----B--HHHHHHHHHHHHHHHIIIIIHHHHHT----HHHHHHHHHHHHHHHHHHHHHHHHTT-SSEE-TTS-EE-TT-HHHHTSPTTS-TT-HHHHHHHHHHHHHHHHHIIIIIHHHHHHT--HHHHHHHHHHHHS----TT--HHHHHHHHHHHHHHHHHHHHHHHHH--SS-HHHHHHHHHHHHHHHHHHHHHHHHHHHHHHHTT-S-TT-GGG-

Organism: NCBI:txid1611254

pLDDT: mean 86.32, std 13.59, range [23.98, 98.12]

Nearest PDB structures (foldseek):
  3ols-assembly1_A  TM=7.756E-01  e=6.018E-05  Homo sapiens
  6a60-assembly1_D  TM=8.315E-01  e=4.764E-04  Homo sapiens
  2giu-assembly1_A-2  TM=7.016E-01  e=1.340E-03  Homo sapiens
  8b37-assembly1_B  TM=2.372E-01  e=1.479E+00  Pyrobaculum aerophilum
  8b37-assembly1_A  TM=2.477E-01  e=4.161E+00  Pyrobaculum aerophilum

Sequence (502 aa):
MKLEKPRSSLLDGLKNAYGKLQDSRNKTFQKKAHIPKVVNYQELKNICGIDFKLIIQNLVSFFESKDFLDNPQKKLLRDNFLVPFELFDGAFRSADCEFYQLANGDFVDINNLNKFYQKSGENPANRIADDVTKVLGPYWKLNQKVLWKHLKEVQLDLSEFLFLVVVVYWDFGISSQTEECATFCHEMRIKIFQELSDYEKKSQKSKDPCLRVGEIMMVLQTLQKALGIMFECRDIAMVYNLHGRECPLFKMKLEKPRSSLLDGLKNAYGKLQDSRNKTFQKKAHIPKVVNYQELKNICGIDFKLIIQNLVSFFESKDFLDNPQKKLLRDNFLVPFELFDGAFRSADCEFYQLANGDFVDINNLNKFYQKSGENPANRIADDVTKVLGPYWKLNQKVLWKHLKEVQLDLSEFLFLVVVVYWDFGISSQTEECATFCHEMRIKIFQELSDYEKKSQKSKDPCLRVGEIMMVLQTLQKALGIMFECRDIAMVYNLHGRECPLFK

InterPro domains:
  IPR000536 Nuclear hormone receptor, ligand-binding domain [PF00104] (31-239)
  IPR000536 Nuclear hormone receptor, ligand-binding domain [PS51843] (6-251)
  IPR000536 Nuclear hormone receptor, ligand-binding domain [SM00430] (46-227)
  IPR035500 Nuclear hormone receptor-like domain superfamily [G3DSA:1.10.565.10] (16-233)
  IPR035500 Nuclear hormone receptor-like domain superfamily [SSF48508] (8-242)

Radius of gyration: 24.07 Å; Cα contacts (8 Å, |Δi|>4): 542; chains: 2; bounding box: 68×72×60 Å

Foldseek 3Di:
DPPPDPDDAPLNLQVVLVVQLLVVLCVVLVLVPDDAEAAAQVVQLVLLVVSLVSCCVRRLVSVVVPDDDDPVQSVLLSLQQSLLCQLLVQLLVCLVHCFRAHSSGYTHDLVCQLRRLDDVPDDSPPVLSVVLCVVLSVLVVVLCVLANPLCNVLVDDPSLSVLVSLLSSLDDDDPPNDPVSVVVSVVSNVSSVVVQLVVLVVVVPDPDSVVNVVSSVVSVVSSVVSLVSVQVSLVVCVVSVSDPPDRSSHD/DPPPDPPQAPLNLQVVLVVQLLVVLCVVLVLVPDDAEAAAQVVQLVLLVVSLVSCCVRRLVSVVVPDDDDPVQSVLLSLQQSLLCQLLVQLLVCLVHCFRAHSSGYTHDLVCQLRRLDDVPDDSPPVLSVVLCVVLSVLVVVLCVLANPLCNVLVDDPSLSVLVSLLSSLDDDDPPNDPVSVVVSVVSNVSSVVVQLVVLVVVVPDPDSVVNVVSSVVSVVSSVVSLVSVQVSLVVCVVSVSDPPDRSSHD